Protein AF-0000000076527739 (afdb_homodimer)

Radius of gyration: 27.29 Å; Cα contacts (8 Å, |Δi|>4): 1748; chains: 2; bounding box: 60×86×58 Å

Structure (mmCIF, N/CA/C/O backbone):
data_AF-0000000076527739-model_v1
#
loop_
_entity.id
_entity.type
_entity.pdbx_description
1 polymer 'FAD-dependent oxidoreductase'
#
loop_
_atom_site.group_PDB
_atom_site.id
_atom_site.type_symbol
_atom_site.label_atom_id
_atom_site.label_alt_id
_atom_site.label_comp_id
_atom_site.label_asym_id
_atom_site.label_entity_id
_atom_site.label_seq_id
_atom_site.pdbx_PDB_ins_code
_atom_site.Cartn_x
_atom_site.Cartn_y
_atom_site.Cartn_z
_atom_site.occupancy
_atom_site.B_iso_or_equiv
_atom_site.auth_seq_id
_atom_site.auth_comp_id
_atom_site.auth_asym_id
_atom_site.auth_atom_id
_atom_site.pdbx_PDB_model_num
ATOM 1 N N . MET A 1 1 ? -18.344 -28.297 -28.203 1 90.25 1 MET A N 1
ATOM 2 C CA . MET A 1 1 ? -16.984 -28.359 -27.656 1 90.25 1 MET A CA 1
ATOM 3 C C . MET A 1 1 ? -16.984 -28.109 -26.156 1 90.25 1 MET A C 1
ATOM 5 O O . MET A 1 1 ? -17.781 -27.312 -25.656 1 90.25 1 MET A O 1
ATOM 9 N N . ALA A 1 2 ? -16.234 -28.938 -25.406 1 97.69 2 ALA A N 1
ATOM 10 C CA . ALA A 1 2 ? -16.156 -28.812 -23.953 1 97.69 2 ALA A CA 1
ATOM 11 C C . ALA A 1 2 ? -15.695 -27.406 -23.547 1 97.69 2 ALA A C 1
ATOM 13 O O . ALA A 1 2 ? -14.836 -26.812 -24.203 1 97.69 2 ALA A O 1
ATOM 14 N N . ARG A 1 3 ? -16.344 -26.844 -22.609 1 98.31 3 ARG A N 1
ATOM 15 C CA . ARG A 1 3 ? -15.984 -25.531 -22.078 1 98.31 3 ARG A CA 1
ATOM 16 C C . ARG A 1 3 ? -14.977 -25.656 -20.938 1 98.31 3 ARG A C 1
ATOM 18 O O . ARG A 1 3 ? -15.234 -26.359 -19.953 1 98.31 3 ARG A O 1
ATOM 25 N N . VAL A 1 4 ? -13.891 -25.016 -21.078 1 98.94 4 VAL A N 1
ATOM 26 C CA . VAL A 1 4 ? -12.875 -24.984 -20.031 1 98.94 4 VAL A CA 1
ATOM 27 C C . VAL A 1 4 ? -12.617 -23.547 -19.594 1 98.94 4 VAL A C 1
ATOM 29 O O . VAL A 1 4 ? -12.305 -22.688 -20.406 1 98.94 4 VAL A O 1
ATOM 32 N N . THR A 1 5 ? -12.836 -23.281 -18.312 1 98.94 5 THR A N 1
ATOM 33 C CA . THR A 1 5 ? -12.492 -21.984 -17.719 1 98.94 5 THR A CA 1
ATOM 34 C C . THR A 1 5 ? -11.25 -22.094 -16.844 1 98.94 5 THR A C 1
ATOM 36 O O . THR A 1 5 ? -11.117 -23.047 -16.078 1 98.94 5 THR A O 1
ATOM 39 N N . ILE A 1 6 ? -10.305 -21.25 -17.109 1 98.94 6 ILE A N 1
ATOM 40 C CA . ILE A 1 6 ? -9.102 -21.141 -16.297 1 98.94 6 ILE A CA 1
ATOM 41 C C . ILE A 1 6 ? -9.102 -19.812 -15.547 1 98.94 6 ILE A C 1
ATOM 43 O O . ILE A 1 6 ? -9.273 -18.75 -16.156 1 98.94 6 ILE A O 1
ATOM 47 N N . VAL A 1 7 ? -8.992 -19.828 -14.203 1 98.81 7 VAL A N 1
ATOM 48 C CA . VAL A 1 7 ? -8.93 -18.609 -13.398 1 98.81 7 VAL A CA 1
ATOM 49 C C . VAL A 1 7 ? -7.484 -18.312 -13.008 1 98.81 7 VAL A C 1
ATOM 51 O O . VAL A 1 7 ? -6.902 -19.016 -12.172 1 98.81 7 VAL A O 1
ATOM 54 N N . GLY A 1 8 ? -6.945 -17.25 -13.562 1 98.19 8 GLY A N 1
ATOM 55 C CA . GLY A 1 8 ? -5.555 -16.875 -13.359 1 98.19 8 GLY A CA 1
ATOM 56 C C . GLY A 1 8 ? -4.707 -17.016 -14.602 1 98.19 8 GLY A C 1
ATOM 57 O O . GLY A 1 8 ? -4.492 -18.125 -15.094 1 98.19 8 GLY A O 1
ATOM 58 N N . GLY A 1 9 ? -4.238 -15.938 -15.078 1 97.62 9 GLY A N 1
ATOM 59 C CA . GLY A 1 9 ? -3.439 -15.922 -16.297 1 97.62 9 GLY A CA 1
ATOM 60 C C . GLY A 1 9 ? -1.951 -15.805 -16.031 1 97.62 9 GLY A C 1
ATOM 61 O O . GLY A 1 9 ? -1.244 -15.07 -16.719 1 97.62 9 GLY A O 1
ATOM 62 N N . GLY A 1 10 ? -1.477 -16.438 -14.938 1 96.81 10 GLY A N 1
ATOM 63 C CA . GLY A 1 10 ? -0.051 -16.531 -14.664 1 96.81 10 GLY A CA 1
ATOM 64 C C . GLY A 1 10 ? 0.627 -17.656 -15.438 1 96.81 10 GLY A C 1
ATOM 65 O O . GLY A 1 10 ? 0.111 -18.109 -16.469 1 96.81 10 GLY A O 1
ATOM 66 N N . TYR A 1 11 ? 1.745 -18.141 -15 1 96.75 11 TYR A N 1
ATOM 67 C CA . TYR A 1 11 ? 2.598 -19.094 -15.703 1 96.75 11 TYR A CA 1
ATOM 68 C C . TYR A 1 11 ? 1.844 -20.391 -16 1 96.75 11 TYR A C 1
ATOM 70 O O . TYR A 1 11 ? 1.87 -20.891 -17.125 1 96.75 11 TYR A O 1
ATOM 78 N N . GLY A 1 12 ? 1.191 -20.906 -15.008 1 97.81 12 GLY A N 1
ATOM 79 C CA . GLY A 1 12 ? 0.438 -22.141 -15.211 1 97.81 12 GLY A CA 1
ATOM 80 C C . GLY A 1 12 ? -0.812 -21.938 -16.047 1 97.81 12 GLY A C 1
ATOM 81 O O . GLY A 1 12 ? -1.105 -22.75 -16.922 1 97.81 12 GLY A O 1
ATOM 82 N N . GLY A 1 13 ? -1.543 -20.844 -15.781 1 98.56 13 GLY A N 1
ATOM 83 C CA . GLY A 1 13 ? -2.807 -20.594 -16.453 1 98.56 13 GLY A CA 1
ATOM 84 C C . GLY A 1 13 ? -2.66 -20.438 -17.953 1 98.56 13 GLY A C 1
ATOM 85 O O . GLY A 1 13 ? -3.416 -21.047 -18.719 1 98.56 13 GLY A O 1
ATOM 86 N N . ILE A 1 14 ? -1.681 -19.688 -18.391 1 98.25 14 ILE A N 1
ATOM 87 C CA . ILE A 1 14 ? -1.519 -19.469 -19.828 1 98.25 14 ILE A CA 1
ATOM 88 C C . ILE A 1 14 ? -1.074 -20.766 -20.5 1 98.25 14 ILE A C 1
ATOM 90 O O . ILE A 1 14 ? -1.404 -21.016 -21.656 1 98.25 14 ILE A O 1
ATOM 94 N N . THR A 1 15 ? -0.327 -21.609 -19.75 1 98.12 15 THR A N 1
ATOM 95 C CA . THR A 1 15 ? 0.132 -22.891 -20.281 1 98.12 15 THR A CA 1
ATOM 96 C C . THR A 1 15 ? -1.047 -23.828 -20.531 1 98.12 15 THR A C 1
ATOM 98 O O . THR A 1 15 ? -1.152 -24.422 -21.609 1 98.12 15 THR A O 1
ATOM 101 N N . VAL A 1 16 ? -1.979 -23.922 -19.578 1 98.69 16 VAL A N 1
ATOM 102 C CA . VAL A 1 16 ? -3.17 -24.75 -19.75 1 98.69 16 VAL A CA 1
ATOM 103 C C . VAL A 1 16 ? -4.02 -24.203 -20.891 1 98.69 16 VAL A C 1
ATOM 105 O O . VAL A 1 16 ? -4.496 -24.953 -21.75 1 98.69 16 VAL A O 1
ATOM 108 N N . ALA A 1 17 ? -4.238 -22.875 -20.859 1 98.69 17 ALA A N 1
ATOM 109 C CA . ALA A 1 17 ? -5.086 -22.234 -21.859 1 98.69 17 ALA A CA 1
ATOM 110 C C . ALA A 1 17 ? -4.594 -22.547 -23.266 1 98.69 17 ALA A C 1
ATOM 112 O O . ALA A 1 17 ? -5.375 -22.969 -24.125 1 98.69 17 ALA A O 1
ATOM 113 N N . LYS A 1 18 ? -3.316 -22.375 -23.438 1 98 18 LYS A N 1
ATOM 114 C CA . LYS A 1 18 ? -2.736 -22.609 -24.766 1 98 18 LYS A CA 1
ATOM 115 C C . LYS A 1 18 ? -2.84 -24.078 -25.156 1 98 18 LYS A C 1
ATOM 117 O O . LYS A 1 18 ? -3.193 -24.406 -26.297 1 98 18 LYS A O 1
ATOM 122 N N . ALA A 1 19 ? -2.562 -24.984 -24.266 1 98.25 19 ALA A N 1
ATOM 123 C CA . ALA A 1 19 ? -2.535 -26.422 -24.531 1 98.25 19 ALA A CA 1
ATOM 124 C C . ALA A 1 19 ? -3.916 -26.922 -24.938 1 98.25 19 ALA A C 1
ATOM 126 O O . ALA A 1 19 ? -4.031 -27.875 -25.703 1 98.25 19 ALA A O 1
ATOM 127 N N . LEU A 1 20 ? -4.961 -26.297 -24.422 1 98.69 20 LEU A N 1
ATOM 128 C CA . LEU A 1 20 ? -6.309 -26.812 -24.641 1 98.69 20 LEU A CA 1
ATOM 129 C C . LEU A 1 20 ? -7.031 -26.016 -25.719 1 98.69 20 LEU A C 1
ATOM 131 O O . LEU A 1 20 ? -8.164 -26.344 -26.078 1 98.69 20 LEU A O 1
ATOM 135 N N . ASP A 1 21 ? -6.395 -24.984 -26.266 1 98.44 21 ASP A N 1
ATOM 136 C CA . ASP A 1 21 ? -7.039 -24 -27.125 1 98.44 21 ASP A CA 1
ATOM 137 C C . ASP A 1 21 ? -7.617 -24.672 -28.375 1 98.44 21 ASP A C 1
ATOM 139 O O . ASP A 1 21 ? -8.625 -24.219 -28.922 1 98.44 21 ASP A O 1
ATOM 143 N N . ASP A 1 22 ? -7.004 -25.781 -28.812 1 97.81 22 ASP A N 1
ATOM 144 C CA . ASP A 1 22 ? -7.43 -26.391 -30.078 1 97.81 22 ASP A CA 1
ATOM 145 C C . ASP A 1 22 ? -8.461 -27.484 -29.828 1 97.81 22 ASP A C 1
ATOM 147 O O . ASP A 1 22 ? -9.07 -27.984 -30.781 1 97.81 22 ASP A O 1
ATOM 151 N N . VAL A 1 23 ? -8.711 -27.844 -28.594 1 98.31 23 VAL A N 1
ATOM 152 C CA . VAL A 1 23 ? -9.547 -29.031 -28.391 1 98.31 23 VAL A CA 1
ATOM 153 C C . VAL A 1 23 ? -10.734 -28.672 -27.5 1 98.31 23 VAL A C 1
ATOM 155 O O . VAL A 1 23 ? -11.609 -29.5 -27.25 1 98.31 23 VAL A O 1
ATOM 158 N N . ALA A 1 24 ? -10.766 -27.375 -26.984 1 98.62 24 ALA A N 1
ATOM 159 C CA . ALA A 1 24 ? -11.844 -26.953 -26.094 1 98.62 24 ALA A CA 1
ATOM 160 C C . ALA A 1 24 ? -12.219 -25.5 -26.328 1 98.62 24 ALA A C 1
ATOM 162 O O . ALA A 1 24 ? -11.492 -24.766 -27.016 1 98.62 24 ALA A O 1
ATOM 163 N N . GLN A 1 25 ? -13.391 -25.078 -25.859 1 98.62 25 GLN A N 1
ATOM 164 C CA . GLN A 1 25 ? -13.734 -23.656 -25.719 1 98.62 25 GLN A CA 1
ATOM 165 C C . GLN A 1 25 ? -13.117 -23.078 -24.438 1 98.62 25 GLN A C 1
ATOM 167 O O . GLN A 1 25 ? -13.734 -23.141 -23.375 1 98.62 25 GLN A O 1
ATOM 172 N N . VAL A 1 26 ? -12.016 -22.438 -24.641 1 98.81 26 VAL A N 1
ATOM 173 C CA . VAL A 1 26 ? -11.219 -22 -23.5 1 98.81 26 VAL A CA 1
ATOM 174 C C . VAL A 1 26 ? -11.594 -20.562 -23.141 1 98.81 26 VAL A C 1
ATOM 176 O O . VAL A 1 26 ? -11.688 -19.703 -24.016 1 98.81 26 VAL A O 1
ATOM 179 N N . THR A 1 27 ? -11.867 -20.281 -21.859 1 98.88 27 THR A N 1
ATOM 180 C CA . THR A 1 27 ? -11.953 -18.953 -21.281 1 98.88 27 THR A CA 1
ATOM 181 C C . THR A 1 27 ? -10.906 -18.766 -20.172 1 98.88 27 THR A C 1
ATOM 183 O O . THR A 1 27 ? -10.93 -19.484 -19.172 1 98.88 27 THR A O 1
ATOM 186 N N . LEU A 1 28 ? -9.992 -17.891 -20.438 1 98.88 28 LEU A N 1
ATOM 187 C CA . LEU A 1 28 ? -9.016 -17.516 -19.422 1 98.88 28 LEU A CA 1
ATOM 188 C C . LEU A 1 28 ? -9.453 -16.25 -18.688 1 98.88 28 LEU A C 1
ATOM 190 O O . LEU A 1 28 ? -9.555 -15.18 -19.312 1 98.88 28 LEU A O 1
ATOM 194 N N . VAL A 1 29 ? -9.75 -16.344 -17.406 1 98.69 29 VAL A N 1
ATOM 195 C CA . VAL A 1 29 ? -10.125 -15.211 -16.578 1 98.69 29 VAL A CA 1
ATOM 196 C C . VAL A 1 29 ? -8.891 -14.656 -15.867 1 98.69 29 VAL A C 1
ATOM 198 O O . VAL A 1 29 ? -8.195 -15.375 -15.156 1 98.69 29 VAL A O 1
ATOM 201 N N . GLU A 1 30 ? -8.617 -13.438 -16.125 1 97.62 30 GLU A N 1
ATOM 202 C CA . GLU A 1 30 ? -7.441 -12.812 -15.516 1 97.62 30 GLU A CA 1
ATOM 203 C C . GLU A 1 30 ? -7.742 -11.383 -15.07 1 97.62 30 GLU A C 1
ATOM 205 O O . GLU A 1 30 ? -8.336 -10.609 -15.828 1 97.62 30 GLU A O 1
ATOM 210 N N . GLN A 1 31 ? -7.324 -11.07 -13.875 1 94.62 31 GLN A N 1
ATOM 211 C CA . GLN A 1 31 ? -7.594 -9.766 -13.281 1 94.62 31 GLN A CA 1
ATOM 212 C C . GLN A 1 31 ? -6.734 -8.68 -13.922 1 94.62 31 GLN A C 1
ATOM 214 O O . GLN A 1 31 ? -7.172 -7.539 -14.062 1 94.62 31 GLN A O 1
ATOM 219 N N . LYS A 1 32 ? -5.539 -9.023 -14.312 1 94.38 32 LYS A N 1
ATOM 220 C CA . LYS A 1 32 ? -4.629 -8.047 -14.914 1 94.38 32 LYS A CA 1
ATOM 221 C C . LYS A 1 32 ? -4.852 -7.957 -16.422 1 94.38 32 LYS A C 1
ATOM 223 O O . LYS A 1 32 ? -5.148 -8.953 -17.078 1 94.38 32 LYS A O 1
ATOM 228 N N . ASP A 1 33 ? -4.578 -6.809 -16.984 1 94.38 33 ASP A N 1
ATOM 229 C CA . ASP A 1 33 ? -4.816 -6.609 -18.406 1 94.38 33 ASP A CA 1
ATOM 230 C C . ASP A 1 33 ? -3.643 -7.133 -19.234 1 94.38 33 ASP A C 1
ATOM 232 O O . ASP A 1 33 ? -3.746 -7.254 -20.469 1 94.38 33 ASP A O 1
ATOM 236 N N . THR A 1 34 ? -2.541 -7.457 -18.562 1 95.94 34 THR A N 1
ATOM 237 C CA . THR A 1 34 ? -1.381 -8.07 -19.188 1 95.94 34 THR A CA 1
ATOM 238 C C . THR A 1 34 ? -0.813 -9.188 -18.328 1 95.94 34 THR A C 1
ATOM 240 O O . THR A 1 34 ? -1.063 -9.227 -17.109 1 95.94 34 THR A O 1
ATOM 243 N N . PHE A 1 35 ? -0.178 -10.07 -19.031 1 96.62 35 PHE A N 1
ATOM 244 C CA . PHE A 1 35 ? 0.712 -10.953 -18.297 1 96.62 35 PHE A CA 1
ATOM 245 C C . PHE A 1 35 ? 1.864 -10.172 -17.672 1 96.62 35 PHE A C 1
ATOM 247 O O . PHE A 1 35 ? 2.434 -9.289 -18.312 1 96.62 35 PHE A O 1
ATOM 254 N N . VAL A 1 36 ? 2.158 -10.461 -16.438 1 95.75 36 VAL A N 1
ATOM 255 C CA . VAL A 1 36 ? 3.314 -9.859 -15.781 1 95.75 36 VAL A CA 1
ATOM 256 C C . VAL A 1 36 ? 4.332 -10.945 -15.43 1 95.75 36 VAL A C 1
ATOM 258 O O . VAL A 1 36 ? 4.016 -11.883 -14.695 1 95.75 36 VAL A O 1
ATOM 261 N N . ASN A 1 37 ? 5.504 -10.844 -15.969 1 95.75 37 ASN A N 1
ATOM 262 C CA . ASN A 1 37 ? 6.586 -11.742 -15.602 1 95.75 37 ASN A CA 1
ATOM 263 C C . ASN A 1 37 ? 7.164 -11.398 -14.227 1 95.75 37 ASN A C 1
ATOM 265 O O . ASN A 1 37 ? 8.211 -10.766 -14.133 1 95.75 37 ASN A O 1
ATOM 269 N N . HIS A 1 38 ? 6.621 -11.938 -13.195 1 93.81 38 HIS A N 1
ATOM 270 C CA . HIS A 1 38 ? 6.973 -11.578 -11.82 1 93.81 38 HIS A CA 1
ATOM 271 C C . HIS A 1 38 ? 8.359 -12.086 -11.453 1 93.81 38 HIS A C 1
ATOM 273 O O . HIS A 1 38 ? 8.992 -11.57 -10.531 1 93.81 38 HIS A O 1
ATOM 279 N N . ALA A 1 39 ? 8.844 -13.078 -12.227 1 92.75 39 ALA A N 1
ATOM 280 C CA . ALA A 1 39 ? 10.219 -13.539 -12.016 1 92.75 39 ALA A CA 1
ATOM 281 C C . ALA A 1 39 ? 11.211 -12.398 -12.234 1 92.75 39 ALA A C 1
ATOM 283 O O . ALA A 1 39 ? 12.328 -12.43 -11.711 1 92.75 39 ALA A O 1
ATOM 284 N N . ALA A 1 40 ? 10.758 -11.391 -12.961 1 94.94 40 ALA A N 1
ATOM 285 C CA . ALA A 1 40 ? 11.641 -10.273 -13.297 1 94.94 40 ALA A CA 1
ATOM 286 C C . ALA A 1 40 ? 11.164 -8.984 -12.617 1 94.94 40 ALA A C 1
ATOM 288 O O . ALA A 1 40 ? 11.648 -7.895 -12.945 1 94.94 40 ALA A O 1
ATOM 289 N N . ALA A 1 41 ? 10.219 -9.086 -11.734 1 95.12 41 ALA A N 1
ATOM 290 C CA . ALA A 1 41 ? 9.586 -7.902 -11.148 1 95.12 41 ALA A CA 1
ATOM 291 C C . ALA A 1 41 ? 10.594 -7.094 -10.336 1 95.12 41 ALA A C 1
ATOM 293 O O . ALA A 1 41 ? 10.586 -5.859 -10.367 1 95.12 41 ALA A O 1
ATOM 294 N N . LEU A 1 42 ? 11.484 -7.793 -9.633 1 96.75 42 LEU A N 1
ATOM 295 C CA . LEU A 1 42 ? 12.438 -7.098 -8.766 1 96.75 42 LEU A CA 1
ATOM 2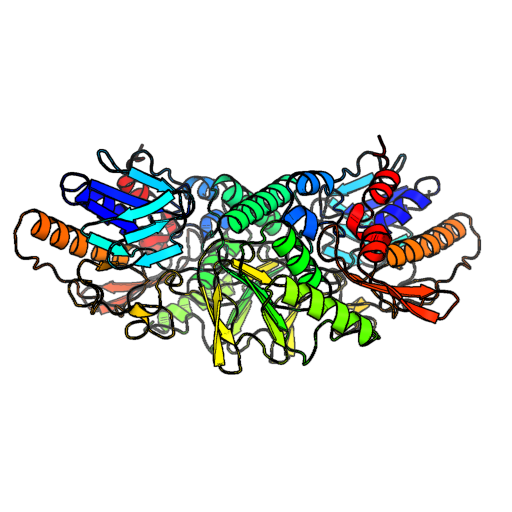96 C C . LEU A 1 42 ? 13.516 -6.398 -9.594 1 96.75 42 LEU A C 1
ATOM 298 O O . LEU A 1 42 ? 13.984 -5.324 -9.219 1 96.75 42 LEU A O 1
ATOM 302 N N . ARG A 1 43 ? 13.922 -7.004 -10.719 1 96.44 43 ARG A N 1
ATOM 303 C CA . ARG A 1 43 ? 14.797 -6.301 -11.656 1 96.44 43 ARG A CA 1
ATOM 304 C C . ARG A 1 43 ? 14.094 -5.09 -12.258 1 96.44 43 ARG A C 1
ATOM 306 O O . ARG A 1 43 ? 14.695 -4.027 -12.414 1 96.44 43 ARG A O 1
ATOM 313 N N . ALA A 1 44 ? 12.828 -5.27 -12.594 1 95.5 44 ALA A N 1
ATOM 314 C CA . ALA A 1 44 ? 12.031 -4.18 -13.141 1 95.5 44 ALA A CA 1
ATOM 315 C C . ALA A 1 44 ? 11.945 -3.012 -12.164 1 95.5 44 ALA A C 1
ATOM 317 O O . ALA A 1 44 ? 11.852 -1.854 -12.57 1 95.5 44 ALA A O 1
ATOM 318 N N . ALA A 1 45 ? 12.016 -3.275 -10.922 1 94.69 45 ALA A N 1
ATOM 319 C CA . ALA A 1 45 ? 11.922 -2.262 -9.875 1 94.69 45 ALA A CA 1
ATOM 320 C C . ALA A 1 45 ? 13.102 -1.293 -9.945 1 94.69 45 ALA A C 1
ATOM 322 O O . ALA A 1 45 ? 12.984 -0.14 -9.523 1 94.69 45 ALA A O 1
ATOM 323 N N . VAL A 1 46 ? 14.219 -1.758 -10.5 1 97.19 46 VAL A N 1
ATOM 324 C CA . VAL A 1 46 ? 15.422 -0.936 -10.414 1 97.19 46 VAL A CA 1
ATOM 325 C C . VAL A 1 46 ? 15.93 -0.608 -11.82 1 97.19 46 VAL A C 1
ATOM 327 O O . VAL A 1 46 ? 16.859 0.195 -11.977 1 97.19 46 VAL A O 1
ATOM 330 N N . ASP A 1 47 ? 15.336 -1.219 -12.867 1 96.31 47 ASP A N 1
ATOM 331 C CA . ASP A 1 47 ? 15.797 -1.071 -14.242 1 96.31 47 ASP A CA 1
ATOM 332 C C . ASP A 1 47 ? 14.633 -0.718 -15.172 1 96.31 47 ASP A C 1
ATOM 334 O O . ASP A 1 47 ? 13.742 -1.534 -15.398 1 96.31 47 ASP A O 1
ATOM 338 N N . ALA A 1 48 ? 14.703 0.407 -15.781 1 94.62 48 ALA A N 1
ATOM 339 C CA . ALA A 1 48 ? 13.609 0.95 -16.578 1 94.62 48 ALA A CA 1
ATOM 340 C C . ALA A 1 48 ? 13.328 0.067 -17.797 1 94.62 48 ALA A C 1
ATOM 342 O O . ALA A 1 48 ? 12.18 -0.065 -18.219 1 94.62 48 ALA A O 1
ATOM 343 N N . GLN A 1 49 ? 14.312 -0.509 -18.359 1 93.88 49 GLN A N 1
ATOM 344 C CA . GLN A 1 49 ? 14.109 -1.369 -19.516 1 93.88 49 GLN A CA 1
ATOM 345 C C . GLN A 1 49 ? 13.328 -2.623 -19.141 1 93.88 49 GLN A C 1
ATOM 347 O O . GLN A 1 49 ? 12.406 -3.021 -19.859 1 93.88 49 GLN A O 1
ATOM 352 N N . TRP A 1 50 ? 13.648 -3.16 -18.047 1 94.19 50 TRP A N 1
ATOM 353 C CA . TRP A 1 50 ? 12.945 -4.348 -17.578 1 94.19 50 TRP A CA 1
ATOM 354 C C . TRP A 1 50 ? 11.523 -4 -17.156 1 94.19 50 TRP A C 1
ATOM 356 O O . TRP A 1 50 ? 10.602 -4.809 -17.312 1 94.19 50 TRP A O 1
ATOM 366 N N . ALA A 1 51 ? 11.32 -2.785 -16.641 1 94 51 ALA A N 1
ATOM 367 C CA . ALA A 1 51 ? 10 -2.352 -16.203 1 94 51 ALA A CA 1
ATOM 368 C C . ALA A 1 51 ? 9 -2.389 -17.359 1 94 51 ALA A C 1
ATOM 370 O O . ALA A 1 51 ? 7.805 -2.619 -17.141 1 94 51 ALA A O 1
ATOM 371 N N . GLU A 1 52 ? 9.461 -2.219 -18.531 1 92.75 52 GLU A N 1
ATOM 372 C CA . GLU A 1 52 ? 8.594 -2.289 -19.703 1 92.75 52 GLU A CA 1
ATOM 373 C C . GLU A 1 52 ? 8.422 -3.73 -20.172 1 92.75 52 GLU A C 1
ATOM 375 O O . GLU A 1 52 ? 7.324 -4.141 -20.547 1 92.75 52 GLU A O 1
ATOM 380 N N . ARG A 1 53 ? 9.43 -4.5 -20.016 1 93.75 53 ARG A N 1
ATOM 381 C CA . ARG A 1 53 ? 9.516 -5.809 -20.656 1 93.75 53 ARG A CA 1
ATOM 382 C C . ARG A 1 53 ? 8.695 -6.848 -19.906 1 93.75 53 ARG A C 1
ATOM 384 O O . ARG A 1 53 ? 8.344 -7.891 -20.453 1 93.75 53 ARG A O 1
ATOM 391 N N . ILE A 1 54 ? 8.383 -6.602 -18.688 1 95.25 54 ILE A N 1
ATOM 392 C CA . ILE A 1 54 ? 7.773 -7.656 -17.875 1 95.25 54 ILE A CA 1
ATOM 393 C C . ILE A 1 54 ? 6.27 -7.707 -18.156 1 95.25 54 ILE A C 1
ATOM 395 O O . ILE A 1 54 ? 5.59 -8.641 -17.734 1 95.25 54 ILE A O 1
ATOM 399 N N . PHE A 1 55 ? 5.719 -6.723 -18.812 1 95.94 55 PHE A N 1
ATOM 400 C CA . PHE A 1 55 ? 4.309 -6.684 -19.172 1 95.94 55 PHE A CA 1
ATOM 401 C C . PHE A 1 55 ? 4.105 -7.18 -20.594 1 95.94 55 PHE A C 1
ATOM 403 O O . PHE A 1 55 ? 4.594 -6.566 -21.547 1 95.94 55 PHE A O 1
ATOM 410 N N . ILE A 1 56 ? 3.383 -8.312 -20.766 1 96.38 56 ILE A N 1
ATOM 411 C CA . ILE A 1 56 ? 3.211 -8.938 -22.062 1 96.38 56 ILE A CA 1
ATOM 412 C C . ILE A 1 56 ? 1.725 -9.156 -22.344 1 96.38 56 ILE A C 1
ATOM 414 O O . ILE A 1 56 ? 1.021 -9.766 -21.531 1 96.38 56 ILE A O 1
ATOM 418 N N . PRO A 1 57 ? 1.204 -8.641 -23.453 1 95.81 57 PRO A N 1
ATOM 419 C CA . PRO A 1 57 ? -0.224 -8.766 -23.766 1 95.81 57 PRO A CA 1
ATOM 420 C C . PRO A 1 57 ? -0.653 -10.211 -23.984 1 95.81 57 PRO A C 1
ATOM 422 O O . PRO A 1 57 ? 0.167 -11.047 -24.375 1 95.81 57 PRO A O 1
ATOM 425 N N . TYR A 1 58 ? -1.949 -10.5 -23.75 1 97.19 58 TYR A N 1
ATOM 426 C CA . TYR A 1 58 ? -2.518 -11.828 -23.938 1 97.19 58 TYR A CA 1
ATOM 427 C C . TYR A 1 58 ? -3.012 -12.016 -25.359 1 97.19 58 TYR A C 1
ATOM 429 O O . TYR A 1 58 ? -3.469 -13.102 -25.719 1 97.19 58 TYR A O 1
ATOM 437 N N . ASP A 1 59 ? -2.922 -10.992 -26.203 1 95.56 59 ASP A N 1
ATOM 438 C CA . ASP A 1 59 ? -3.643 -10.914 -27.469 1 95.56 59 ASP A CA 1
ATOM 439 C C . ASP A 1 59 ? -3.25 -12.062 -28.391 1 95.56 59 ASP A C 1
ATOM 441 O O . ASP A 1 59 ? -4.027 -12.461 -29.266 1 95.56 59 ASP A O 1
ATOM 445 N N . ARG A 1 60 ? -2.088 -12.625 -28.281 1 96 60 ARG A N 1
ATOM 446 C CA . ARG A 1 60 ? -1.617 -13.672 -29.172 1 96 60 ARG A CA 1
ATOM 447 C C . ARG A 1 60 ? -1.578 -15.023 -28.469 1 96 60 ARG A C 1
ATOM 449 O O . ARG A 1 60 ? -0.996 -15.977 -28.984 1 96 60 ARG A O 1
ATOM 456 N N . LEU A 1 61 ? -2.166 -15.055 -27.297 1 97.19 61 LEU A N 1
ATOM 457 C CA . LEU A 1 61 ? -2.102 -16.266 -26.5 1 97.19 61 LEU A CA 1
ATOM 458 C C . LEU A 1 61 ? -2.994 -17.359 -27.078 1 97.19 61 LEU A C 1
ATOM 460 O O . LEU A 1 61 ? -2.594 -18.516 -27.156 1 97.19 61 LEU A O 1
ATOM 464 N N . LEU A 1 62 ? -4.207 -16.969 -27.469 1 97.69 62 LEU A N 1
ATOM 465 C CA . LEU A 1 62 ? -5.207 -17.953 -27.891 1 97.69 62 LEU A CA 1
ATOM 466 C C . LEU A 1 62 ? -5.688 -17.641 -29.312 1 97.69 62 LEU A C 1
ATOM 468 O O . LEU A 1 62 ? -5.855 -16.484 -29.672 1 97.69 62 LEU A O 1
ATOM 472 N N . THR A 1 63 ? -5.918 -18.656 -30.047 1 96.94 63 THR A N 1
ATOM 473 C CA . THR A 1 63 ? -6.473 -18.531 -31.391 1 96.94 63 THR A CA 1
ATOM 474 C C . THR A 1 63 ? -7.988 -18.703 -31.375 1 96.94 63 THR A C 1
ATOM 476 O O . THR A 1 63 ? -8.711 -18.031 -32.094 1 96.94 63 THR A O 1
ATOM 479 N N . ASN A 1 64 ? -8.484 -19.578 -30.562 1 97.81 64 ASN A N 1
ATOM 480 C CA . ASN A 1 64 ? -9.898 -19.953 -30.547 1 97.81 64 ASN A CA 1
ATOM 481 C C . ASN A 1 64 ? -10.594 -19.438 -29.297 1 97.81 64 ASN A C 1
ATOM 483 O O . ASN A 1 64 ? -11.703 -18.906 -29.359 1 97.81 64 ASN A O 1
ATOM 487 N N . GLY A 1 65 ? -9.898 -19.578 -28.188 1 98.25 65 GLY A N 1
ATOM 488 C CA . GLY A 1 65 ? -10.469 -19.172 -26.906 1 98.25 65 GLY A CA 1
ATOM 489 C C . GLY A 1 65 ? -10.453 -17.672 -26.688 1 98.25 65 GLY A C 1
ATOM 490 O O . GLY A 1 65 ? -10.273 -16.906 -27.625 1 98.25 65 GLY A O 1
ATOM 491 N N . ARG A 1 66 ? -10.742 -17.266 -25.438 1 98.19 66 ARG A N 1
ATOM 492 C CA . ARG A 1 66 ? -10.758 -15.836 -25.109 1 98.19 66 ARG A CA 1
ATOM 493 C C . ARG A 1 66 ? -10.156 -15.586 -23.734 1 98.19 66 ARG A C 1
ATOM 495 O O . ARG A 1 66 ? -10.18 -16.469 -22.859 1 98.19 66 ARG A O 1
ATOM 502 N N . VAL A 1 67 ? -9.633 -14.43 -23.625 1 98.25 67 VAL A N 1
ATOM 503 C CA . VAL A 1 67 ? -9.195 -13.906 -22.344 1 98.25 67 VAL A CA 1
ATOM 504 C C . VAL A 1 67 ? -10.211 -12.898 -21.812 1 98.25 67 VAL A C 1
ATOM 506 O O . VAL A 1 67 ? -10.578 -11.953 -22.516 1 98.25 67 VAL A O 1
ATOM 509 N N . VAL A 1 68 ? -10.703 -13.156 -20.641 1 98.06 68 VAL A N 1
ATOM 510 C CA . VAL A 1 68 ? -11.664 -12.273 -19.969 1 98.06 68 VAL A CA 1
ATOM 511 C C . VAL A 1 68 ? -10.977 -11.5 -18.844 1 98.06 68 VAL A C 1
ATOM 513 O O . VAL A 1 68 ? -10.469 -12.102 -17.891 1 98.06 68 VAL A O 1
ATOM 516 N N . HIS A 1 69 ? -10.969 -10.195 -19.062 1 96.38 69 HIS A N 1
ATOM 517 C CA . HIS A 1 69 ? -10.391 -9.344 -18.031 1 96.38 69 HIS A CA 1
ATOM 518 C C . HIS A 1 69 ? -11.391 -9.086 -16.906 1 96.38 69 HIS A C 1
ATOM 520 O O . HIS A 1 69 ? -12.352 -8.336 -17.094 1 96.38 69 HIS A O 1
ATOM 526 N N . GLY A 1 70 ? -11.148 -9.727 -15.742 1 95.75 70 GLY A N 1
ATOM 527 C CA . GLY A 1 70 ? -12.008 -9.609 -14.57 1 95.75 70 GLY A CA 1
ATOM 528 C C . GLY A 1 70 ? -11.484 -10.375 -13.375 1 95.75 70 GLY A C 1
ATOM 529 O O . GLY A 1 70 ? -10.586 -11.211 -13.508 1 95.75 70 GLY A O 1
ATOM 530 N N . THR A 1 71 ? -12.023 -10.016 -12.203 1 95.88 71 THR A N 1
ATOM 531 C CA . THR A 1 71 ? -11.648 -10.672 -10.953 1 95.88 71 THR A CA 1
ATOM 532 C C . THR A 1 71 ? -12.641 -11.781 -10.609 1 95.88 71 THR A C 1
ATOM 534 O O . THR A 1 71 ? -13.852 -11.586 -10.688 1 95.88 71 THR A O 1
ATOM 537 N N . ALA A 1 72 ? -12.125 -13 -10.359 1 97.56 72 ALA A N 1
ATOM 538 C CA . ALA A 1 72 ? -12.992 -14.055 -9.844 1 97.56 72 ALA A CA 1
ATOM 539 C C . ALA A 1 72 ? -13.492 -13.719 -8.445 1 97.56 72 ALA A C 1
ATOM 541 O O . ALA A 1 72 ? -12.695 -13.508 -7.527 1 97.56 72 ALA A O 1
ATOM 542 N N . LEU A 1 73 ? -14.781 -13.727 -8.297 1 96.06 73 LEU A N 1
ATOM 543 C CA . LEU A 1 73 ? -15.375 -13.289 -7.035 1 96.06 73 LEU A CA 1
ATOM 544 C C . LEU A 1 73 ? -15.891 -14.484 -6.238 1 96.06 73 LEU A C 1
ATOM 546 O O . LEU A 1 73 ? -15.938 -14.438 -5.008 1 96.06 73 LEU A O 1
ATOM 550 N N . ALA A 1 74 ? -16.297 -15.523 -6.969 1 96.38 74 ALA A N 1
ATOM 551 C CA . ALA A 1 74 ? -16.844 -16.734 -6.352 1 96.38 74 ALA A CA 1
ATOM 552 C C . ALA A 1 74 ? -16.797 -17.906 -7.324 1 96.38 74 ALA A C 1
ATOM 554 O O . ALA A 1 74 ? -16.75 -17.719 -8.539 1 96.38 74 ALA A O 1
ATOM 555 N N . VAL A 1 75 ? -16.766 -19.078 -6.754 1 97.81 75 VAL A N 1
ATOM 556 C CA . VAL A 1 75 ? -16.844 -20.312 -7.535 1 97.81 75 VAL A CA 1
ATOM 557 C C . VAL A 1 75 ? -17.969 -21.188 -7.016 1 97.81 75 VAL A C 1
ATOM 559 O O . VAL A 1 75 ? -18.094 -21.406 -5.805 1 97.81 75 VAL A O 1
ATOM 562 N N . HIS A 1 76 ? -18.828 -21.656 -7.875 1 97.25 76 HIS A N 1
ATOM 563 C CA . HIS A 1 76 ? -19.891 -22.641 -7.617 1 97.25 76 HIS A CA 1
ATOM 564 C C . HIS A 1 76 ? -19.781 -23.812 -8.57 1 97.25 76 HIS A C 1
ATOM 566 O O . HIS A 1 76 ? -20.234 -23.734 -9.719 1 97.25 76 HIS A O 1
ATOM 572 N N . GLY A 1 77 ? -19.328 -24.938 -8.047 1 97.75 77 GLY A N 1
ATOM 573 C CA . GLY A 1 77 ? -19.016 -26.016 -8.969 1 97.75 77 GLY A CA 1
ATOM 574 C C . GLY A 1 77 ? -17.953 -25.625 -9.992 1 97.75 77 GLY A C 1
ATOM 575 O O . GLY A 1 77 ? -16.859 -25.219 -9.633 1 97.75 77 GLY A O 1
ATOM 576 N N . THR A 1 78 ? -18.344 -25.688 -11.242 1 98.5 78 THR A N 1
ATOM 577 C CA . THR A 1 78 ? -17.422 -25.297 -12.289 1 98.5 78 THR A CA 1
ATOM 578 C C . THR A 1 78 ? -17.797 -23.938 -12.859 1 98.5 78 THR A C 1
ATOM 580 O O . THR A 1 78 ? -17.312 -23.547 -13.93 1 98.5 78 THR A O 1
ATOM 583 N N . THR A 1 79 ? -18.672 -23.219 -12.117 1 98.56 79 THR A N 1
ATOM 584 C CA . THR A 1 79 ? -19.094 -21.875 -12.516 1 98.56 79 THR A CA 1
ATOM 585 C C . THR A 1 79 ? -18.344 -20.812 -11.719 1 98.56 79 THR A C 1
ATOM 587 O O . THR A 1 79 ? -18.219 -20.922 -10.5 1 98.56 79 THR A O 1
ATOM 590 N N . VAL A 1 80 ? -17.812 -19.812 -12.43 1 98.44 80 VAL A N 1
ATOM 591 C CA . VAL A 1 80 ? -17.062 -18.75 -11.773 1 98.44 80 VAL A CA 1
ATOM 592 C C . VAL A 1 80 ? -17.812 -17.422 -11.945 1 98.44 80 VAL A C 1
ATOM 594 O O . VAL A 1 80 ? -18.188 -17.047 -13.055 1 98.44 80 VAL A O 1
ATOM 597 N N . GLU A 1 81 ? -18.062 -16.703 -10.828 1 97.94 81 GLU A N 1
ATOM 598 C CA . GLU A 1 81 ? -18.531 -15.328 -10.891 1 97.94 81 GLU A CA 1
ATOM 599 C C . GLU A 1 81 ? -17.391 -14.359 -11.156 1 97.94 81 GLU A C 1
ATOM 601 O O . GLU A 1 81 ? -16.422 -14.305 -10.391 1 97.94 81 GLU A O 1
ATOM 606 N N . VAL A 1 82 ? -17.469 -13.641 -12.289 1 97.38 82 VAL A N 1
ATOM 607 C CA . VAL A 1 82 ? -16.375 -12.773 -12.703 1 97.38 82 VAL A CA 1
ATOM 608 C C . VAL A 1 82 ? -16.844 -11.32 -12.719 1 97.38 82 VAL A C 1
ATOM 610 O O . VAL A 1 82 ? -17.891 -11.008 -13.289 1 97.38 82 VAL A O 1
ATOM 613 N N . SER A 1 83 ? -16.078 -10.469 -12 1 94.69 83 SER A N 1
ATOM 614 C CA . SER A 1 83 ? -16.406 -9.047 -11.961 1 94.69 83 SER A CA 1
ATOM 615 C C . SER A 1 83 ? -16.578 -8.484 -13.367 1 94.69 83 SER A C 1
ATOM 617 O O . SER A 1 83 ? -15.773 -8.766 -14.258 1 94.69 83 SER A O 1
ATOM 619 N N . GLY A 1 84 ? -17.656 -7.766 -13.57 1 92.12 84 GLY A N 1
ATOM 620 C CA . GLY A 1 84 ? -17.922 -7.113 -14.844 1 92.12 84 GLY A CA 1
ATOM 621 C C . GLY A 1 84 ? -18.484 -8.047 -15.891 1 92.12 84 GLY A C 1
ATOM 622 O O . GLY A 1 84 ? -18.891 -7.613 -16.969 1 92.12 84 GLY A O 1
ATOM 623 N N . HIS A 1 85 ? -18.516 -9.406 -15.672 1 95.69 85 HIS A N 1
ATOM 624 C CA . HIS A 1 85 ? -18.938 -10.359 -16.703 1 95.69 85 HIS A CA 1
ATOM 625 C C . HIS A 1 85 ? -20.031 -11.281 -16.188 1 95.69 85 HIS A C 1
ATOM 627 O O . HIS A 1 85 ? -20.719 -11.938 -16.969 1 95.69 85 HIS A O 1
ATOM 633 N N . GLY A 1 86 ? -20.219 -11.352 -14.883 1 94.56 86 GLY A N 1
ATOM 634 C CA . GLY A 1 86 ? -21.188 -12.297 -14.336 1 94.56 86 GLY A CA 1
ATOM 635 C C . GLY A 1 86 ? -20.656 -13.719 -14.305 1 94.56 86 GLY A C 1
ATOM 636 O O . GLY A 1 86 ? -19.453 -13.945 -14.336 1 94.56 86 GLY A O 1
ATOM 637 N N . PRO A 1 87 ? -21.625 -14.688 -14.203 1 98.06 87 PRO A N 1
ATOM 638 C CA . PRO A 1 87 ? -21.203 -16.094 -14.102 1 98.06 87 PRO A CA 1
ATOM 639 C C . PRO A 1 87 ? -20.719 -16.656 -15.43 1 98.06 87 PRO A C 1
ATOM 641 O O . PRO A 1 87 ? -21.328 -16.391 -16.469 1 98.06 87 PRO A O 1
ATOM 644 N N . ILE A 1 88 ? -19.625 -17.344 -15.453 1 98.5 88 ILE A N 1
ATOM 645 C CA . ILE A 1 88 ? -19.094 -18.094 -16.594 1 98.5 88 ILE A CA 1
ATOM 646 C C . ILE A 1 88 ? -19.141 -19.594 -16.281 1 98.5 88 ILE A C 1
ATOM 648 O O . ILE A 1 88 ? -18.438 -20.078 -15.398 1 98.5 88 ILE A O 1
ATOM 652 N N . GLU A 1 89 ? -19.969 -20.312 -16.953 1 98.31 89 GLU A N 1
ATOM 653 C CA . GLU A 1 89 ? -20.125 -21.75 -16.797 1 98.31 89 GLU A CA 1
ATOM 654 C C . GLU A 1 89 ? -19.062 -22.516 -17.578 1 98.31 89 GLU A C 1
ATOM 656 O O . GLU A 1 89 ? -18.609 -22.062 -18.625 1 98.31 89 GLU A O 1
ATOM 661 N N . ALA A 1 90 ? -18.641 -23.672 -17.062 1 98.62 90 ALA A N 1
ATOM 662 C CA . ALA A 1 90 ? -17.672 -24.516 -17.75 1 98.62 90 ALA A CA 1
ATOM 663 C C . ALA A 1 90 ? -17.906 -25.984 -17.422 1 98.62 90 ALA A C 1
ATOM 665 O O . ALA A 1 90 ? -18.578 -26.312 -16.438 1 98.62 90 ALA A O 1
ATOM 666 N N . ASP A 1 91 ? -17.516 -26.844 -18.281 1 98.75 91 ASP A N 1
ATOM 667 C CA . ASP A 1 91 ? -17.469 -28.281 -18 1 98.75 91 ASP A CA 1
ATOM 668 C C . ASP A 1 91 ? -16.297 -28.625 -17.094 1 98.75 91 ASP A C 1
ATOM 670 O O . ASP A 1 91 ? -16.422 -29.5 -16.234 1 98.75 91 ASP A O 1
ATOM 674 N N . TYR A 1 92 ? -15.195 -27.984 -17.297 1 98.81 92 TYR A N 1
ATOM 675 C CA . TYR A 1 92 ? -13.984 -28.125 -16.5 1 98.81 92 TYR A CA 1
ATOM 676 C C . TYR A 1 92 ? -13.461 -26.781 -16.031 1 98.81 92 TYR A C 1
ATOM 678 O O . TYR A 1 92 ? -13.469 -25.812 -16.812 1 98.81 92 TYR A O 1
ATOM 686 N N . LEU A 1 93 ? -13.086 -26.688 -14.758 1 98.94 93 LEU A N 1
ATOM 687 C CA . LEU A 1 93 ? -12.539 -25.469 -14.156 1 98.94 93 LEU A CA 1
ATOM 688 C C . LEU A 1 93 ? -11.117 -25.703 -13.656 1 98.94 93 LEU A C 1
ATOM 690 O O . LEU A 1 93 ? -10.844 -26.719 -13.008 1 98.94 93 LEU A O 1
ATOM 694 N N . VAL A 1 94 ? -10.203 -24.844 -14.078 1 98.94 94 VAL A N 1
ATOM 695 C CA . VAL A 1 94 ? -8.836 -24.891 -13.57 1 98.94 94 VAL A CA 1
ATOM 696 C C . VAL A 1 94 ? -8.555 -23.641 -12.734 1 98.94 94 VAL A C 1
ATOM 698 O O . VAL A 1 94 ? -8.648 -22.516 -13.234 1 98.94 94 VAL A O 1
ATOM 701 N N . LEU A 1 95 ? -8.266 -23.828 -11.461 1 98.88 95 LEU A N 1
ATOM 702 C CA . LEU A 1 95 ? -7.883 -22.75 -10.555 1 98.88 95 LEU A CA 1
ATOM 703 C C . LEU A 1 95 ? -6.375 -22.516 -10.586 1 98.88 95 LEU A C 1
ATOM 705 O O . LEU A 1 95 ? -5.598 -23.406 -10.219 1 98.88 95 LEU A O 1
ATOM 709 N N . ALA A 1 96 ? -5.945 -21.328 -11.055 1 98.75 96 ALA A N 1
ATOM 710 C CA . ALA A 1 96 ? -4.535 -21.031 -11.281 1 98.75 96 ALA A CA 1
ATOM 711 C C . ALA A 1 96 ? -4.184 -19.625 -10.812 1 98.75 96 ALA A C 1
ATOM 713 O O . ALA A 1 96 ? -3.438 -18.906 -11.477 1 98.75 96 ALA A O 1
ATOM 714 N N . THR A 1 97 ? -4.699 -19.156 -9.656 1 97.12 97 THR A N 1
ATOM 715 C CA . THR A 1 97 ? -4.578 -17.781 -9.227 1 97.12 97 THR A CA 1
ATOM 716 C C . THR A 1 97 ? -3.281 -17.562 -8.445 1 97.12 97 THR A C 1
ATOM 718 O O . THR A 1 97 ? -2.861 -16.422 -8.227 1 97.12 97 THR A O 1
ATOM 721 N N . GLY A 1 98 ? -2.656 -18.656 -8.094 1 96 98 GLY A N 1
ATOM 722 C CA . GLY A 1 98 ? -1.347 -18.562 -7.469 1 96 98 GLY A CA 1
ATOM 723 C C . GLY A 1 98 ? -1.382 -17.891 -6.105 1 96 98 GLY A C 1
ATOM 724 O O . GLY A 1 98 ? -2.191 -18.266 -5.25 1 96 98 GLY A O 1
ATOM 725 N N . THR A 1 99 ? -0.386 -17.062 -5.863 1 93.75 99 THR A N 1
ATOM 726 C CA . THR A 1 99 ? -0.211 -16.422 -4.562 1 93.75 99 THR A CA 1
ATOM 727 C C . THR A 1 99 ? -0.216 -14.906 -4.707 1 93.75 99 THR A C 1
ATOM 729 O O . THR A 1 99 ? 0.244 -14.367 -5.715 1 93.75 99 THR A O 1
ATOM 732 N N . ASN A 1 100 ? -0.807 -14.25 -3.742 1 89.94 100 ASN A N 1
ATOM 733 C CA . ASN A 1 100 ? -0.627 -12.812 -3.582 1 89.94 100 ASN A CA 1
ATOM 734 C C . ASN A 1 100 ? 0.645 -12.484 -2.805 1 89.94 100 ASN A C 1
ATOM 736 O O . ASN A 1 100 ? 1.008 -13.211 -1.873 1 89.94 100 ASN A O 1
ATOM 740 N N . TYR A 1 101 ? 1.333 -11.477 -3.252 1 89.19 101 TYR A N 1
ATOM 741 C CA . TYR A 1 101 ? 2.551 -11.008 -2.602 1 89.19 101 TYR A CA 1
ATOM 742 C C . TYR A 1 101 ? 2.65 -9.492 -2.656 1 89.19 101 TYR A C 1
ATOM 744 O O . TYR A 1 101 ? 2.199 -8.867 -3.621 1 89.19 101 TYR A O 1
ATOM 752 N N . PRO A 1 102 ? 3.27 -8.891 -1.678 1 88.06 102 PRO A N 1
ATOM 753 C CA . PRO A 1 102 ? 3.352 -7.43 -1.659 1 88.06 102 PRO A CA 1
ATOM 754 C C . PRO A 1 102 ? 4.219 -6.875 -2.787 1 88.06 102 PRO A C 1
ATOM 756 O O . PRO A 1 102 ? 5.148 -7.543 -3.242 1 88.06 102 PRO A O 1
ATOM 759 N N . PHE A 1 103 ? 3.842 -5.664 -3.203 1 89.81 103 PHE A N 1
ATOM 760 C CA . PHE A 1 103 ? 4.664 -4.875 -4.113 1 89.81 103 PHE A CA 1
ATOM 761 C C . PHE A 1 103 ? 6.043 -4.621 -3.516 1 89.81 103 PHE A C 1
ATOM 763 O O . PHE A 1 103 ? 6.168 -4.371 -2.314 1 89.81 103 PHE A O 1
ATOM 770 N N . PRO A 1 104 ? 7.148 -4.859 -4.297 1 91.94 104 PRO A N 1
ATOM 771 C CA . PRO A 1 104 ? 7.168 -4.914 -5.762 1 91.94 104 PRO A CA 1
ATOM 772 C C . PRO A 1 104 ? 7.34 -6.332 -6.297 1 91.94 104 PRO A C 1
ATOM 774 O O . PRO A 1 104 ? 7.504 -6.523 -7.504 1 91.94 104 PRO A O 1
ATOM 777 N N . ALA A 1 105 ? 7.348 -7.312 -5.406 1 91.62 105 ALA A N 1
ATOM 778 C CA . ALA A 1 105 ? 7.539 -8.68 -5.875 1 91.62 105 ALA A CA 1
ATOM 779 C C . ALA A 1 105 ? 6.402 -9.109 -6.805 1 91.62 105 ALA A C 1
ATOM 781 O O . ALA A 1 105 ? 6.629 -9.805 -7.793 1 91.62 105 ALA A O 1
ATOM 782 N N . LYS A 1 106 ? 5.234 -8.703 -6.422 1 90.25 106 LYS A N 1
ATOM 783 C CA . LYS A 1 106 ? 4.07 -8.875 -7.285 1 90.25 106 LYS A CA 1
ATOM 784 C C . LYS A 1 106 ? 3.268 -7.586 -7.391 1 90.25 106 LYS A C 1
ATOM 786 O O . LYS A 1 106 ? 3.197 -6.812 -6.43 1 90.25 106 LYS A O 1
ATOM 791 N N . HIS A 1 107 ? 2.76 -7.34 -8.586 1 82.44 107 HIS A N 1
ATOM 792 C CA . HIS A 1 107 ? 1.869 -6.219 -8.859 1 82.44 107 HIS A CA 1
ATOM 793 C C . HIS A 1 107 ? 0.406 -6.645 -8.781 1 82.44 107 HIS A C 1
ATOM 795 O O . HIS A 1 107 ? -0.023 -7.539 -9.516 1 82.44 107 HIS A O 1
ATOM 801 N N . LEU A 1 108 ? -0.295 -6.109 -7.805 1 76.12 108 LEU A N 1
ATOM 802 C CA . LEU A 1 108 ? -1.698 -6.496 -7.711 1 76.12 108 LEU A CA 1
ATOM 803 C C . LEU A 1 108 ? -2.586 -5.504 -8.453 1 76.12 108 LEU A C 1
ATOM 805 O O . LEU A 1 108 ? -3.807 -5.668 -8.5 1 76.12 108 LEU A O 1
ATOM 809 N N . GLU A 1 109 ? -1.848 -4.574 -9.094 1 79 109 GLU A N 1
ATOM 810 C CA . GLU A 1 109 ? -2.576 -3.646 -9.961 1 79 109 GLU A CA 1
ATOM 811 C C . GLU A 1 109 ? -3.096 -4.348 -11.211 1 79 109 GLU A C 1
ATOM 813 O O . GLU A 1 109 ? -2.336 -5.012 -11.914 1 79 109 GLU A O 1
ATOM 818 N N . SER A 1 110 ? -4.328 -4.172 -11.484 1 85.94 110 SER A N 1
ATOM 819 C CA . SER A 1 110 ? -4.93 -4.809 -12.656 1 85.94 110 SER A CA 1
ATOM 820 C C . SER A 1 110 ? -4.547 -4.086 -13.938 1 85.94 110 SER A C 1
ATOM 822 O O . SER A 1 110 ? -4.566 -4.676 -15.023 1 85.94 110 SER A O 1
ATOM 824 N N . SER A 1 111 ? -4.207 -2.828 -13.844 1 88.38 111 SER A N 1
ATOM 825 C CA . SER A 1 111 ? -3.861 -2.002 -15 1 88.38 111 SER A CA 1
ATOM 826 C C . SER A 1 111 ? -2.35 -1.875 -15.156 1 88.38 111 SER A C 1
ATOM 828 O O . SER A 1 111 ? -1.67 -1.344 -14.273 1 88.38 111 SER A O 1
ATOM 830 N N . ALA A 1 112 ? -1.863 -2.295 -16.312 1 92.06 112 ALA A N 1
ATOM 831 C CA . ALA A 1 112 ? -0.433 -2.207 -16.594 1 92.06 112 ALA A CA 1
ATOM 832 C C . ALA A 1 112 ? 0.048 -0.76 -16.547 1 92.06 112 ALA A C 1
ATOM 834 O O . ALA A 1 112 ? 1.168 -0.484 -16.109 1 92.06 112 ALA A O 1
ATOM 835 N N . ILE A 1 113 ? -0.787 0.137 -16.969 1 88.5 113 ILE A N 1
ATOM 836 C CA . ILE A 1 113 ? -0.415 1.547 -17 1 88.5 113 ILE A CA 1
ATOM 837 C C . ILE A 1 113 ? -0.157 2.045 -15.578 1 88.5 113 ILE A C 1
ATOM 839 O O . ILE A 1 113 ? 0.845 2.715 -15.32 1 88.5 113 ILE A O 1
ATOM 843 N N . ILE A 1 114 ? -0.997 1.671 -14.664 1 86.12 114 ILE A N 1
ATOM 844 C CA . ILE A 1 114 ? -0.842 2.088 -13.273 1 86.12 114 ILE A CA 1
ATOM 845 C C . ILE A 1 114 ? 0.353 1.371 -12.656 1 86.12 114 ILE A C 1
ATOM 847 O O . ILE A 1 114 ? 1.146 1.984 -11.938 1 86.12 114 ILE A O 1
ATOM 851 N N . ALA A 1 115 ? 0.456 0.087 -12.969 1 91.69 115 ALA A N 1
ATOM 852 C CA . ALA A 1 115 ? 1.57 -0.688 -12.43 1 91.69 115 ALA A CA 1
ATOM 853 C C . ALA A 1 115 ? 2.908 -0.113 -12.883 1 91.69 115 ALA A C 1
ATOM 855 O O . ALA A 1 115 ? 3.822 0.065 -12.078 1 91.69 115 ALA A O 1
ATOM 856 N N . LYS A 1 116 ? 3.002 0.236 -14.172 1 93.19 116 LYS A N 1
ATOM 857 C CA . LYS A 1 116 ? 4.23 0.802 -14.727 1 93.19 116 LYS A CA 1
ATOM 858 C C . LYS A 1 116 ? 4.555 2.145 -14.078 1 93.19 116 LYS A C 1
ATOM 860 O O . LYS A 1 116 ? 5.715 2.418 -13.758 1 93.19 116 LYS A O 1
ATOM 865 N N . ALA A 1 117 ? 3.553 2.92 -13.906 1 90.25 117 ALA A N 1
ATOM 866 C CA . ALA A 1 117 ? 3.756 4.223 -13.273 1 90.25 117 ALA A CA 1
ATOM 867 C C . ALA A 1 117 ? 4.258 4.062 -11.844 1 90.25 117 ALA A C 1
ATOM 869 O O . ALA A 1 117 ? 5.129 4.809 -11.398 1 90.25 117 ALA A O 1
ATOM 870 N N . ARG A 1 118 ? 3.686 3.139 -11.141 1 89.06 118 ARG A N 1
ATOM 871 C CA . ARG A 1 118 ? 4.102 2.871 -9.773 1 89.06 118 ARG A CA 1
ATOM 872 C C . ARG A 1 118 ? 5.551 2.404 -9.719 1 89.06 118 ARG A C 1
ATOM 874 O O . ARG A 1 118 ? 6.32 2.836 -8.852 1 89.06 118 ARG A O 1
ATOM 881 N N . ILE A 1 119 ? 5.949 1.547 -10.648 1 94.44 119 ILE A N 1
ATOM 882 C CA . ILE A 1 119 ? 7.32 1.051 -10.734 1 94.44 119 ILE A CA 1
ATOM 883 C C . ILE A 1 119 ? 8.273 2.207 -11.031 1 94.44 119 ILE A C 1
ATOM 885 O O . ILE A 1 119 ? 9.32 2.33 -10.398 1 94.44 119 ILE A O 1
ATOM 889 N N . GLU A 1 120 ? 7.883 3.025 -11.977 1 94 120 GLU A N 1
ATOM 890 C CA . GLU A 1 120 ? 8.711 4.168 -12.352 1 94 120 GLU A CA 1
ATOM 891 C C . GLU A 1 120 ? 8.914 5.113 -11.164 1 94 120 GLU A C 1
ATOM 893 O O . GLU A 1 120 ? 10.031 5.574 -10.914 1 94 120 GLU A O 1
ATOM 898 N N . ARG A 1 121 ? 7.898 5.332 -10.477 1 90.31 121 ARG A N 1
ATOM 899 C CA . ARG A 1 121 ? 7.984 6.207 -9.312 1 90.31 121 ARG A CA 1
ATOM 900 C C . ARG A 1 121 ? 8.891 5.613 -8.242 1 90.31 121 ARG A C 1
ATOM 902 O O . ARG A 1 121 ? 9.719 6.316 -7.656 1 90.31 121 ARG A O 1
ATOM 909 N N . MET A 1 122 ? 8.672 4.422 -7.98 1 93.25 122 MET A N 1
ATOM 910 C CA . MET A 1 122 ? 9.516 3.738 -7 1 93.25 122 MET A CA 1
ATOM 911 C C . MET A 1 122 ? 10.984 3.814 -7.395 1 93.25 122 MET A C 1
ATOM 913 O O . MET A 1 122 ? 11.844 4.086 -6.555 1 93.25 122 MET A O 1
ATOM 917 N N . ARG A 1 123 ? 11.258 3.596 -8.633 1 95.94 123 ARG A N 1
ATOM 918 C CA . ARG A 1 123 ? 12.633 3.668 -9.125 1 95.94 123 ARG A CA 1
ATOM 919 C C . ARG A 1 123 ? 13.195 5.074 -8.953 1 95.94 123 ARG A C 1
ATOM 921 O O . ARG A 1 123 ? 14.344 5.242 -8.523 1 95.94 123 ARG A O 1
ATOM 928 N N . SER A 1 124 ? 12.391 6.047 -9.32 1 94 124 SER A N 1
ATOM 929 C CA . SER A 1 124 ? 12.797 7.438 -9.141 1 94 124 SER A CA 1
ATOM 930 C C . SER A 1 124 ? 13.078 7.746 -7.676 1 94 124 SER A C 1
ATOM 932 O O . SER A 1 124 ? 14.031 8.461 -7.355 1 94 124 SER A O 1
ATOM 934 N N . ASN A 1 125 ? 12.219 7.238 -6.832 1 94.56 125 ASN A N 1
ATOM 935 C CA . ASN A 1 125 ? 12.406 7.398 -5.395 1 94.56 125 ASN A CA 1
ATOM 936 C C . ASN A 1 125 ? 13.695 6.734 -4.922 1 94.56 125 ASN A C 1
ATOM 938 O O . ASN A 1 125 ? 14.453 7.316 -4.137 1 94.56 125 ASN A O 1
ATOM 942 N N . LEU A 1 126 ? 13.992 5.543 -5.438 1 97.06 126 LEU A N 1
ATOM 943 C CA . LEU A 1 126 ? 15.227 4.844 -5.086 1 97.06 126 LEU A CA 1
ATOM 944 C C . LEU A 1 126 ? 16.453 5.668 -5.473 1 97.06 126 LEU A C 1
ATOM 946 O O . LEU A 1 126 ? 17.422 5.742 -4.715 1 97.06 126 LEU A O 1
ATOM 950 N N . ALA A 1 127 ? 16.359 6.32 -6.57 1 96.06 127 ALA A N 1
ATOM 951 C CA . ALA A 1 127 ? 17.484 7.113 -7.066 1 96.06 127 ALA A CA 1
ATOM 952 C C . ALA A 1 127 ? 17.797 8.273 -6.129 1 96.06 127 ALA A C 1
ATOM 954 O O . ALA A 1 127 ? 18.891 8.836 -6.168 1 96.06 127 ALA A O 1
ATOM 955 N N . GLN A 1 128 ? 16.844 8.594 -5.316 1 94.5 128 GLN A N 1
ATOM 956 C CA . GLN A 1 128 ? 17 9.742 -4.426 1 94.5 128 GLN A CA 1
ATOM 957 C C . GLN A 1 128 ? 17.172 9.289 -2.979 1 94.5 128 GLN A C 1
ATOM 959 O O . GLN A 1 128 ? 17.438 10.109 -2.094 1 94.5 128 GLN A O 1
ATOM 964 N N . ALA A 1 129 ? 17 8.008 -2.742 1 96 129 ALA A N 1
ATOM 965 C CA . ALA A 1 129 ? 17.078 7.477 -1.384 1 96 129 ALA A CA 1
ATOM 966 C C . ALA A 1 129 ? 18.531 7.277 -0.949 1 96 129 ALA A C 1
ATOM 968 O O . ALA A 1 129 ? 19.391 6.965 -1.771 1 96 129 ALA A O 1
ATOM 969 N N . GLY A 1 130 ? 18.797 7.559 0.355 1 96.12 130 GLY A N 1
ATOM 970 C CA . GLY A 1 130 ? 20.094 7.227 0.938 1 96.12 130 GLY A CA 1
ATOM 971 C C . GLY A 1 130 ? 20.078 5.93 1.722 1 96.12 130 GLY A C 1
ATOM 972 O O . GLY A 1 130 ? 21.078 5.215 1.772 1 96.12 130 GLY A O 1
ATOM 973 N N . ARG A 1 131 ? 19.047 5.645 2.383 1 97.44 131 ARG A N 1
ATOM 974 C CA . ARG A 1 131 ? 18.891 4.473 3.24 1 97.44 131 ARG A CA 1
ATOM 975 C C . ARG A 1 131 ? 17.578 3.74 2.924 1 97.44 131 ARG A C 1
ATOM 977 O O . ARG A 1 131 ? 16.516 4.355 2.863 1 97.44 131 ARG A O 1
ATOM 984 N N . VAL A 1 132 ? 17.625 2.371 2.691 1 98.5 132 VAL A N 1
ATOM 985 C CA . VAL A 1 132 ? 16.453 1.555 2.375 1 98.5 132 VAL A CA 1
ATOM 986 C C . VAL A 1 132 ? 16.344 0.396 3.365 1 98.5 132 VAL A C 1
ATOM 988 O O . VAL A 1 132 ? 17.344 -0.248 3.684 1 98.5 132 VAL A O 1
ATOM 991 N N . LEU A 1 133 ? 15.172 0.188 3.895 1 98.62 133 LEU A N 1
ATOM 992 C CA . LEU A 1 133 ? 14.875 -0.942 4.77 1 98.62 133 LEU A CA 1
ATOM 993 C C . LEU A 1 133 ? 14.086 -2.012 4.023 1 98.62 133 LEU A C 1
ATOM 995 O O . LEU A 1 133 ? 13.062 -1.713 3.402 1 98.62 133 LEU A O 1
ATOM 999 N N . ILE A 1 134 ? 14.594 -3.219 3.979 1 98.69 134 ILE A N 1
ATOM 1000 C CA . ILE A 1 134 ? 13.859 -4.375 3.477 1 98.69 134 ILE A CA 1
ATOM 1001 C C . ILE A 1 134 ? 13.492 -5.297 4.637 1 98.69 134 ILE A C 1
ATOM 1003 O O . ILE A 1 134 ? 14.375 -5.773 5.363 1 98.69 134 ILE A O 1
ATOM 1007 N N . VAL A 1 135 ? 12.211 -5.535 4.82 1 97.94 135 VAL A N 1
ATOM 1008 C CA . VAL A 1 135 ? 11.75 -6.383 5.918 1 97.94 135 VAL A CA 1
ATOM 1009 C C . VAL A 1 135 ? 11.383 -7.766 5.383 1 97.94 135 VAL A C 1
ATOM 1011 O O . VAL A 1 135 ? 10.406 -7.914 4.648 1 97.94 135 VAL A O 1
ATOM 1014 N N . GLY A 1 136 ? 12.117 -8.766 5.762 1 97.12 136 GLY A N 1
ATOM 1015 C CA . GLY A 1 136 ? 12.031 -10.125 5.25 1 97.12 136 GLY A CA 1
ATOM 1016 C C . GLY A 1 136 ? 13.242 -10.531 4.43 1 97.12 136 GLY A C 1
ATOM 1017 O O . GLY A 1 136 ? 13.547 -9.906 3.408 1 97.12 136 GLY A O 1
ATOM 1018 N N . ALA A 1 137 ? 13.875 -11.562 4.906 1 97.62 137 ALA A N 1
ATOM 1019 C CA . ALA A 1 137 ? 15.062 -12.023 4.207 1 97.62 137 ALA A CA 1
ATOM 1020 C C . ALA A 1 137 ? 14.859 -13.43 3.641 1 97.62 137 ALA A C 1
ATOM 1022 O O . ALA A 1 137 ? 15.719 -14.297 3.791 1 97.62 137 ALA A O 1
ATOM 1023 N N . GLY A 1 138 ? 13.664 -13.648 3.135 1 95.38 138 GLY A N 1
ATOM 1024 C CA . GLY A 1 138 ? 13.461 -14.773 2.232 1 95.38 138 GLY A CA 1
ATOM 1025 C C . GLY A 1 138 ? 13.992 -14.523 0.836 1 95.38 138 GLY A C 1
ATOM 1026 O O . GLY A 1 138 ? 14.789 -13.602 0.627 1 95.38 138 GLY A O 1
ATOM 1027 N N . ALA A 1 139 ? 13.562 -15.312 -0.098 1 93.75 139 ALA A N 1
ATOM 1028 C CA . ALA A 1 139 ? 14.062 -15.211 -1.467 1 93.75 139 ALA A CA 1
ATOM 1029 C C . ALA A 1 139 ? 13.805 -13.82 -2.045 1 93.75 139 ALA A C 1
ATOM 1031 O O . ALA A 1 139 ? 14.703 -13.203 -2.623 1 93.75 139 ALA A O 1
ATOM 1032 N N . VAL A 1 140 ? 12.617 -13.273 -1.8 1 95.06 140 VAL A N 1
ATOM 1033 C CA . VAL A 1 140 ? 12.195 -12 -2.375 1 95.06 140 VAL A CA 1
ATOM 1034 C C . VAL A 1 140 ? 13.047 -10.867 -1.807 1 95.06 140 VAL A C 1
ATOM 1036 O O . VAL A 1 140 ? 13.57 -10.039 -2.557 1 95.06 140 VAL A O 1
ATOM 1039 N N . GLY A 1 141 ? 13.195 -10.836 -0.498 1 97.75 141 GLY A N 1
ATOM 1040 C CA . GLY A 1 141 ? 13.984 -9.797 0.128 1 97.75 141 GLY A CA 1
ATOM 1041 C C . GLY A 1 141 ? 15.445 -9.82 -0.291 1 97.75 141 GLY A C 1
ATOM 1042 O O . GLY A 1 141 ? 16.047 -8.773 -0.558 1 97.75 141 GLY A O 1
ATOM 1043 N N . ILE A 1 142 ? 15.977 -11 -0.367 1 97.88 142 ILE A N 1
ATOM 1044 C CA . ILE A 1 142 ? 17.375 -11.188 -0.741 1 97.88 142 ILE A CA 1
ATOM 1045 C C . ILE A 1 142 ? 17.594 -10.734 -2.184 1 97.88 142 ILE A C 1
ATOM 1047 O O . ILE A 1 142 ? 18.531 -9.992 -2.475 1 97.88 142 ILE A O 1
ATOM 1051 N N . GLU A 1 143 ? 16.719 -11.172 -3.031 1 97.75 143 GLU A N 1
ATOM 1052 C CA . GLU A 1 143 ? 16.844 -10.781 -4.43 1 97.75 143 GLU A CA 1
ATOM 1053 C C . GLU A 1 143 ? 16.672 -9.273 -4.594 1 97.75 143 GLU A C 1
ATOM 1055 O O . GLU A 1 143 ? 17.391 -8.641 -5.371 1 97.75 143 GLU A O 1
ATOM 1060 N N . LEU A 1 144 ? 15.75 -8.688 -3.857 1 98.25 144 LEU A N 1
ATOM 1061 C CA . LEU A 1 144 ? 15.539 -7.246 -3.934 1 98.25 144 LEU A CA 1
ATOM 1062 C C . LEU A 1 144 ? 16.766 -6.488 -3.461 1 98.25 144 LEU A C 1
ATOM 1064 O O . LEU A 1 144 ? 17.188 -5.516 -4.094 1 98.25 144 LEU A O 1
ATOM 1068 N N . ALA A 1 145 ? 17.359 -6.941 -2.342 1 98.56 145 ALA A N 1
ATOM 1069 C CA . ALA A 1 145 ? 18.594 -6.336 -1.861 1 98.56 145 ALA A CA 1
ATOM 1070 C C . ALA A 1 145 ? 19.688 -6.383 -2.932 1 98.56 145 ALA A C 1
ATOM 1072 O O . ALA A 1 145 ? 20.391 -5.402 -3.145 1 98.56 145 ALA A O 1
ATOM 1073 N N . GLY A 1 146 ? 19.75 -7.57 -3.572 1 98.25 146 GLY A N 1
ATOM 1074 C CA . GLY A 1 146 ? 20.703 -7.711 -4.656 1 98.25 146 GLY A CA 1
ATOM 1075 C C . GLY A 1 146 ? 20.453 -6.754 -5.805 1 98.25 146 GLY A C 1
ATOM 1076 O O . GLY A 1 146 ? 21.391 -6.125 -6.312 1 98.25 146 GLY A O 1
ATOM 1077 N N . GLU A 1 147 ? 19.203 -6.633 -6.234 1 98.31 147 GLU A N 1
ATOM 1078 C CA . GLU A 1 147 ? 18.859 -5.727 -7.32 1 98.31 147 GLU A CA 1
ATOM 1079 C C . GLU A 1 147 ? 19.172 -4.277 -6.961 1 98.31 147 GLU A C 1
ATOM 1081 O O . GLU A 1 147 ? 19.766 -3.551 -7.754 1 98.31 147 GLU A O 1
ATOM 1086 N N . ILE A 1 148 ? 18.797 -3.846 -5.734 1 98.5 148 ILE A N 1
ATOM 1087 C CA . ILE A 1 148 ? 18.984 -2.461 -5.309 1 98.5 148 ILE A CA 1
ATOM 1088 C C . ILE A 1 148 ? 20.469 -2.133 -5.223 1 98.5 148 ILE A C 1
ATOM 1090 O O . ILE A 1 148 ? 20.922 -1.114 -5.754 1 98.5 148 ILE A O 1
ATOM 1094 N N . THR A 1 149 ? 21.266 -3.027 -4.621 1 98.19 149 THR A N 1
ATOM 1095 C CA . THR A 1 149 ? 22.688 -2.729 -4.414 1 98.19 149 THR A CA 1
ATOM 1096 C C . THR A 1 149 ? 23.453 -2.783 -5.734 1 98.19 149 THR A C 1
ATOM 1098 O O . THR A 1 149 ? 24.5 -2.164 -5.875 1 98.19 149 THR A O 1
ATOM 1101 N N . SER A 1 150 ? 22.938 -3.553 -6.68 1 97.38 150 SER A N 1
ATOM 1102 C CA . SER A 1 150 ? 23.547 -3.582 -8 1 97.38 150 SER A CA 1
ATOM 1103 C C . SER A 1 150 ? 23.266 -2.301 -8.773 1 97.38 150 SER A C 1
ATOM 1105 O O . SER A 1 150 ? 24.156 -1.732 -9.406 1 97.38 150 SER A O 1
ATOM 1107 N N . ALA A 1 151 ? 22.062 -1.816 -8.727 1 97.56 151 ALA A N 1
ATOM 1108 C CA . ALA A 1 151 ? 21.641 -0.665 -9.516 1 97.56 151 ALA A CA 1
ATOM 1109 C C . ALA A 1 151 ? 22 0.644 -8.828 1 97.56 151 ALA A C 1
ATOM 1111 O O . ALA A 1 151 ? 22.281 1.648 -9.484 1 97.56 151 ALA A O 1
ATOM 1112 N N . PHE A 1 152 ? 21.953 0.666 -7.492 1 97.81 152 PHE A N 1
ATOM 1113 C CA . PHE A 1 152 ? 22.203 1.837 -6.664 1 97.81 152 PHE A CA 1
ATOM 1114 C C . PHE A 1 152 ? 23.219 1.509 -5.562 1 97.81 152 PHE A C 1
ATOM 1116 O O . PHE A 1 152 ? 22.859 1.473 -4.383 1 97.81 152 PHE A O 1
ATOM 1123 N N . PRO A 1 153 ? 24.484 1.44 -5.895 1 96.88 153 PRO A N 1
ATOM 1124 C CA . PRO A 1 153 ? 25.484 0.943 -4.957 1 96.88 153 PRO A CA 1
ATOM 1125 C C . PRO A 1 153 ? 25.688 1.875 -3.766 1 96.88 153 PRO A C 1
ATOM 1127 O O . PRO A 1 153 ? 26.25 1.465 -2.746 1 96.88 153 PRO A O 1
ATOM 1130 N N . ASP A 1 154 ? 25.234 3.092 -3.852 1 97 154 ASP A N 1
ATOM 1131 C CA . ASP A 1 154 ? 25.453 4.062 -2.785 1 97 154 ASP A CA 1
ATOM 1132 C C . ASP A 1 154 ? 24.359 3.998 -1.734 1 97 154 ASP A C 1
ATOM 1134 O O . ASP A 1 154 ? 24.453 4.633 -0.682 1 97 154 ASP A O 1
ATOM 1138 N N . ILE A 1 155 ? 23.281 3.283 -1.989 1 97.81 155 ILE A N 1
ATOM 1139 C CA . ILE A 1 155 ? 22.188 3.158 -1.031 1 97.81 155 ILE A CA 1
ATOM 1140 C C . ILE A 1 155 ? 22.609 2.229 0.108 1 97.81 155 ILE A C 1
ATOM 1142 O O . ILE A 1 155 ? 23.125 1.139 -0.132 1 97.81 155 ILE A O 1
ATOM 1146 N N . ALA A 1 156 ? 22.484 2.672 1.332 1 98.38 156 ALA A N 1
ATOM 1147 C CA . ALA A 1 156 ? 22.641 1.795 2.492 1 98.38 156 ALA A CA 1
ATOM 1148 C C . ALA A 1 156 ? 21.391 0.931 2.688 1 98.38 156 ALA A C 1
ATOM 1150 O O . ALA A 1 156 ? 20.312 1.447 2.943 1 98.38 156 ALA A O 1
ATOM 1151 N N . VAL A 1 157 ? 21.562 -0.379 2.576 1 98.75 157 VAL A N 1
ATOM 1152 C CA . VAL A 1 157 ? 20.422 -1.29 2.674 1 98.75 157 VAL A CA 1
ATOM 1153 C C . VAL A 1 157 ? 20.484 -2.047 3.998 1 98.75 157 VAL A C 1
ATOM 1155 O O . VAL A 1 157 ? 21.531 -2.574 4.375 1 98.75 157 VAL A O 1
ATOM 1158 N N . THR A 1 158 ? 19.422 -2.02 4.742 1 98.81 158 THR A N 1
ATOM 1159 C CA . THR A 1 158 ? 19.203 -2.881 5.898 1 98.81 158 THR A CA 1
ATOM 1160 C C . THR A 1 158 ? 18.203 -3.979 5.582 1 98.81 158 THR A C 1
ATOM 1162 O O . THR A 1 158 ? 17.094 -3.695 5.105 1 98.81 158 THR A O 1
ATOM 1165 N N . LEU A 1 159 ? 18.625 -5.195 5.77 1 98.69 159 LEU A N 1
ATOM 1166 C CA . LEU A 1 159 ? 17.781 -6.375 5.598 1 98.69 159 LEU A CA 1
ATOM 1167 C C . LEU A 1 159 ? 17.422 -6.988 6.945 1 98.69 159 LEU A C 1
ATOM 1169 O O . LEU A 1 159 ? 18.297 -7.43 7.688 1 98.69 159 LEU A O 1
ATOM 1173 N N . LEU A 1 160 ? 16.125 -6.98 7.258 1 98.62 160 LEU A N 1
ATOM 1174 C CA . LEU A 1 160 ? 15.656 -7.422 8.562 1 98.62 160 LEU A CA 1
ATOM 1175 C C . LEU A 1 160 ? 14.883 -8.734 8.453 1 98.62 160 LEU A C 1
ATOM 1177 O O . LEU A 1 160 ? 14.008 -8.867 7.594 1 98.62 160 LEU A O 1
ATOM 1181 N N . GLU A 1 161 ? 15.234 -9.719 9.289 1 98.25 161 GLU A N 1
ATOM 1182 C CA . GLU A 1 161 ? 14.602 -11.031 9.305 1 98.25 161 GLU A CA 1
ATOM 1183 C C . GLU A 1 161 ? 14.258 -11.461 10.734 1 98.25 161 GLU A C 1
ATOM 1185 O O . GLU A 1 161 ? 15.102 -11.375 11.625 1 98.25 161 GLU A O 1
ATOM 1190 N N . THR A 1 162 ? 13.047 -11.883 10.898 1 96.69 162 THR A N 1
ATOM 1191 C CA . THR A 1 162 ? 12.586 -12.312 12.211 1 96.69 162 THR A CA 1
ATOM 1192 C C . THR A 1 162 ? 13.289 -13.594 12.641 1 96.69 162 THR A C 1
ATOM 1194 O O . THR A 1 162 ? 13.602 -13.781 13.812 1 96.69 162 THR A O 1
ATOM 1197 N N . ALA A 1 163 ? 13.508 -14.477 11.719 1 97 163 ALA A N 1
ATOM 1198 C CA . ALA A 1 163 ? 14.164 -15.75 12.023 1 97 163 ALA A CA 1
ATOM 1199 C C . ALA A 1 163 ? 15.648 -15.547 12.328 1 97 163 ALA A C 1
ATOM 1201 O O . ALA A 1 163 ? 16.188 -14.461 12.109 1 97 163 ALA A O 1
ATOM 1202 N N . ASP A 1 164 ? 16.266 -16.578 12.805 1 96.25 164 ASP A N 1
ATOM 1203 C CA . ASP A 1 164 ? 17.656 -16.5 13.25 1 96.25 164 ASP A CA 1
ATOM 1204 C C . ASP A 1 164 ? 18.609 -16.516 12.062 1 96.25 164 ASP A C 1
ATOM 1206 O O . ASP A 1 164 ? 19.812 -16.266 12.219 1 96.25 164 ASP A O 1
ATOM 1210 N N . ARG A 1 165 ? 18.078 -16.828 10.883 1 96.06 165 ARG A N 1
ATOM 1211 C CA . ARG A 1 165 ? 18.906 -16.906 9.68 1 96.06 165 ARG A CA 1
ATOM 1212 C C . ARG A 1 165 ? 18.109 -16.469 8.453 1 96.06 165 ARG A C 1
ATOM 1214 O O . ARG A 1 165 ? 16.875 -16.406 8.492 1 96.06 165 ARG A O 1
ATOM 1221 N N . ILE A 1 166 ? 18.828 -16.047 7.406 1 96.38 166 ILE A N 1
ATOM 1222 C CA . ILE A 1 166 ? 18.172 -15.719 6.145 1 96.38 166 ILE A CA 1
ATOM 1223 C C . ILE A 1 166 ? 17.625 -16.984 5.5 1 96.38 166 ILE A C 1
ATOM 1225 O O . ILE A 1 166 ? 18.062 -18.094 5.832 1 96.38 166 ILE A O 1
ATOM 1229 N N . ILE A 1 167 ? 16.656 -16.875 4.609 1 93.12 167 ILE A N 1
ATOM 1230 C CA . ILE A 1 167 ? 15.961 -17.969 3.938 1 93.12 167 ILE A CA 1
ATOM 1231 C C . ILE A 1 167 ? 15.609 -19.047 4.949 1 93.12 167 ILE A C 1
ATOM 1233 O O . ILE A 1 167 ? 16.016 -20.203 4.797 1 93.12 167 ILE A O 1
ATOM 1237 N N . PRO A 1 168 ? 14.828 -18.609 5.879 1 90.56 168 PRO A N 1
ATOM 1238 C CA . PRO A 1 168 ? 14.594 -19.531 7.004 1 90.56 168 PRO A CA 1
ATOM 1239 C C . PRO A 1 168 ? 13.836 -20.781 6.594 1 90.56 168 PRO A C 1
ATOM 1241 O O . PRO A 1 168 ? 13.93 -21.812 7.262 1 90.56 168 PRO A O 1
ATOM 1244 N N . GLU A 1 169 ? 13.047 -20.641 5.555 1 80.88 169 GLU A N 1
ATOM 1245 C CA . GLU A 1 169 ? 12.219 -21.781 5.16 1 80.88 169 GLU A CA 1
ATOM 1246 C C . GLU A 1 169 ? 12.898 -22.594 4.059 1 80.88 169 GLU A C 1
ATOM 1248 O O . GLU A 1 169 ? 13.719 -22.062 3.309 1 80.88 169 GLU A O 1
ATOM 1253 N N . GLY A 1 170 ? 12.703 -23.781 4.113 1 78.12 170 GLY A N 1
ATOM 1254 C CA . GLY A 1 170 ? 13.195 -24.672 3.07 1 78.12 170 GLY A CA 1
ATOM 1255 C C . GLY A 1 170 ? 14.406 -25.469 3.496 1 78.12 170 GLY A C 1
ATOM 1256 O O . GLY A 1 170 ? 15.047 -25.156 4.504 1 78.12 170 GLY A O 1
ATOM 1257 N N . ASP A 1 171 ? 14.633 -26.5 2.781 1 84.12 171 ASP A N 1
ATOM 1258 C CA . ASP A 1 171 ? 15.773 -27.391 2.984 1 84.12 171 ASP A CA 1
ATOM 1259 C C . ASP A 1 171 ? 16.969 -26.938 2.148 1 84.12 171 ASP A C 1
ATOM 1261 O O . ASP A 1 171 ? 17.281 -27.562 1.13 1 84.12 171 ASP A O 1
ATOM 1265 N N . TYR A 1 172 ? 17.594 -25.875 2.662 1 89.75 172 TYR A N 1
ATOM 1266 C CA . TYR A 1 172 ? 18.719 -25.312 1.926 1 89.75 172 TYR A CA 1
ATOM 1267 C C . TYR A 1 172 ? 20.031 -25.531 2.676 1 89.75 172 TYR A C 1
ATOM 1269 O O . TYR A 1 172 ? 20.047 -25.5 3.908 1 89.75 172 TYR A O 1
ATOM 1277 N N . LYS A 1 173 ? 21.031 -25.766 1.923 1 92.75 173 LYS A N 1
ATOM 1278 C CA . LYS A 1 173 ? 22.359 -25.969 2.496 1 92.75 173 LYS A CA 1
ATOM 1279 C C . LYS A 1 173 ? 22.891 -24.688 3.113 1 92.75 173 LYS A C 1
ATOM 1281 O O . LYS A 1 173 ? 22.688 -23.594 2.572 1 92.75 173 LYS A O 1
ATOM 1286 N N . GLU A 1 174 ? 23.625 -24.891 4.195 1 94.75 174 GLU A N 1
ATOM 1287 C CA . GLU A 1 174 ? 24.219 -23.75 4.879 1 94.75 174 GLU A CA 1
ATOM 1288 C C . GLU A 1 174 ? 25.188 -23.016 3.959 1 94.75 174 GLU A C 1
ATOM 1290 O O . GLU A 1 174 ? 25.312 -21.781 4.043 1 94.75 174 GLU A O 1
ATOM 1295 N N . GLU A 1 175 ? 25.812 -23.75 3.094 1 95.5 175 GLU A N 1
ATOM 1296 C CA . GLU A 1 175 ? 26.734 -23.172 2.131 1 95.5 175 GLU A CA 1
ATOM 1297 C C . GLU A 1 175 ? 26.047 -22.109 1.283 1 95.5 175 GLU A C 1
ATOM 1299 O O . GLU A 1 175 ? 26.656 -21.094 0.949 1 95.5 175 GLU A O 1
ATOM 1304 N N . MET A 1 176 ? 24.891 -22.312 0.903 1 94.44 176 MET A N 1
ATOM 1305 C CA . MET A 1 176 ? 24.109 -21.359 0.107 1 94.44 176 MET A CA 1
ATOM 1306 C C . MET A 1 176 ? 23.859 -20.078 0.889 1 94.44 176 MET A C 1
ATOM 1308 O O . MET A 1 176 ? 24.062 -18.984 0.368 1 94.44 176 MET A O 1
ATOM 1312 N N . ARG A 1 177 ? 23.484 -20.219 2.139 1 95.81 177 ARG A N 1
ATOM 1313 C CA . ARG A 1 177 ? 23.219 -19.062 3.008 1 95.81 177 ARG A CA 1
ATOM 1314 C C . ARG A 1 177 ? 24.484 -18.25 3.221 1 95.81 177 ARG A C 1
ATOM 1316 O O . ARG A 1 177 ? 24.453 -17.016 3.15 1 95.81 177 ARG A O 1
ATOM 1323 N N . GLN A 1 178 ? 25.562 -18.938 3.459 1 96.88 178 GLN A N 1
ATOM 1324 C CA . GLN A 1 178 ? 26.828 -18.266 3.697 1 96.88 178 GLN A CA 1
ATOM 1325 C C . GLN A 1 178 ? 27.281 -17.484 2.463 1 96.88 178 GLN A C 1
ATOM 1327 O O . GLN A 1 178 ? 27.797 -16.375 2.58 1 96.88 178 GLN A O 1
ATOM 1332 N N . ALA A 1 179 ? 27.062 -18.109 1.343 1 97.62 179 ALA A N 1
ATOM 1333 C CA . ALA A 1 179 ? 27.438 -17.438 0.095 1 97.62 179 ALA A CA 1
ATOM 1334 C C . ALA A 1 179 ? 26.641 -16.156 -0.098 1 97.62 179 ALA A C 1
ATOM 1336 O O . ALA A 1 179 ? 27.203 -15.117 -0.47 1 97.62 179 ALA A O 1
ATOM 1337 N N . ILE A 1 180 ? 25.391 -16.172 0.158 1 98.12 180 ILE A N 1
ATOM 1338 C CA . ILE A 1 180 ? 24.5 -15.016 -0.004 1 98.12 180 ILE A CA 1
ATOM 1339 C C . ILE A 1 180 ? 24.875 -13.93 1.005 1 98.12 180 ILE A C 1
ATOM 1341 O O . ILE A 1 180 ? 25.031 -12.766 0.642 1 98.12 180 ILE A O 1
ATOM 1345 N N . VAL A 1 181 ? 25.125 -14.344 2.266 1 98.25 181 VAL A N 1
ATOM 1346 C CA . VAL A 1 181 ? 25.469 -13.406 3.33 1 98.25 181 VAL A CA 1
ATOM 1347 C C . VAL A 1 181 ? 26.781 -12.695 2.996 1 98.25 181 VAL A C 1
ATOM 1349 O O . VAL A 1 181 ? 26.875 -11.477 3.105 1 98.25 181 VAL A O 1
ATOM 1352 N N . SER A 1 182 ? 27.719 -13.492 2.598 1 98.25 182 SER A N 1
ATOM 1353 C CA . SER A 1 182 ? 29.031 -12.93 2.273 1 98.25 182 SER A CA 1
ATOM 1354 C C . SER A 1 182 ? 28.922 -11.898 1.161 1 98.25 182 SER A C 1
ATOM 1356 O O . SER A 1 182 ? 29.516 -10.812 1.259 1 98.25 182 SER A O 1
ATOM 1358 N N . GLN A 1 183 ? 28.172 -12.195 0.141 1 98.38 183 GLN A N 1
ATOM 1359 C CA . GLN A 1 183 ? 28.031 -11.281 -0.989 1 98.38 183 GLN A CA 1
ATOM 1360 C C . GLN A 1 183 ? 27.281 -10.016 -0.58 1 98.38 183 GLN A C 1
ATOM 1362 O O . GLN A 1 183 ? 27.688 -8.906 -0.952 1 98.38 183 GLN A O 1
ATOM 1367 N N . LEU A 1 184 ? 26.203 -10.141 0.188 1 98.38 184 LEU A N 1
ATOM 1368 C CA . LEU A 1 184 ? 25.422 -8.992 0.612 1 98.38 184 LEU A CA 1
ATOM 1369 C C . LEU A 1 184 ? 26.219 -8.094 1.546 1 98.38 184 LEU A C 1
ATOM 1371 O O . LEU A 1 184 ? 26.188 -6.867 1.425 1 98.38 184 LEU A O 1
ATOM 1375 N N . ARG A 1 185 ? 27 -8.727 2.439 1 98.31 185 ARG A N 1
ATOM 1376 C CA . ARG A 1 185 ? 27.875 -7.941 3.314 1 98.31 185 ARG A CA 1
ATOM 1377 C C . ARG A 1 185 ? 28.953 -7.219 2.516 1 98.31 185 ARG A C 1
ATOM 1379 O O . ARG A 1 185 ? 29.281 -6.07 2.818 1 98.31 185 ARG A O 1
ATOM 1386 N N . GLY A 1 186 ? 29.438 -7.91 1.553 1 97.81 186 GLY A N 1
ATOM 1387 C CA . GLY A 1 186 ? 30.422 -7.293 0.671 1 97.81 186 GLY A CA 1
ATOM 1388 C C . GLY A 1 186 ? 29.875 -6.07 -0.049 1 97.81 186 GLY A C 1
ATOM 1389 O O . GLY A 1 186 ? 30.641 -5.176 -0.416 1 97.81 186 GLY A O 1
ATOM 1390 N N . ARG A 1 187 ? 28.547 -6.023 -0.194 1 97.62 187 ARG A N 1
ATOM 1391 C CA . ARG A 1 187 ? 27.891 -4.902 -0.855 1 97.62 187 ARG A CA 1
ATOM 1392 C C . ARG A 1 187 ? 27.453 -3.848 0.158 1 97.62 187 ARG A C 1
ATOM 1394 O O . ARG A 1 187 ? 26.781 -2.875 -0.198 1 97.62 187 ARG A O 1
ATOM 1401 N N . GLY A 1 188 ? 27.766 -4.133 1.398 1 97.62 188 GLY A N 1
ATOM 1402 C CA . GLY A 1 188 ? 27.484 -3.164 2.443 1 97.62 188 GLY A CA 1
ATOM 1403 C C . GLY A 1 188 ? 26.094 -3.338 3.053 1 97.62 188 GLY A C 1
ATOM 1404 O O . GLY A 1 188 ? 25.641 -2.482 3.812 1 97.62 188 GLY A O 1
ATOM 1405 N N . VAL A 1 189 ? 25.422 -4.402 2.785 1 98.69 189 VAL A N 1
ATOM 1406 C CA . VAL A 1 189 ? 24.094 -4.637 3.328 1 98.69 189 VAL A CA 1
ATOM 1407 C C . VAL A 1 189 ? 24.203 -5.016 4.805 1 98.69 189 VAL A C 1
ATOM 1409 O O . VAL A 1 189 ? 24.969 -5.898 5.172 1 98.69 189 VAL A O 1
ATOM 1412 N N . GLU A 1 190 ? 23.516 -4.285 5.641 1 98.75 190 GLU A N 1
ATOM 1413 C CA . GLU A 1 190 ? 23.359 -4.699 7.031 1 98.75 190 GLU A CA 1
ATOM 1414 C C . GLU A 1 190 ? 22.266 -5.758 7.172 1 98.75 190 GLU A C 1
ATOM 1416 O O . GLU A 1 190 ? 21.109 -5.508 6.84 1 98.75 190 GLU A O 1
ATOM 1421 N N . ILE A 1 191 ? 22.688 -6.93 7.66 1 98.69 191 ILE A N 1
ATOM 1422 C CA . ILE A 1 191 ? 21.734 -8.031 7.828 1 98.69 191 ILE A CA 1
ATOM 1423 C C . ILE A 1 191 ? 21.438 -8.219 9.312 1 98.69 191 ILE A C 1
ATOM 1425 O O . ILE A 1 191 ? 22.328 -8.492 10.109 1 98.69 191 ILE A O 1
ATOM 1429 N N . ILE A 1 192 ? 20.188 -7.996 9.672 1 98.44 192 ILE A N 1
ATOM 1430 C CA . ILE A 1 192 ? 19.719 -8.188 11.039 1 98.44 192 ILE A CA 1
ATOM 1431 C C . ILE A 1 192 ? 18.781 -9.391 11.094 1 98.44 192 ILE A C 1
ATOM 1433 O O . ILE A 1 192 ? 17.703 -9.375 10.5 1 98.44 192 ILE A O 1
ATOM 1437 N N . THR A 1 193 ? 19.188 -10.461 11.805 1 98.06 193 THR A N 1
ATOM 1438 C CA . THR A 1 193 ? 18.344 -11.641 11.977 1 98.06 193 THR A CA 1
ATOM 1439 C C . THR A 1 193 ? 17.906 -11.773 13.43 1 98.06 193 THR A C 1
ATOM 1441 O O . THR A 1 193 ? 18.422 -11.094 14.312 1 98.06 193 THR A O 1
ATOM 1444 N N . GLY A 1 194 ? 16.844 -12.516 13.625 1 97.56 194 GLY A N 1
ATOM 1445 C CA . GLY A 1 194 ? 16.359 -12.773 14.977 1 97.56 194 GLY A CA 1
ATOM 1446 C C . GLY A 1 194 ? 15.641 -11.586 15.586 1 97.56 194 GLY A C 1
ATOM 1447 O O . GLY A 1 194 ? 15.609 -11.43 16.812 1 97.56 194 GLY A O 1
ATOM 1448 N N . ASP A 1 195 ? 15.164 -10.68 14.766 1 97.44 195 ASP A N 1
ATOM 1449 C CA . ASP A 1 195 ? 14.477 -9.477 15.219 1 97.44 195 ASP A CA 1
ATOM 1450 C C . ASP A 1 195 ? 13.352 -9.086 14.266 1 97.44 195 ASP A C 1
ATOM 1452 O O . ASP A 1 195 ? 13.273 -9.594 13.141 1 97.44 195 ASP A O 1
ATOM 1456 N N . LYS A 1 196 ? 12.414 -8.383 14.719 1 96.31 196 LYS A N 1
ATOM 1457 C CA . LYS A 1 196 ? 11.297 -7.926 13.898 1 96.31 196 LYS A CA 1
ATOM 1458 C C . LYS A 1 196 ? 10.906 -6.492 14.242 1 96.31 196 LYS A C 1
ATOM 1460 O O . LYS A 1 196 ? 11.258 -5.992 15.32 1 96.31 196 LYS A O 1
ATOM 1465 N N . LEU A 1 197 ? 10.234 -5.809 13.367 1 94.25 197 LEU A N 1
ATOM 1466 C CA . LEU A 1 197 ? 9.773 -4.453 13.641 1 94.25 197 LEU A CA 1
ATOM 1467 C C . LEU A 1 197 ? 8.734 -4.449 14.75 1 94.25 197 LEU A C 1
ATOM 1469 O O . LEU A 1 197 ? 7.875 -5.332 14.812 1 94.25 197 LEU A O 1
ATOM 1473 N N . ALA A 1 198 ? 8.766 -3.5 15.57 1 90.06 198 ALA A N 1
ATOM 1474 C CA . ALA A 1 198 ? 7.727 -3.312 16.578 1 90.06 198 ALA A CA 1
ATOM 1475 C C . ALA A 1 198 ? 6.426 -2.828 15.945 1 90.06 198 ALA A C 1
ATOM 1477 O O . ALA A 1 198 ? 5.34 -3.102 16.469 1 90.06 198 ALA A O 1
ATOM 1478 N N . TYR A 1 199 ? 6.512 -2.098 14.93 1 84 199 TYR A N 1
ATOM 1479 C CA . TYR A 1 199 ? 5.414 -1.586 14.117 1 84 199 TYR A CA 1
ATOM 1480 C C . TYR A 1 199 ? 5.883 -1.292 12.695 1 84 199 TYR A C 1
ATOM 1482 O O . TYR A 1 199 ? 7.078 -1.114 12.453 1 84 199 TYR A O 1
ATOM 1490 N N . LEU A 1 200 ? 4.938 -1.255 11.766 1 85.88 200 LEU A N 1
ATOM 1491 C CA . LEU A 1 200 ? 5.285 -0.977 10.383 1 85.88 200 LEU A CA 1
ATOM 1492 C C . LEU A 1 200 ? 5.613 0.5 10.188 1 85.88 200 LEU A C 1
ATOM 1494 O O . LEU A 1 200 ? 5.082 1.356 10.898 1 85.88 200 LEU A O 1
ATOM 1498 N N . PRO A 1 201 ? 6.516 0.78 9.203 1 88.06 201 PRO A N 1
ATOM 1499 C CA . PRO A 1 201 ? 6.707 2.189 8.852 1 88.06 201 PRO A CA 1
ATOM 1500 C C . PRO A 1 201 ? 5.402 2.885 8.469 1 88.06 201 PRO A C 1
ATOM 1502 O O . PRO A 1 201 ? 4.527 2.268 7.859 1 88.06 201 PRO A O 1
ATOM 1505 N N . PRO A 1 202 ? 5.289 4.094 8.812 1 82.75 202 PRO A N 1
ATOM 1506 C CA . PRO A 1 202 ? 4.043 4.82 8.555 1 82.75 202 PRO A CA 1
ATOM 1507 C C . PRO A 1 202 ? 3.939 5.328 7.117 1 82.75 202 PRO A C 1
ATOM 1509 O O . PRO A 1 202 ? 3.232 6.305 6.855 1 82.75 202 PRO A O 1
ATOM 1512 N N . VAL A 1 203 ? 4.738 4.812 6.242 1 86.31 203 VAL A N 1
ATOM 1513 C CA . VAL A 1 203 ? 4.797 5.215 4.844 1 86.31 203 VAL A CA 1
ATOM 1514 C C . VAL A 1 203 ? 4.602 3.994 3.945 1 86.31 203 VAL A C 1
ATOM 1516 O O . VAL A 1 203 ? 4.973 2.879 4.316 1 86.31 203 VAL A O 1
ATOM 1519 N N . ASP A 1 204 ? 3.955 4.238 2.756 1 85.44 204 ASP A N 1
ATOM 1520 C CA . ASP A 1 204 ? 3.727 3.137 1.825 1 85.44 204 ASP A CA 1
ATOM 1521 C C . ASP A 1 204 ? 5.047 2.598 1.28 1 85.44 204 ASP A C 1
ATOM 1523 O O . ASP A 1 204 ? 6.023 3.338 1.163 1 85.44 204 ASP A O 1
ATOM 1527 N N . VAL A 1 205 ? 5.043 1.384 0.931 1 89.5 205 VAL A N 1
ATOM 1528 C CA . VAL A 1 205 ? 6.188 0.732 0.308 1 89.5 205 VAL A CA 1
ATOM 1529 C C . VAL A 1 205 ? 6.578 1.479 -0.966 1 89.5 205 VAL A C 1
ATOM 1531 O O . VAL A 1 205 ? 5.715 1.878 -1.749 1 89.5 205 VAL A O 1
ATOM 1534 N N . GLY A 1 206 ? 7.836 1.708 -1.139 1 92.06 206 GLY A N 1
ATOM 1535 C CA . GLY A 1 206 ? 8.359 2.283 -2.369 1 92.06 206 GLY A CA 1
ATOM 1536 C C . GLY A 1 206 ? 8.227 3.793 -2.426 1 92.06 206 GLY A C 1
ATOM 1537 O O . GLY A 1 206 ? 8.57 4.414 -3.432 1 92.06 206 GLY A O 1
ATOM 1538 N N . VAL A 1 207 ? 7.719 4.41 -1.394 1 90.94 207 VAL A N 1
ATOM 1539 C CA . VAL A 1 207 ? 7.547 5.859 -1.347 1 90.94 207 VAL A CA 1
ATOM 1540 C C . VAL A 1 207 ? 8.719 6.492 -0.6 1 90.94 207 VAL A C 1
ATOM 1542 O O . VAL A 1 207 ? 9.148 5.988 0.441 1 90.94 207 VAL A O 1
ATOM 1545 N N . LEU A 1 208 ? 9.258 7.527 -1.209 1 94.12 208 LEU A N 1
ATOM 1546 C CA . LEU A 1 208 ? 10.359 8.258 -0.59 1 94.12 208 LEU A CA 1
ATOM 1547 C C . LEU A 1 208 ? 9.852 9.18 0.509 1 94.12 208 LEU A C 1
ATOM 1549 O O . LEU A 1 208 ? 9.258 10.227 0.223 1 94.12 208 LEU A O 1
ATOM 1553 N N . SER A 1 209 ? 10.047 8.812 1.717 1 92.62 209 SER A N 1
ATOM 1554 C CA . SER A 1 209 ? 9.68 9.547 2.922 1 92.62 209 SER A CA 1
ATOM 1555 C C . SER A 1 209 ? 10.445 9.039 4.137 1 92.62 209 SER A C 1
ATOM 1557 O O . SER A 1 209 ? 10.156 7.957 4.652 1 92.62 209 SER A O 1
ATOM 1559 N N . PRO A 1 210 ? 11.406 9.859 4.578 1 93.81 210 PRO A N 1
ATOM 1560 C CA . PRO A 1 210 ? 12.195 9.383 5.723 1 93.81 210 PRO A CA 1
ATOM 1561 C C . PRO A 1 210 ? 11.328 9.016 6.922 1 93.81 210 PRO A C 1
ATOM 1563 O O . PRO A 1 210 ? 10.32 9.68 7.191 1 93.81 210 PRO A O 1
ATOM 1566 N N . PHE A 1 211 ? 11.773 7.949 7.562 1 91.88 211 PHE A N 1
ATOM 1567 C CA . PHE A 1 211 ? 11.062 7.492 8.75 1 91.88 211 PHE A CA 1
ATOM 1568 C C . PHE A 1 211 ? 12.023 6.828 9.734 1 91.88 211 PHE A C 1
ATOM 1570 O O . PHE A 1 211 ? 13.18 6.574 9.398 1 91.88 211 PHE A O 1
ATOM 1577 N N . ARG A 1 212 ? 11.555 6.691 10.93 1 91.31 212 ARG A N 1
ATOM 1578 C CA . ARG A 1 212 ? 12.219 5.941 11.984 1 91.31 212 ARG A CA 1
ATOM 1579 C C . ARG A 1 212 ? 11.305 4.863 12.555 1 91.31 212 ARG A C 1
ATOM 1581 O O . ARG A 1 212 ? 10.109 5.094 12.734 1 91.31 212 ARG A O 1
ATOM 1588 N N . VAL A 1 213 ? 11.891 3.666 12.719 1 91.31 213 VAL A N 1
ATOM 1589 C CA . VAL A 1 213 ? 11.141 2.576 13.336 1 91.31 213 VAL A CA 1
ATOM 1590 C C . VAL A 1 213 ? 12.039 1.827 14.32 1 91.31 213 VAL A C 1
ATOM 1592 O O . VAL A 1 213 ? 13.266 1.909 14.242 1 91.31 213 VAL A O 1
ATOM 1595 N N . ASP A 1 214 ? 11.383 1.152 15.227 1 92.44 214 ASP A N 1
ATOM 1596 C CA . ASP A 1 214 ? 12.109 0.336 16.188 1 92.44 214 ASP A CA 1
ATOM 1597 C C . ASP A 1 214 ? 11.82 -1.148 15.992 1 92.44 214 ASP A C 1
ATOM 1599 O O . ASP A 1 214 ? 10.727 -1.516 15.547 1 92.44 214 ASP A O 1
ATOM 1603 N N . THR A 1 215 ? 12.844 -1.959 16.266 1 95.94 215 THR A N 1
ATOM 1604 C CA . THR A 1 215 ? 12.609 -3.398 16.328 1 95.94 215 THR A CA 1
ATOM 1605 C C . THR A 1 215 ? 12.125 -3.809 17.719 1 95.94 215 THR A C 1
ATOM 1607 O O . THR A 1 215 ? 12.141 -3.002 18.656 1 95.94 215 THR A O 1
ATOM 1610 N N . LYS A 1 216 ? 11.672 -4.977 17.812 1 94.44 216 LYS A N 1
ATOM 1611 C CA . LYS A 1 216 ? 11.203 -5.492 19.094 1 94.44 216 LYS A CA 1
ATOM 1612 C C . LYS A 1 216 ? 12.344 -5.574 20.109 1 94.44 216 LYS A C 1
ATOM 1614 O O . LYS A 1 216 ? 12.133 -5.402 21.312 1 94.44 216 LYS A O 1
ATOM 1619 N N . SER A 1 217 ? 13.539 -5.758 19.625 1 95.94 217 SER A N 1
ATOM 1620 C CA . SER A 1 217 ? 14.688 -5.824 20.516 1 95.94 217 SER A CA 1
ATOM 1621 C C . SER A 1 217 ? 15.156 -4.434 20.922 1 95.94 217 SER A C 1
ATOM 1623 O O . SER A 1 217 ? 16.062 -4.289 21.734 1 95.94 217 SER A O 1
ATOM 1625 N N . GLY A 1 218 ? 14.594 -3.402 20.328 1 94.12 218 GLY A N 1
ATOM 1626 C CA . GLY A 1 218 ? 14.906 -2.041 20.719 1 94.12 218 GLY A CA 1
ATOM 1627 C C . GLY A 1 218 ? 15.891 -1.358 19.797 1 94.12 218 GLY A C 1
ATOM 1628 O O . GLY A 1 218 ? 16.328 -0.238 20.047 1 94.12 218 GLY A O 1
ATOM 1629 N N . ARG A 1 219 ? 16.219 -1.99 18.734 1 94.94 219 ARG A N 1
ATOM 1630 C CA . ARG A 1 219 ? 17.094 -1.373 17.734 1 94.94 219 ARG A CA 1
ATOM 1631 C C . ARG A 1 219 ? 16.344 -0.326 16.922 1 94.94 219 ARG A C 1
ATOM 1633 O O . ARG A 1 219 ? 15.273 -0.601 16.391 1 94.94 219 ARG A O 1
ATOM 1640 N N . ARG A 1 220 ? 16.906 0.898 16.891 1 92.56 220 ARG A N 1
ATOM 1641 C CA . ARG A 1 220 ? 16.344 1.955 16.062 1 92.56 220 ARG A CA 1
ATOM 1642 C C . ARG A 1 220 ? 16.844 1.857 14.625 1 92.56 220 ARG A C 1
ATOM 1644 O O . ARG A 1 220 ? 18.047 1.719 14.391 1 92.56 220 ARG A O 1
ATOM 1651 N N . ILE A 1 221 ? 15.992 1.905 13.664 1 95.25 221 ILE A N 1
ATOM 1652 C CA . ILE A 1 221 ? 16.312 1.887 12.242 1 95.25 221 ILE A CA 1
ATOM 1653 C C . ILE A 1 221 ? 15.781 3.148 11.57 1 95.25 221 ILE A C 1
ATOM 1655 O O . ILE A 1 221 ? 14.617 3.502 11.742 1 95.25 221 ILE A O 1
ATOM 1659 N N . GLU A 1 222 ? 16.625 3.859 10.93 1 94.06 222 GLU A N 1
ATOM 1660 C CA . GLU A 1 222 ? 16.25 5.016 10.117 1 94.06 222 GLU A CA 1
ATOM 1661 C C . GLU A 1 222 ? 16.391 4.707 8.633 1 94.06 222 GLU A C 1
ATOM 1663 O O . GLU A 1 222 ? 17.391 4.117 8.203 1 94.06 222 GLU A O 1
ATOM 1668 N N . ALA A 1 223 ? 15.391 5.043 7.836 1 96.44 223 ALA A N 1
ATOM 1669 C CA . ALA A 1 223 ? 15.422 4.816 6.395 1 96.44 223 ALA A CA 1
ATOM 1670 C C . ALA A 1 223 ? 14.586 5.859 5.656 1 96.44 223 ALA A C 1
ATOM 1672 O O . ALA A 1 223 ? 13.812 6.594 6.273 1 96.44 223 ALA A O 1
ATOM 1673 N N . ASP A 1 224 ? 14.844 5.984 4.387 1 96.31 224 ASP A N 1
ATOM 1674 C CA . ASP A 1 224 ? 14.109 6.902 3.52 1 96.31 224 ASP A CA 1
ATOM 1675 C C . ASP A 1 224 ? 12.984 6.184 2.781 1 96.31 224 ASP A C 1
ATOM 1677 O O . ASP A 1 224 ? 12.023 6.812 2.334 1 96.31 224 ASP A O 1
ATOM 1681 N N . MET A 1 225 ? 13.172 4.902 2.566 1 96.25 225 MET A N 1
ATOM 1682 C CA . MET A 1 225 ? 12.234 4.023 1.87 1 96.25 225 MET A CA 1
ATOM 1683 C C . MET A 1 225 ? 12.25 2.625 2.48 1 96.25 225 MET A C 1
ATOM 1685 O O . MET A 1 225 ? 13.227 2.229 3.113 1 96.25 225 MET A O 1
ATOM 1689 N N . TRP A 1 226 ? 11.125 1.926 2.275 1 96.5 226 TRP A N 1
ATOM 1690 C CA . TRP A 1 226 ? 11.141 0.548 2.756 1 96.5 226 TRP A CA 1
ATOM 1691 C C . TRP A 1 226 ? 10.344 -0.362 1.827 1 96.5 226 TRP A C 1
ATOM 1693 O O . TRP A 1 226 ? 9.625 0.115 0.945 1 96.5 226 TRP A O 1
ATOM 1703 N N . PHE A 1 227 ? 10.633 -1.679 2.01 1 96.88 227 PHE A N 1
ATOM 1704 C CA . PHE A 1 227 ? 9.938 -2.719 1.262 1 96.88 227 PHE A CA 1
ATOM 1705 C C . PHE A 1 227 ? 9.531 -3.867 2.18 1 96.88 227 PHE A C 1
ATOM 1707 O O . PHE A 1 227 ? 10.289 -4.246 3.076 1 96.88 227 PHE A O 1
ATOM 1714 N N . ARG A 1 228 ? 8.328 -4.34 1.909 1 93.25 228 ARG A N 1
ATOM 1715 C CA . ARG A 1 228 ? 7.824 -5.523 2.602 1 93.25 228 ARG A CA 1
ATOM 1716 C C . ARG A 1 228 ? 8.086 -6.785 1.789 1 93.25 228 ARG A C 1
ATOM 1718 O O . ARG A 1 228 ? 7.527 -6.965 0.708 1 93.25 228 ARG A O 1
ATOM 1725 N N . ALA A 1 229 ? 8.969 -7.641 2.307 1 95.31 229 ALA A N 1
ATOM 1726 C CA . ALA A 1 229 ? 9.328 -8.867 1.595 1 95.31 229 ALA A CA 1
ATOM 1727 C C . ALA A 1 229 ? 8.891 -10.102 2.373 1 95.31 229 ALA A C 1
ATOM 1729 O O . ALA A 1 229 ? 9.672 -11.039 2.551 1 95.31 229 ALA A O 1
ATOM 1730 N N . TYR A 1 230 ? 7.664 -10.016 2.881 1 90.31 230 TYR A N 1
ATOM 1731 C CA . TYR A 1 230 ? 6.98 -11.125 3.537 1 90.31 230 TYR A CA 1
ATOM 1732 C C . TYR A 1 230 ? 5.469 -11 3.383 1 90.31 230 TYR A C 1
ATOM 1734 O O . TYR A 1 230 ? 4.969 -9.961 2.945 1 90.31 230 TYR A O 1
ATOM 1742 N N . GLY A 1 231 ? 4.801 -12.062 3.666 1 85.12 231 GLY A N 1
ATOM 1743 C CA . GLY A 1 231 ? 3.35 -11.992 3.732 1 85.12 231 GLY A CA 1
ATOM 1744 C C . GLY A 1 231 ? 2.666 -12.562 2.504 1 85.12 231 GLY A C 1
ATOM 1745 O O . GLY A 1 231 ? 1.564 -12.141 2.146 1 85.12 231 GLY A O 1
ATOM 1746 N N . SER A 1 232 ? 3.256 -13.492 1.825 1 87.19 232 SER A N 1
ATOM 1747 C CA . SER A 1 232 ? 2.631 -14.195 0.71 1 87.19 232 SER A CA 1
ATOM 1748 C C . SER A 1 232 ? 1.451 -15.039 1.181 1 87.19 232 SER A C 1
ATOM 1750 O O . SER A 1 232 ? 1.47 -15.578 2.291 1 87.19 232 SER A O 1
ATOM 1752 N N . ALA A 1 233 ? 0.431 -15.102 0.411 1 89.31 233 ALA A N 1
ATOM 1753 C CA . ALA A 1 233 ? -0.729 -15.945 0.698 1 89.31 233 ALA A CA 1
ATOM 1754 C C . ALA A 1 233 ? -1.338 -16.5 -0.587 1 89.31 233 ALA A C 1
ATOM 1756 O O . ALA A 1 233 ? -1.436 -15.781 -1.591 1 89.31 233 ALA A O 1
ATOM 1757 N N . ALA A 1 234 ? -1.751 -17.781 -0.459 1 94.81 234 ALA A N 1
ATOM 1758 C CA . ALA A 1 234 ? -2.449 -18.359 -1.605 1 94.81 234 ALA A CA 1
ATOM 1759 C C . ALA A 1 234 ? -3.695 -17.547 -1.952 1 94.81 234 ALA A C 1
ATOM 1761 O O . ALA A 1 234 ? -4.438 -17.125 -1.062 1 94.81 234 ALA A O 1
ATOM 1762 N N . ALA A 1 235 ? -3.914 -17.25 -3.197 1 94.38 235 ALA A N 1
ATOM 1763 C CA . ALA A 1 235 ? -5.02 -16.406 -3.658 1 94.38 235 ALA A CA 1
ATOM 1764 C C . ALA A 1 235 ? -6.285 -17.234 -3.852 1 94.38 235 ALA A C 1
ATOM 1766 O O . ALA A 1 235 ? -6.762 -17.406 -4.98 1 94.38 235 ALA A O 1
ATOM 1767 N N . THR A 1 236 ? -6.871 -17.703 -2.734 1 96.5 236 THR A N 1
ATOM 1768 C CA . THR A 1 236 ? -8.016 -18.609 -2.789 1 96.5 236 THR A CA 1
ATOM 1769 C C . THR A 1 236 ? -9.234 -17.984 -2.109 1 96.5 236 THR A C 1
ATOM 1771 O O . THR A 1 236 ? -10.188 -18.688 -1.764 1 96.5 236 THR A O 1
ATOM 1774 N N . GLY A 1 237 ? -9.164 -16.688 -1.922 1 93.56 237 GLY A N 1
ATOM 1775 C CA . GLY A 1 237 ? -10.219 -16 -1.191 1 93.56 237 GLY A CA 1
ATOM 1776 C C . GLY A 1 237 ? -11.57 -16.094 -1.874 1 93.56 237 GLY A C 1
ATOM 1777 O O . GLY A 1 237 ? -12.609 -15.945 -1.227 1 93.56 237 GLY A O 1
ATOM 1778 N N . TYR A 1 238 ? -11.609 -16.359 -3.18 1 95.81 238 TYR A N 1
ATOM 1779 C CA . TYR A 1 238 ? -12.836 -16.406 -3.959 1 95.81 238 TYR A CA 1
ATOM 1780 C C . TYR A 1 238 ? -13.523 -17.766 -3.811 1 95.81 238 TYR A C 1
ATOM 1782 O O . TYR A 1 238 ? -14.648 -17.953 -4.277 1 95.81 238 TYR A O 1
ATOM 1790 N N . LEU A 1 239 ? -12.836 -18.703 -3.111 1 97 239 LEU A N 1
ATOM 1791 C CA . LEU A 1 239 ? -13.43 -20.016 -2.859 1 97 239 LEU A CA 1
ATOM 1792 C C . LEU A 1 239 ? -14.289 -19.984 -1.597 1 97 239 LEU A C 1
ATOM 1794 O O . LEU A 1 239 ? -13.828 -19.562 -0.536 1 97 239 LEU A O 1
ATOM 1798 N N . GLY A 1 240 ? -15.461 -20.453 -1.699 1 92.94 240 GLY A N 1
ATOM 1799 C CA . GLY A 1 240 ? -16.453 -20.328 -0.638 1 92.94 240 GLY A CA 1
ATOM 1800 C C . GLY A 1 240 ? -16.344 -21.422 0.412 1 92.94 240 GLY A C 1
ATOM 1801 O O . GLY A 1 240 ? -15.297 -22.062 0.542 1 92.94 240 GLY A O 1
ATOM 1802 N N . THR A 1 241 ? -17.391 -21.609 1.132 1 91.12 241 THR A N 1
ATOM 1803 C CA . THR A 1 241 ? -17.422 -22.484 2.301 1 91.12 241 THR A CA 1
ATOM 1804 C C . THR A 1 241 ? -17.281 -23.938 1.891 1 91.12 241 THR A C 1
ATOM 1806 O O . THR A 1 241 ? -16.812 -24.766 2.674 1 91.12 241 THR A O 1
ATOM 1809 N N . ASP A 1 242 ? -17.656 -24.266 0.719 1 93.88 242 ASP A N 1
ATOM 1810 C CA . ASP A 1 242 ? -17.594 -25.656 0.276 1 93.88 242 ASP A CA 1
ATOM 1811 C C . ASP A 1 242 ? -16.141 -26.109 0.116 1 93.88 242 ASP A C 1
ATOM 1813 O O . ASP A 1 242 ? -15.875 -27.297 -0.028 1 93.88 242 ASP A O 1
ATOM 1817 N N . TYR A 1 243 ? -15.203 -25.172 0.231 1 96.44 243 TYR A N 1
ATOM 1818 C CA . TYR A 1 243 ? -13.789 -25.516 0.134 1 96.44 243 TYR A CA 1
ATOM 1819 C C . TYR A 1 243 ? -13.141 -25.562 1.514 1 96.44 243 TYR A C 1
ATOM 1821 O O . TYR A 1 243 ? -11.961 -25.906 1.642 1 96.44 243 TYR A O 1
ATOM 1829 N N . GLU A 1 244 ? -13.812 -25.281 2.572 1 93.62 244 GLU A N 1
ATOM 1830 C CA . GLU A 1 244 ? -13.258 -25.109 3.912 1 93.62 244 GLU A CA 1
ATOM 1831 C C . GLU A 1 244 ? -12.531 -26.359 4.379 1 93.62 244 GLU A C 1
ATOM 1833 O O . GLU A 1 244 ? -11.453 -26.281 4.973 1 93.62 244 GLU A O 1
ATOM 1838 N N . GLU A 1 245 ? -13.078 -27.5 4.02 1 95.56 245 GLU A N 1
ATOM 1839 C CA . GLU A 1 245 ? -12.531 -28.766 4.523 1 95.56 245 GLU A CA 1
ATOM 1840 C C . GLU A 1 245 ? -11.219 -29.109 3.84 1 95.56 245 GLU A C 1
ATOM 1842 O O . GLU A 1 245 ? -10.414 -29.875 4.379 1 95.56 245 GLU A O 1
ATOM 1847 N N . ILE A 1 246 ? -11.023 -28.516 2.699 1 97.12 246 ILE A N 1
ATOM 1848 C CA . ILE A 1 246 ? -9.836 -28.906 1.946 1 97.12 246 ILE A CA 1
ATOM 1849 C C . ILE A 1 246 ? -8.867 -27.734 1.876 1 97.12 246 ILE A C 1
ATOM 1851 O O . ILE A 1 246 ? -7.828 -27.812 1.21 1 97.12 246 ILE A O 1
ATOM 1855 N N . ARG A 1 247 ? -9.172 -26.656 2.441 1 95.56 247 ARG A N 1
ATOM 1856 C CA . ARG A 1 247 ? -8.312 -25.484 2.504 1 95.56 247 ARG A CA 1
ATOM 1857 C C . ARG A 1 247 ? -7.445 -25.5 3.756 1 95.56 247 ARG A C 1
ATOM 1859 O O . ARG A 1 247 ? -7.949 -25.719 4.863 1 95.56 247 ARG A O 1
ATOM 1866 N N . HIS A 1 248 ? -6.16 -25.328 3.541 1 94.31 248 HIS A N 1
ATOM 1867 C CA . HIS A 1 248 ? -5.223 -25.266 4.656 1 94.31 248 HIS A CA 1
ATOM 1868 C C . HIS A 1 248 ? -5.172 -23.859 5.262 1 94.31 248 HIS A C 1
ATOM 1870 O O . HIS A 1 248 ? -5.738 -22.922 4.707 1 94.31 248 HIS A O 1
ATOM 1876 N N . TYR A 1 249 ? -4.512 -23.703 6.375 1 85 249 TYR A N 1
ATOM 1877 C CA . TYR A 1 249 ? -4.402 -22.453 7.098 1 85 249 TYR A CA 1
ATOM 1878 C C . TYR A 1 249 ? -3.695 -21.391 6.254 1 85 249 TYR A C 1
ATOM 1880 O O . TYR A 1 249 ? -4.02 -20.203 6.328 1 85 249 TYR A O 1
ATOM 1888 N N . ASN A 1 250 ? -2.844 -21.844 5.367 1 85.69 250 ASN A N 1
ATOM 1889 C CA . ASN A 1 250 ? -2.088 -20.906 4.547 1 85.69 250 ASN A CA 1
ATOM 1890 C C . ASN A 1 250 ? -2.83 -20.562 3.26 1 85.69 250 ASN A C 1
ATOM 1892 O O . ASN A 1 250 ? -2.291 -19.875 2.395 1 85.69 250 ASN A O 1
ATOM 1896 N N . GLY A 1 251 ? -4.051 -21.141 3.115 1 91.5 251 GLY A N 1
ATOM 1897 C CA . GLY A 1 251 ? -4.918 -20.812 1.995 1 91.5 251 GLY A CA 1
ATOM 1898 C C . GLY A 1 251 ? -4.828 -21.812 0.857 1 91.5 251 GLY A C 1
ATOM 1899 O O . GLY A 1 251 ? -5.668 -21.812 -0.044 1 91.5 251 GLY A O 1
ATOM 1900 N N . THR A 1 252 ? -3.801 -22.688 0.882 1 96.88 252 THR A N 1
ATOM 1901 C CA . THR A 1 252 ? -3.676 -23.656 -0.196 1 96.88 252 THR A CA 1
ATOM 1902 C C . THR A 1 252 ? -4.789 -24.703 -0.116 1 96.88 252 THR A C 1
ATOM 1904 O O . THR A 1 252 ? -5.363 -24.922 0.952 1 96.88 252 THR A O 1
ATOM 1907 N N . ILE A 1 253 ? -5.102 -25.297 -1.213 1 98.12 253 ILE A N 1
ATOM 1908 C CA . ILE A 1 253 ? -6.199 -26.266 -1.224 1 98.12 253 ILE A CA 1
ATOM 1909 C C . ILE A 1 253 ? -5.68 -27.641 -1.632 1 98.12 253 ILE A C 1
ATOM 1911 O O . ILE A 1 253 ? -4.715 -27.734 -2.395 1 98.12 253 ILE A O 1
ATOM 1915 N N . ARG A 1 254 ? -6.266 -28.672 -1.197 1 98.62 254 ARG A N 1
ATOM 1916 C CA . ARG A 1 254 ? -5.844 -30.047 -1.411 1 98.62 254 ARG A CA 1
ATOM 1917 C C . ARG A 1 254 ? -6.164 -30.5 -2.83 1 98.62 254 ARG A C 1
ATOM 1919 O O . ARG A 1 254 ? -7.281 -30.297 -3.316 1 98.62 254 ARG A O 1
ATOM 1926 N N . VAL A 1 255 ? -5.223 -31.109 -3.455 1 98.75 255 VAL A N 1
ATOM 1927 C CA . VAL A 1 255 ? -5.387 -31.766 -4.754 1 98.75 255 VAL A CA 1
ATOM 1928 C C . VAL A 1 255 ? -4.844 -33.188 -4.695 1 98.75 255 VAL A C 1
ATOM 1930 O O . VAL A 1 255 ? -4.055 -33.531 -3.812 1 98.75 255 VAL A O 1
ATOM 1933 N N . ASP A 1 256 ? -5.316 -34.031 -5.57 1 98.31 256 ASP A N 1
ATOM 1934 C CA . ASP A 1 256 ? -4.766 -35.375 -5.672 1 98.31 256 ASP A CA 1
ATOM 1935 C C . ASP A 1 256 ? -3.59 -35.438 -6.645 1 98.31 256 ASP A C 1
ATOM 1937 O O . ASP A 1 256 ? -3.082 -34.375 -7.059 1 98.31 256 ASP A O 1
ATOM 1941 N N . ASP A 1 257 ? -3.104 -36.594 -7.031 1 97.88 257 ASP A N 1
ATOM 1942 C CA . ASP A 1 257 ? -1.896 -36.75 -7.836 1 97.88 257 ASP A CA 1
ATOM 1943 C C . ASP A 1 257 ? -2.164 -36.406 -9.297 1 97.88 257 ASP A C 1
ATOM 1945 O O . ASP A 1 257 ? -1.229 -36.281 -10.094 1 97.88 257 ASP A O 1
ATOM 1949 N N . GLN A 1 258 ? -3.402 -36.25 -9.68 1 98.62 258 GLN A N 1
ATOM 1950 C CA . GLN A 1 258 ? -3.75 -35.75 -11.008 1 98.62 258 GLN A CA 1
ATOM 1951 C C . GLN A 1 258 ? -4.062 -34.281 -10.977 1 98.62 258 GLN A C 1
ATOM 1953 O O . GLN A 1 258 ? -4.441 -33.688 -12 1 98.62 258 GLN A O 1
ATOM 1958 N N . LEU A 1 259 ? -3.975 -33.625 -9.766 1 98.81 259 LEU A N 1
ATOM 1959 C CA . LEU A 1 259 ? -4.172 -32.188 -9.5 1 98.81 259 LEU A CA 1
ATOM 1960 C C . LEU A 1 259 ? -5.648 -31.844 -9.555 1 98.81 259 LEU A C 1
ATOM 1962 O O . LEU A 1 259 ? -6 -30.688 -9.812 1 98.81 259 LEU A O 1
ATOM 1966 N N . ARG A 1 260 ? -6.559 -32.875 -9.414 1 98.75 260 ARG A N 1
ATOM 1967 C CA . ARG A 1 260 ? -7.977 -32.594 -9.203 1 98.75 260 ARG A CA 1
ATOM 1968 C C . ARG A 1 260 ? -8.234 -32.094 -7.793 1 98.75 260 ARG A C 1
ATOM 1970 O O . ARG A 1 260 ? -7.637 -32.562 -6.824 1 98.75 260 ARG A O 1
ATOM 1977 N N . VAL A 1 261 ? -9.047 -31.047 -7.711 1 98.81 261 VAL A N 1
ATOM 1978 C CA . VAL A 1 261 ? -9.406 -30.547 -6.391 1 98.81 261 VAL A CA 1
ATOM 1979 C C . VAL A 1 261 ? -10.258 -31.578 -5.656 1 98.81 261 VAL A C 1
ATOM 1981 O O . VAL A 1 261 ? -11.305 -32 -6.16 1 98.81 261 VAL A O 1
ATOM 1984 N N . VAL A 1 262 ? -9.844 -31.922 -4.484 1 98.56 262 VAL A N 1
ATOM 1985 C CA . VAL A 1 262 ? -10.508 -32.969 -3.705 1 98.56 262 VAL A CA 1
ATOM 1986 C C . VAL A 1 262 ? -11.961 -32.562 -3.453 1 98.56 262 VAL A C 1
ATOM 1988 O O . VAL A 1 262 ? -12.25 -31.438 -3.086 1 98.56 262 VAL A O 1
ATOM 1991 N N . ASP A 1 263 ? -12.906 -33.469 -3.789 1 97.5 263 ASP A N 1
ATOM 1992 C CA . ASP A 1 263 ? -14.328 -33.375 -3.496 1 97.5 263 ASP A CA 1
ATOM 1993 C C . ASP A 1 263 ? -15 -32.312 -4.363 1 97.5 263 ASP A C 1
ATOM 1995 O O . ASP A 1 263 ? -16.078 -31.828 -4.027 1 97.5 263 ASP A O 1
ATOM 1999 N N . HIS A 1 264 ? -14.383 -31.875 -5.414 1 98.25 264 HIS A N 1
ATOM 2000 C CA . HIS A 1 264 ? -14.953 -30.906 -6.348 1 98.25 264 HIS A CA 1
ATOM 2001 C C . HIS A 1 264 ? -14.828 -31.406 -7.789 1 98.25 264 HIS A C 1
ATOM 2003 O O . HIS A 1 264 ? -13.906 -31 -8.508 1 98.25 264 HIS A O 1
ATOM 2009 N N . PRO A 1 265 ? -15.781 -32.25 -8.172 1 97.81 265 PRO A N 1
ATOM 2010 C CA . PRO A 1 265 ? -15.727 -32.844 -9.516 1 97.81 265 PRO A CA 1
ATOM 2011 C C . PRO A 1 265 ? -15.641 -31.781 -10.609 1 97.81 265 PRO A C 1
ATOM 2013 O O . PRO A 1 265 ? -16.328 -30.75 -10.531 1 97.81 265 PRO A O 1
ATOM 2016 N N . GLY A 1 266 ? -14.688 -32 -11.539 1 98.19 266 GLY A N 1
ATOM 2017 C CA . GLY A 1 266 ? -14.555 -31.109 -12.68 1 98.19 266 GLY A CA 1
ATOM 2018 C C . GLY A 1 266 ? -13.641 -29.922 -12.414 1 98.19 266 GLY A C 1
ATOM 2019 O O . GLY A 1 266 ? -13.391 -29.109 -13.305 1 98.19 266 GLY A O 1
ATOM 2020 N N . VAL A 1 267 ? -13.133 -29.828 -11.164 1 98.88 267 VAL A N 1
ATOM 2021 C CA . VAL A 1 267 ? -12.281 -28.703 -10.781 1 98.88 267 VAL A CA 1
ATOM 2022 C C . VAL A 1 267 ? -10.852 -29.188 -10.562 1 98.88 267 VAL A C 1
ATOM 2024 O O . VAL A 1 267 ? -10.625 -30.172 -9.859 1 98.88 267 VAL A O 1
ATOM 2027 N N . TRP A 1 268 ? -9.953 -28.578 -11.25 1 98.88 268 TRP A N 1
ATOM 2028 C CA . TRP A 1 268 ? -8.516 -28.781 -11.086 1 98.88 268 TRP A CA 1
ATOM 2029 C C . TRP A 1 268 ? -7.852 -27.531 -10.508 1 98.88 268 TRP A C 1
ATOM 2031 O O . TRP A 1 268 ? -8.406 -26.438 -10.586 1 98.88 268 TRP A O 1
ATOM 2041 N N . ALA A 1 269 ? -6.703 -27.656 -9.859 1 98.88 269 ALA A N 1
ATOM 2042 C CA . ALA A 1 269 ? -5.902 -26.531 -9.391 1 98.88 269 ALA A CA 1
ATOM 2043 C C . ALA A 1 269 ? -4.422 -26.75 -9.703 1 98.88 269 ALA A C 1
ATOM 2045 O O . ALA A 1 269 ? -3.924 -27.875 -9.625 1 98.88 269 ALA A O 1
ATOM 2046 N N . ILE A 1 270 ? -3.732 -25.672 -10.062 1 98.75 270 ILE A N 1
ATOM 2047 C CA . ILE A 1 270 ? -2.326 -25.781 -10.43 1 98.75 270 ILE A CA 1
ATOM 2048 C C . ILE A 1 270 ? -1.541 -24.609 -9.82 1 98.75 270 ILE A C 1
ATOM 2050 O O . ILE A 1 270 ? -2.082 -23.531 -9.625 1 98.75 270 ILE A O 1
ATOM 2054 N N . GLY A 1 271 ? -0.256 -24.875 -9.508 1 97.75 271 GLY A N 1
ATOM 2055 C CA . GLY A 1 271 ? 0.644 -23.828 -9.039 1 97.75 271 GLY A CA 1
ATOM 2056 C C . GLY A 1 271 ? 0.552 -23.594 -7.539 1 97.75 271 GLY A C 1
ATOM 2057 O O . GLY A 1 271 ? 0.377 -24.547 -6.77 1 97.75 271 GLY A O 1
ATOM 2058 N N . ASP A 1 272 ? 0.686 -22.375 -7.137 1 96.44 272 ASP A N 1
ATOM 2059 C CA . ASP A 1 272 ? 0.932 -22.016 -5.746 1 96.44 272 ASP A CA 1
ATOM 2060 C C . ASP A 1 272 ? -0.32 -22.219 -4.895 1 96.44 272 ASP A C 1
ATOM 2062 O O . ASP A 1 272 ? -0.235 -22.312 -3.668 1 96.44 272 ASP A O 1
ATOM 2066 N N . ILE A 1 273 ? -1.465 -22.312 -5.496 1 97.81 273 ILE A N 1
ATOM 2067 C CA . ILE A 1 273 ? -2.684 -22.438 -4.703 1 97.81 273 ILE A CA 1
ATOM 2068 C C . ILE A 1 273 ? -2.818 -23.875 -4.188 1 97.81 273 ILE A C 1
ATOM 2070 O O . ILE A 1 273 ? -3.652 -24.141 -3.32 1 97.81 273 ILE A O 1
ATOM 2074 N N . THR A 1 274 ? -2.043 -24.797 -4.773 1 98.31 274 THR A N 1
ATOM 2075 C CA . THR A 1 274 ? -2.168 -26.203 -4.398 1 98.31 274 THR A CA 1
ATOM 2076 C C . THR A 1 274 ? -1.365 -26.5 -3.133 1 98.31 274 THR A C 1
ATOM 2078 O O . THR A 1 274 ? -0.444 -25.75 -2.789 1 98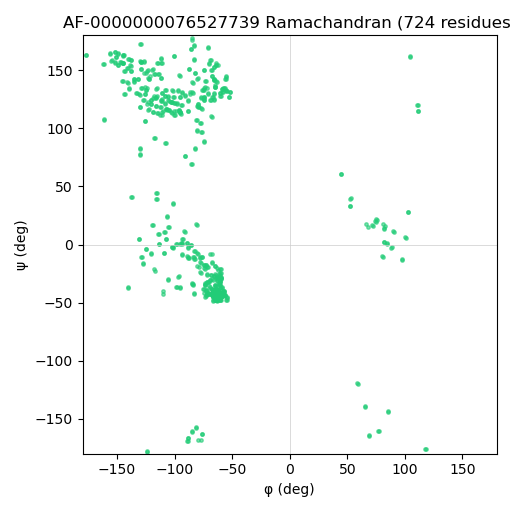.31 274 THR A O 1
ATOM 2081 N N . ASP A 1 275 ? -1.676 -27.516 -2.473 1 97.12 275 ASP A N 1
ATOM 2082 C CA . ASP A 1 275 ? -0.933 -27.938 -1.288 1 97.12 275 ASP A CA 1
ATOM 2083 C C . ASP A 1 275 ? 0.191 -28.906 -1.659 1 97.12 275 ASP A C 1
ATOM 2085 O O . ASP A 1 275 ? 0.71 -29.625 -0.801 1 97.12 275 ASP A O 1
ATOM 2089 N N . VAL A 1 276 ? 0.477 -29.031 -3.023 1 96.06 276 VAL A N 1
ATOM 2090 C CA . VAL A 1 276 ? 1.612 -29.844 -3.428 1 96.06 276 VAL A CA 1
ATOM 2091 C C . VAL A 1 276 ? 2.867 -29.406 -2.684 1 96.06 276 VAL A C 1
ATOM 2093 O O . VAL A 1 276 ? 3.209 -28.219 -2.688 1 96.06 276 VAL A O 1
ATOM 2096 N N . ARG A 1 277 ? 3.527 -30.25 -2.062 1 90.25 277 ARG A N 1
ATOM 2097 C CA . ARG A 1 277 ? 4.668 -29.938 -1.208 1 90.25 277 ARG A CA 1
ATOM 2098 C C . ARG A 1 277 ? 5.938 -29.766 -2.033 1 90.25 277 ARG A C 1
ATOM 2100 O O . ARG A 1 277 ? 6.75 -30.688 -2.137 1 90.25 277 ARG A O 1
ATOM 2107 N N . GLU A 1 278 ? 6.086 -28.703 -2.525 1 88.56 278 GLU A N 1
ATOM 2108 C CA . GLU A 1 278 ? 7.262 -28.312 -3.299 1 88.56 278 GLU A CA 1
ATOM 2109 C C . GLU A 1 278 ? 7.445 -26.797 -3.291 1 88.56 278 GLU A C 1
ATOM 2111 O O . GLU A 1 278 ? 6.562 -26.062 -2.842 1 88.56 278 GLU A O 1
ATOM 2116 N N . SER A 1 279 ? 8.648 -26.391 -3.695 1 84.81 279 SER A N 1
ATOM 2117 C CA . SER A 1 279 ? 8.852 -24.953 -3.852 1 84.81 279 SER A CA 1
ATOM 2118 C C . SER A 1 279 ? 7.91 -24.359 -4.898 1 84.81 279 SER A C 1
ATOM 2120 O O . SER A 1 279 ? 7.691 -24.969 -5.949 1 84.81 279 SER A O 1
ATOM 2122 N N . LYS A 1 280 ? 7.27 -23.312 -4.543 1 87.75 280 LYS A N 1
ATOM 2123 C CA . LYS A 1 280 ? 6.309 -22.688 -5.441 1 87.75 280 LYS A CA 1
ATOM 2124 C C . LYS A 1 280 ? 7.02 -21.875 -6.523 1 87.75 280 LYS A C 1
ATOM 2126 O O . LYS A 1 280 ? 7.426 -20.734 -6.289 1 87.75 280 LYS A O 1
ATOM 2131 N N . ARG A 1 281 ? 7.199 -22.484 -7.668 1 88.62 281 ARG A N 1
ATOM 2132 C CA . ARG A 1 281 ? 7.969 -21.922 -8.773 1 88.62 281 ARG A CA 1
ATOM 2133 C C . ARG A 1 281 ? 7.145 -21.906 -10.062 1 88.62 281 ARG A C 1
ATOM 2135 O O . ARG A 1 281 ? 6.234 -22.719 -10.234 1 88.62 281 ARG A O 1
ATOM 2142 N N . ALA A 1 282 ? 7.582 -21.031 -10.93 1 90.88 282 ALA A N 1
ATOM 2143 C CA . ALA A 1 282 ? 6.914 -20.922 -12.227 1 90.88 282 ALA A CA 1
ATOM 2144 C C . ALA A 1 282 ? 7.02 -22.219 -13.008 1 90.88 282 ALA A C 1
ATOM 2146 O O . ALA A 1 282 ? 6.062 -22.641 -13.664 1 90.88 282 ALA A O 1
ATOM 2147 N N . ASP A 1 283 ? 8.164 -22.844 -12.922 1 90.25 283 ASP A N 1
ATOM 2148 C CA . ASP A 1 283 ? 8.344 -24.062 -13.688 1 90.25 283 ASP A CA 1
ATOM 2149 C C . ASP A 1 283 ? 7.48 -25.203 -13.125 1 90.25 283 ASP A C 1
ATOM 2151 O O . ASP A 1 283 ? 6.992 -26.047 -13.875 1 90.25 283 ASP A O 1
ATOM 2155 N N . ALA A 1 284 ? 7.316 -25.266 -11.836 1 93.62 284 ALA A N 1
ATOM 2156 C CA . ALA A 1 284 ? 6.402 -26.234 -11.234 1 93.62 284 ALA A CA 1
ATOM 2157 C C . ALA A 1 284 ? 4.965 -25.984 -11.688 1 93.62 284 ALA A C 1
ATOM 2159 O O . ALA A 1 284 ? 4.25 -26.938 -12.031 1 93.62 284 ALA A O 1
ATOM 2160 N N . ALA A 1 285 ? 4.535 -24.734 -11.695 1 96 285 ALA A N 1
ATOM 2161 C CA . ALA A 1 285 ? 3.193 -24.391 -12.156 1 96 285 ALA A CA 1
ATOM 2162 C C . ALA A 1 285 ? 2.971 -24.859 -13.594 1 96 285 ALA A C 1
ATOM 2164 O O . ALA A 1 285 ? 1.898 -25.359 -13.93 1 96 285 ALA A O 1
ATOM 2165 N N . ARG A 1 286 ? 3.973 -24.703 -14.406 1 95.69 286 ARG A N 1
ATOM 2166 C CA . ARG A 1 286 ? 3.877 -25.141 -15.797 1 95.69 286 ARG A CA 1
ATOM 2167 C C . ARG A 1 286 ? 3.787 -26.656 -15.898 1 95.69 286 ARG A C 1
ATOM 2169 O O . ARG A 1 286 ? 3.043 -27.188 -16.719 1 95.69 286 ARG A O 1
ATOM 2176 N N . ALA A 1 287 ? 4.582 -27.297 -15.094 1 96.5 287 ALA A N 1
ATOM 2177 C CA . ALA A 1 287 ? 4.516 -28.766 -15.07 1 96.5 287 ALA A CA 1
ATOM 2178 C C . ALA A 1 287 ? 3.135 -29.234 -14.648 1 96.5 287 ALA A C 1
ATOM 2180 O O . ALA A 1 287 ? 2.588 -30.172 -15.234 1 96.5 287 ALA A O 1
ATOM 2181 N N . HIS A 1 288 ? 2.584 -28.609 -13.609 1 98.62 288 HIS A N 1
ATOM 2182 C CA . HIS A 1 288 ? 1.206 -28.891 -13.219 1 98.62 288 HIS A CA 1
ATOM 2183 C C . HIS A 1 288 ? 0.255 -28.703 -14.398 1 98.62 288 HIS A C 1
ATOM 2185 O O . HIS A 1 288 ? -0.597 -29.562 -14.648 1 98.62 288 HIS A O 1
ATOM 2191 N N . ALA A 1 289 ? 0.445 -27.641 -15.094 1 98.69 289 ALA A N 1
ATOM 2192 C CA . ALA A 1 289 ? -0.425 -27.266 -16.203 1 98.69 289 ALA A CA 1
ATOM 2193 C C . ALA A 1 289 ? -0.424 -28.344 -17.281 1 98.69 289 ALA A C 1
ATOM 2195 O O . ALA A 1 289 ? -1.476 -28.688 -17.828 1 98.69 289 ALA A O 1
ATOM 2196 N N . GLN A 1 290 ? 0.738 -28.859 -17.547 1 98.31 290 GLN A N 1
ATOM 2197 C CA . GLN A 1 290 ? 0.86 -29.891 -18.578 1 98.31 290 GLN A CA 1
ATOM 2198 C C . GLN A 1 290 ? 0.09 -31.156 -18.188 1 98.31 290 GLN A C 1
ATOM 2200 O O . GLN A 1 290 ? -0.597 -31.75 -19.016 1 98.31 290 GLN A O 1
ATOM 2205 N N . VAL A 1 291 ? 0.171 -31.516 -16.953 1 98.81 291 VAL A N 1
ATOM 2206 C CA . VAL A 1 291 ? -0.54 -32.688 -16.453 1 98.81 291 VAL A CA 1
ATOM 2207 C C . VAL A 1 291 ? -2.047 -32.469 -16.562 1 98.81 291 VAL A C 1
ATOM 2209 O O . VAL A 1 291 ? -2.768 -33.312 -17.094 1 98.81 291 VAL A O 1
ATOM 2212 N N . VAL A 1 292 ? -2.498 -31.359 -16.125 1 98.88 292 VAL A N 1
ATOM 2213 C CA . VAL A 1 292 ? -3.924 -31.047 -16.078 1 98.88 292 VAL A CA 1
ATOM 2214 C C . VAL A 1 292 ? -4.465 -30.938 -17.5 1 98.88 292 VAL A C 1
ATOM 2216 O O . VAL A 1 292 ? -5.539 -31.453 -17.812 1 98.88 292 VAL A O 1
ATOM 2219 N N . ALA A 1 293 ? -3.703 -30.234 -18.375 1 98.88 293 ALA A N 1
ATOM 2220 C CA . ALA A 1 293 ? -4.129 -30.094 -19.766 1 98.88 293 ALA A CA 1
ATOM 2221 C C . ALA A 1 293 ? -4.277 -31.453 -20.438 1 98.88 293 ALA A C 1
ATOM 2223 O O . ALA A 1 293 ? -5.254 -31.703 -21.156 1 98.88 293 ALA A O 1
ATOM 2224 N N . ARG A 1 294 ? -3.326 -32.312 -20.219 1 98.75 294 ARG A N 1
ATOM 2225 C CA . ARG A 1 294 ? -3.379 -33.656 -20.797 1 98.75 294 ARG A CA 1
ATOM 2226 C C . ARG A 1 294 ? -4.605 -34.406 -20.312 1 98.75 294 ARG A C 1
ATOM 2228 O O . ARG A 1 294 ? -5.309 -35.031 -21.094 1 98.75 294 ARG A O 1
ATOM 2235 N N . ASN A 1 295 ? -4.824 -34.375 -19.047 1 98.88 295 ASN A N 1
ATOM 2236 C CA . ASN A 1 295 ? -5.949 -35.094 -18.469 1 98.88 295 ASN A CA 1
ATOM 2237 C C . ASN A 1 2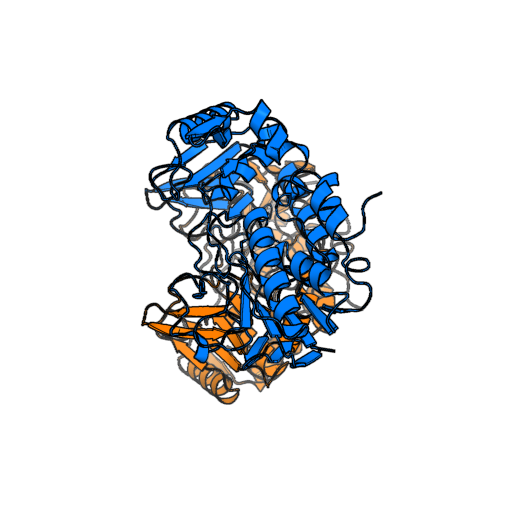95 ? -7.285 -34.562 -18.969 1 98.88 295 ASN A C 1
ATOM 2239 O O . ASN A 1 295 ? -8.188 -35.344 -19.297 1 98.88 295 ASN A O 1
ATOM 2243 N N . ILE A 1 296 ? -7.434 -33.219 -19.031 1 98.81 296 ILE A N 1
ATOM 2244 C CA . ILE A 1 296 ? -8.672 -32.625 -19.5 1 98.81 296 ILE A CA 1
ATOM 2245 C C . ILE A 1 296 ? -8.867 -32.969 -20.984 1 98.81 296 ILE A C 1
ATOM 2247 O O . ILE A 1 296 ? -9.977 -33.312 -21.406 1 98.81 296 ILE A O 1
ATOM 2251 N N . ALA A 1 297 ? -7.797 -32.906 -21.781 1 98.75 297 ALA A N 1
ATOM 2252 C CA . ALA A 1 297 ? -7.875 -33.281 -23.188 1 98.75 297 ALA A CA 1
ATOM 2253 C C . ALA A 1 297 ? -8.336 -34.719 -23.344 1 98.75 297 ALA A C 1
ATOM 2255 O O . ALA A 1 297 ? -9.148 -35.031 -24.219 1 98.75 297 ALA A O 1
ATOM 2256 N N . ASP A 1 298 ? -7.777 -35.594 -22.531 1 98.62 298 ASP A N 1
ATOM 2257 C CA . ASP A 1 298 ? -8.18 -37 -22.547 1 98.62 298 ASP A CA 1
ATOM 2258 C C . ASP A 1 298 ? -9.664 -37.156 -22.234 1 98.62 298 ASP A C 1
ATOM 2260 O O . ASP A 1 298 ? -10.375 -37.875 -22.938 1 98.62 298 ASP A O 1
ATOM 2264 N N . LEU A 1 299 ? -10.125 -36.469 -21.281 1 98.44 299 LEU A N 1
ATOM 2265 C CA . LEU A 1 299 ? -11.539 -36.531 -20.906 1 98.44 299 LEU A CA 1
ATOM 2266 C C . LEU A 1 299 ? -12.414 -36.062 -22.062 1 98.44 299 LEU A C 1
ATOM 2268 O O . LEU A 1 299 ? -13.445 -36.656 -22.359 1 98.44 299 LEU A O 1
ATOM 2272 N N . ILE A 1 300 ? -11.977 -34.969 -22.656 1 98.25 300 ILE A N 1
ATOM 2273 C CA . ILE A 1 300 ? -12.727 -34.375 -23.766 1 98.25 300 ILE A CA 1
ATOM 2274 C C . ILE A 1 300 ? -12.797 -35.375 -24.922 1 98.25 300 ILE A C 1
ATOM 2276 O O . ILE A 1 300 ? -13.82 -35.5 -25.594 1 98.25 300 ILE A O 1
ATOM 2280 N N . ALA A 1 301 ? -11.773 -36.125 -25.062 1 97.62 301 ALA A N 1
ATOM 2281 C CA . ALA A 1 301 ? -11.688 -37.094 -26.141 1 97.62 301 ALA A CA 1
ATOM 2282 C C . ALA A 1 301 ? -12.352 -38.406 -25.75 1 97.62 301 ALA A C 1
ATOM 2284 O O . ALA A 1 301 ? -12.359 -39.375 -26.531 1 97.62 301 ALA A O 1
ATOM 2285 N N . GLY A 1 302 ? -12.859 -38.469 -24.578 1 97.25 302 GLY A N 1
ATOM 2286 C CA . GLY A 1 302 ? -13.516 -39.688 -24.125 1 97.25 302 GLY A CA 1
ATOM 2287 C C . GLY A 1 302 ? -12.547 -40.75 -23.625 1 97.25 302 GLY A C 1
ATOM 2288 O O . GLY A 1 302 ? -12.891 -41.938 -23.578 1 97.25 302 GLY A O 1
ATOM 2289 N N . ARG A 1 303 ? -11.344 -40.344 -23.328 1 98.06 303 ARG A N 1
ATOM 2290 C CA . ARG A 1 303 ? -10.328 -41.25 -22.797 1 98.06 303 ARG A CA 1
ATOM 2291 C C . ARG A 1 303 ? -10.195 -41.094 -21.281 1 98.06 303 ARG A C 1
ATOM 2293 O O . ARG A 1 303 ? -10.672 -40.094 -20.719 1 98.06 303 ARG A O 1
ATOM 2300 N N . GLN A 1 304 ? -9.578 -42.125 -20.719 1 97.19 304 GLN A N 1
ATOM 2301 C CA . GLN A 1 304 ? -9.32 -42.062 -19.281 1 97.19 304 GLN A CA 1
ATOM 2302 C C . GLN A 1 304 ? -8.102 -41.219 -18.969 1 97.19 304 GLN A C 1
ATOM 2304 O O . GLN A 1 304 ? -7.016 -41.438 -19.516 1 97.19 304 GLN A O 1
ATOM 2309 N N . PRO A 1 305 ? -8.289 -40.156 -18.172 1 97.19 305 PRO A N 1
ATOM 2310 C CA . PRO A 1 305 ? -7.113 -39.375 -17.781 1 97.19 305 PRO A CA 1
ATOM 2311 C C . PRO A 1 305 ? -6.148 -40.156 -16.891 1 97.19 305 PRO A C 1
ATOM 2313 O O . PRO A 1 305 ? -6.566 -40.781 -15.906 1 97.19 305 PRO A O 1
ATOM 2316 N N . THR A 1 306 ? -4.836 -40.156 -17.266 1 97.06 306 THR A N 1
ATOM 2317 C CA . THR A 1 306 ? -3.902 -41 -16.531 1 97.06 306 THR A CA 1
ATOM 2318 C C . THR A 1 306 ? -2.688 -40.188 -16.078 1 97.06 306 THR A C 1
ATOM 2320 O O . THR A 1 306 ? -1.859 -40.688 -15.305 1 97.06 306 THR A O 1
ATOM 2323 N N . ALA A 1 307 ? -2.521 -38.969 -16.562 1 98.31 307 ALA A N 1
ATOM 2324 C CA . ALA A 1 307 ? -1.337 -38.188 -16.219 1 98.31 307 ALA A CA 1
ATOM 2325 C C . ALA A 1 307 ? -1.328 -37.875 -14.727 1 98.31 307 ALA A C 1
ATOM 2327 O O . ALA A 1 307 ? -2.367 -37.531 -14.148 1 98.31 307 ALA A O 1
ATOM 2328 N N . THR A 1 308 ? -0.185 -38 -14.109 1 98.56 308 THR A N 1
ATOM 2329 C CA . THR A 1 308 ? 0.003 -37.656 -12.703 1 98.56 308 THR A CA 1
ATOM 2330 C C . THR A 1 308 ? 1.21 -36.75 -12.516 1 98.56 308 THR A C 1
ATOM 2332 O O . THR A 1 308 ? 2.057 -36.656 -13.406 1 98.56 308 THR A O 1
ATOM 2335 N N . TYR A 1 309 ? 1.196 -36.031 -11.406 1 97.94 309 TYR A N 1
ATOM 2336 C CA . TYR A 1 309 ? 2.307 -35.125 -11.062 1 97.94 309 TYR A CA 1
ATOM 2337 C C . TYR A 1 309 ? 2.99 -35.594 -9.781 1 97.94 309 TYR A C 1
ATOM 2339 O O . TYR A 1 309 ? 2.322 -35.938 -8.805 1 97.94 309 TYR A O 1
ATOM 2347 N N . ARG A 1 310 ? 4.305 -35.625 -9.797 1 95.06 310 ARG A N 1
ATOM 2348 C CA . ARG A 1 310 ? 5.148 -35.844 -8.633 1 95.06 310 ARG A CA 1
ATOM 2349 C C . ARG A 1 310 ? 6.133 -34.688 -8.43 1 95.06 310 ARG A C 1
ATOM 2351 O O . ARG A 1 310 ? 6.926 -34.375 -9.328 1 95.06 310 ARG A O 1
ATOM 2358 N N . PRO A 1 311 ? 6.012 -34.125 -7.254 1 91.81 311 PRO A N 1
ATOM 2359 C CA . PRO A 1 311 ? 6.91 -32.969 -7.02 1 91.81 311 PRO A CA 1
ATOM 2360 C C . PRO A 1 311 ? 8.383 -33.375 -7.02 1 91.81 311 PRO A C 1
ATOM 2362 O O . PRO A 1 311 ? 8.719 -34.5 -6.613 1 91.81 311 PRO A O 1
ATOM 2365 N N . GLY A 1 312 ? 9.195 -32.562 -7.594 1 81 312 GLY A N 1
ATOM 2366 C CA . GLY A 1 312 ? 10.633 -32.75 -7.555 1 81 312 GLY A CA 1
ATOM 2367 C C . GLY A 1 312 ? 11.289 -32.188 -6.316 1 81 312 GLY A C 1
ATOM 2368 O O . GLY A 1 312 ? 10.602 -31.641 -5.438 1 81 312 GLY A O 1
ATOM 2369 N N . PRO A 1 313 ? 12.648 -32.406 -6.242 1 80.38 313 PRO A N 1
ATOM 2370 C CA . PRO A 1 313 ? 13.375 -31.859 -5.098 1 80.38 313 PRO A CA 1
ATOM 2371 C C . PRO A 1 313 ? 13.352 -30.328 -5.074 1 80.38 313 PRO A C 1
ATOM 2373 O O . PRO A 1 313 ? 13.172 -29.688 -6.113 1 80.38 313 PRO A O 1
ATOM 2376 N N . GLU A 1 314 ? 13.531 -29.859 -3.869 1 79.56 314 GLU A N 1
ATOM 2377 C CA . GLU A 1 314 ? 13.539 -28.406 -3.676 1 79.56 314 GLU A CA 1
ATOM 2378 C C . GLU A 1 314 ? 14.766 -27.766 -4.316 1 79.56 314 GLU A C 1
ATOM 2380 O O . GLU A 1 314 ? 15.883 -28.266 -4.176 1 79.56 314 GLU A O 1
ATOM 2385 N N . MET A 1 315 ? 14.562 -26.875 -5.121 1 84.38 315 MET A N 1
ATOM 2386 C CA . MET A 1 315 ? 15.602 -26.047 -5.738 1 84.38 315 MET A CA 1
ATOM 2387 C C . MET A 1 315 ? 15.344 -24.562 -5.488 1 84.38 315 MET A C 1
ATOM 2389 O O . MET A 1 315 ? 14.211 -24.172 -5.195 1 84.38 315 MET A O 1
ATOM 2393 N N . VAL A 1 316 ? 16.438 -23.812 -5.418 1 89 316 VAL A N 1
ATOM 2394 C CA . VAL A 1 316 ? 16.312 -22.359 -5.293 1 89 316 VAL A CA 1
ATOM 2395 C C . VAL A 1 316 ? 17.422 -21.672 -6.078 1 89 316 VAL A C 1
ATOM 2397 O O . VAL A 1 316 ? 18.562 -22.125 -6.086 1 89 316 VAL A O 1
ATOM 2400 N N . VAL A 1 317 ? 17.094 -20.781 -6.855 1 92.69 317 VAL A N 1
ATOM 2401 C CA . VAL A 1 317 ? 18.031 -19.922 -7.57 1 92.69 317 VAL A CA 1
ATOM 2402 C C . VAL A 1 317 ? 17.859 -18.484 -7.102 1 92.69 317 VAL A C 1
ATOM 2404 O O . VAL A 1 317 ? 16.812 -17.859 -7.344 1 92.69 317 VAL A O 1
ATOM 2407 N N . LEU A 1 318 ? 18.859 -17.906 -6.43 1 94.88 318 LEU A N 1
ATOM 2408 C CA . LEU A 1 318 ? 18.766 -16.578 -5.824 1 94.88 318 LEU A CA 1
ATOM 2409 C C . LEU A 1 318 ? 19.766 -15.617 -6.457 1 94.88 318 LEU A C 1
ATOM 2411 O O . LEU A 1 318 ? 20.906 -15.492 -5.98 1 94.88 318 LEU A O 1
ATOM 2415 N N . PRO A 1 319 ? 19.328 -14.953 -7.449 1 96.25 319 PRO A N 1
ATOM 2416 C CA . PRO A 1 319 ? 20.234 -13.953 -8.016 1 96.25 319 PRO A CA 1
ATOM 2417 C C . PRO A 1 319 ? 20.375 -12.719 -7.129 1 96.25 319 PRO A C 1
ATOM 2419 O O . PRO A 1 319 ? 19.422 -12.312 -6.465 1 96.25 319 PRO A O 1
ATOM 2422 N N . LEU A 1 320 ? 21.516 -12.195 -7.031 1 97.56 320 LEU A N 1
ATOM 2423 C CA . LEU A 1 320 ? 21.797 -10.875 -6.492 1 97.56 320 LEU A CA 1
ATOM 2424 C C . LEU A 1 320 ? 22.188 -9.906 -7.605 1 97.56 320 LEU A C 1
ATOM 2426 O O . LEU A 1 320 ? 23.375 -9.695 -7.859 1 97.56 320 LEU A O 1
ATOM 2430 N N . GLY A 1 321 ? 21.109 -9.297 -8.188 1 95.75 321 GLY A N 1
ATOM 2431 C CA . GLY A 1 321 ? 21.359 -8.547 -9.398 1 95.75 321 GLY A CA 1
ATOM 2432 C C . GLY A 1 321 ? 21.734 -9.422 -10.586 1 95.75 321 GLY A C 1
ATOM 2433 O O . GLY A 1 321 ? 21.438 -10.625 -10.586 1 95.75 321 GLY A O 1
ATOM 2434 N N . PRO A 1 322 ? 22.297 -8.781 -11.625 1 93.44 322 PRO A N 1
ATOM 2435 C CA . PRO A 1 322 ? 22.578 -9.523 -12.859 1 93.44 322 PRO A CA 1
ATOM 2436 C C . PRO A 1 322 ? 23.781 -10.445 -12.734 1 93.44 322 PRO A C 1
ATOM 2438 O O . PRO A 1 322 ? 23.953 -11.367 -13.539 1 93.44 322 PRO A O 1
ATOM 2441 N N . ASP A 1 323 ? 24.641 -10.234 -11.727 1 92.5 323 ASP A N 1
ATOM 2442 C CA . ASP A 1 323 ? 25.938 -10.906 -11.797 1 92.5 323 ASP A CA 1
ATOM 2443 C C . ASP A 1 323 ? 26.266 -11.617 -10.484 1 92.5 323 ASP A C 1
ATOM 2445 O O . ASP A 1 323 ? 27.359 -12.141 -10.312 1 92.5 323 ASP A O 1
ATOM 2449 N N . GLY A 1 324 ? 25.406 -11.641 -9.555 1 95.5 324 GLY A N 1
ATOM 2450 C CA . GLY A 1 324 ? 25.656 -12.258 -8.258 1 95.5 324 GLY A CA 1
ATOM 2451 C C . GLY A 1 324 ? 24.641 -13.32 -7.898 1 95.5 324 GLY A C 1
ATOM 2452 O O . GLY A 1 324 ? 23.828 -13.727 -8.734 1 95.5 324 GLY A O 1
ATOM 2453 N N . GLY A 1 325 ? 24.812 -13.859 -6.711 1 97.5 325 GLY A N 1
ATOM 2454 C CA . GLY A 1 325 ? 23.828 -14.805 -6.188 1 97.5 325 GLY A CA 1
ATOM 2455 C C . GLY A 1 325 ? 24.406 -16.188 -5.949 1 97.5 325 GLY A C 1
ATOM 2456 O O . GLY A 1 325 ? 25.625 -16.375 -6.008 1 97.5 325 GLY A O 1
ATOM 2457 N N . ALA A 1 326 ? 23.562 -17.031 -5.578 1 97.56 326 ALA A N 1
ATOM 2458 C CA . ALA A 1 326 ? 23.844 -18.453 -5.371 1 97.56 326 ALA A CA 1
ATOM 2459 C C . ALA A 1 326 ? 22.578 -19.297 -5.609 1 97.56 326 ALA A C 1
ATOM 2461 O O . ALA A 1 326 ? 21.469 -18.781 -5.555 1 97.56 326 ALA A O 1
ATOM 2462 N N . ALA A 1 327 ? 22.859 -20.562 -5.93 1 95.56 327 ALA A N 1
ATOM 2463 C CA . ALA A 1 327 ? 21.734 -21.453 -6.203 1 95.56 327 ALA A CA 1
ATOM 2464 C C . ALA A 1 327 ? 21.984 -22.844 -5.629 1 95.56 327 ALA A C 1
ATOM 2466 O O . ALA A 1 327 ? 23.141 -23.281 -5.523 1 95.56 327 ALA A O 1
ATOM 2467 N N . GLN A 1 328 ? 21 -23.359 -5.094 1 93.94 328 GLN A N 1
ATOM 2468 C CA . GLN A 1 328 ? 20.969 -24.781 -4.793 1 93.94 328 GLN A CA 1
ATOM 2469 C C . GLN A 1 328 ? 20.203 -25.562 -5.855 1 93.94 328 GLN A C 1
ATOM 2471 O O . GLN A 1 328 ? 19 -25.344 -6.031 1 93.94 328 GLN A O 1
ATOM 2476 N N . ILE A 1 329 ? 20.922 -26.422 -6.562 1 92.06 329 ILE A N 1
ATOM 2477 C CA . ILE A 1 329 ? 20.312 -27.172 -7.664 1 92.06 329 ILE A CA 1
ATOM 2478 C C . ILE A 1 329 ? 20.641 -28.656 -7.52 1 92.06 329 ILE A C 1
ATOM 2480 O O . ILE A 1 329 ? 21.375 -29.047 -6.602 1 92.06 329 ILE A O 1
ATOM 2484 N N . MET A 1 330 ? 20.016 -29.438 -8.375 1 88.75 330 MET A N 1
ATOM 2485 C CA . MET A 1 330 ? 20.297 -30.875 -8.414 1 88.75 330 MET A CA 1
ATOM 2486 C C . MET A 1 330 ? 21.297 -31.188 -9.531 1 88.75 330 MET A C 1
ATOM 2488 O O . MET A 1 330 ? 21.094 -30.797 -10.68 1 88.75 330 MET A O 1
ATOM 2492 N N . ARG A 1 331 ? 22.359 -31.75 -9.117 1 89.69 331 ARG A N 1
ATOM 2493 C CA . ARG A 1 331 ? 23.344 -32.281 -10.062 1 89.69 331 ARG A CA 1
ATOM 2494 C C . ARG A 1 331 ? 23.594 -33.75 -9.82 1 89.69 331 ARG A C 1
ATOM 2496 O O . ARG A 1 331 ? 24.125 -34.156 -8.773 1 89.69 331 ARG A O 1
ATOM 2503 N N . GLU A 1 332 ? 23.234 -34.594 -10.812 1 90.12 332 GLU A N 1
ATOM 2504 C CA . GLU A 1 332 ? 23.391 -36.031 -10.734 1 90.12 332 GLU A CA 1
ATOM 2505 C C . GLU A 1 332 ? 22.75 -36.594 -9.477 1 90.12 332 GLU A C 1
ATOM 2507 O O . GLU A 1 332 ? 23.375 -37.344 -8.734 1 90.12 332 GLU A O 1
ATOM 2512 N N . GLY A 1 333 ? 21.609 -36.062 -9.141 1 86.44 333 GLY A N 1
ATOM 2513 C CA . GLY A 1 333 ? 20.797 -36.562 -8.055 1 86.44 333 GLY A CA 1
ATOM 2514 C C . GLY A 1 333 ? 21.188 -36.031 -6.695 1 86.44 333 GLY A C 1
ATOM 2515 O O . GLY A 1 333 ? 20.594 -36.375 -5.68 1 86.44 333 GLY A O 1
ATOM 2516 N N . VAL A 1 334 ? 22.203 -35.188 -6.777 1 89.25 334 VAL A N 1
ATOM 2517 C CA . VAL A 1 334 ? 22.656 -34.625 -5.504 1 89.25 334 VAL A CA 1
ATOM 2518 C C . VAL A 1 334 ? 22.453 -33.125 -5.5 1 89.25 334 VAL A C 1
ATOM 2520 O O . VAL A 1 334 ? 22.641 -32.469 -6.527 1 89.25 334 VAL A O 1
ATOM 2523 N N . ARG A 1 335 ? 22.156 -32.625 -4.289 1 91.25 335 ARG A N 1
ATOM 2524 C CA . ARG A 1 335 ? 22.016 -31.188 -4.129 1 91.25 335 ARG A CA 1
ATOM 2525 C C . ARG A 1 335 ? 23.391 -30.5 -4.078 1 91.25 335 ARG A C 1
ATOM 2527 O O . ARG A 1 335 ? 24.25 -30.891 -3.285 1 91.25 335 ARG A O 1
ATOM 2534 N N . VAL A 1 336 ? 23.547 -29.516 -4.949 1 94.38 336 VAL A N 1
ATOM 2535 C CA . VAL A 1 336 ? 24.797 -28.766 -4.945 1 94.38 336 VAL A CA 1
ATOM 2536 C C . VAL A 1 336 ? 24.516 -27.266 -4.895 1 94.38 336 VAL A C 1
ATOM 2538 O O . VAL A 1 336 ? 23.453 -26.812 -5.332 1 94.38 336 VAL A O 1
ATOM 2541 N N . VAL A 1 337 ? 25.453 -26.578 -4.301 1 96.38 337 VAL A N 1
ATOM 2542 C CA . VAL A 1 337 ? 25.391 -25.125 -4.285 1 96.38 337 VAL A CA 1
ATOM 2543 C C . VAL A 1 337 ? 26.328 -24.562 -5.352 1 96.38 337 VAL A C 1
ATOM 2545 O O . VAL A 1 337 ? 27.5 -24.953 -5.434 1 96.38 337 VAL A O 1
ATOM 2548 N N . VAL A 1 338 ? 25.734 -23.688 -6.207 1 95.88 338 VAL A N 1
ATOM 2549 C CA . VAL A 1 338 ? 26.562 -23.094 -7.25 1 95.88 338 VAL A CA 1
ATOM 2550 C C . VAL A 1 338 ? 26.672 -21.594 -7.027 1 95.88 338 VAL A C 1
ATOM 2552 O O . VAL A 1 338 ? 25.781 -20.984 -6.414 1 95.88 338 VAL A O 1
ATOM 2555 N N . GLY A 1 339 ? 27.75 -21.016 -7.566 1 95.19 339 GLY A N 1
ATOM 2556 C CA . GLY A 1 339 ? 28.094 -19.625 -7.293 1 95.19 339 GLY A CA 1
ATOM 2557 C C . GLY A 1 339 ? 27.453 -18.656 -8.25 1 95.19 339 GLY A C 1
ATOM 2558 O O . GLY A 1 339 ? 26.484 -19 -8.945 1 95.19 339 GLY A O 1
ATOM 2559 N N . PRO A 1 340 ? 27.969 -17.422 -8.211 1 95.56 340 PRO A N 1
ATOM 2560 C CA . PRO A 1 340 ? 27.344 -16.297 -8.922 1 95.56 340 PRO A CA 1
ATOM 2561 C C . PRO A 1 340 ? 27.266 -16.531 -10.43 1 95.56 340 PRO A C 1
ATOM 2563 O O . PRO A 1 340 ? 26.25 -16.234 -11.047 1 95.56 340 PRO A O 1
ATOM 2566 N N . GLU A 1 341 ? 28.297 -17.031 -11 1 94.81 341 GLU A N 1
ATOM 2567 C CA . GLU A 1 341 ? 28.344 -17.172 -12.453 1 94.81 341 GLU A CA 1
ATOM 2568 C C . GLU A 1 341 ? 27.25 -18.125 -12.938 1 94.81 341 GLU A C 1
ATOM 2570 O O . GLU A 1 341 ? 26.516 -17.797 -13.867 1 94.81 341 GLU A O 1
ATOM 2575 N N . GLU A 1 342 ? 27.156 -19.188 -12.305 1 94.38 342 GLU A N 1
ATOM 2576 C CA . GLU A 1 342 ? 26.156 -20.156 -12.703 1 94.38 342 GLU A CA 1
ATOM 2577 C C . GLU A 1 342 ? 24.75 -19.688 -12.344 1 94.38 342 GLU A C 1
ATOM 2579 O O . GLU A 1 342 ? 23.797 -19.891 -13.109 1 94.38 342 GLU A O 1
ATOM 2584 N N . THR A 1 343 ? 24.609 -19.078 -11.211 1 94.38 343 THR A N 1
ATOM 2585 C CA . THR A 1 343 ? 23.328 -18.531 -10.797 1 94.38 343 THR A CA 1
ATOM 2586 C C . THR A 1 343 ? 22.844 -17.484 -11.812 1 94.38 343 THR A C 1
ATOM 2588 O O . THR A 1 343 ? 21.672 -17.5 -12.195 1 94.38 343 THR A O 1
ATOM 2591 N N . SER A 1 344 ? 23.719 -16.641 -12.289 1 93.12 344 SER A N 1
ATOM 2592 C CA . SER A 1 344 ? 23.391 -15.633 -13.281 1 93.12 344 SER A CA 1
ATOM 2593 C C . SER A 1 344 ? 22.953 -16.266 -14.602 1 93.12 344 SER A C 1
ATOM 2595 O O . SER A 1 344 ? 22 -15.805 -15.227 1 93.12 344 SER A O 1
ATOM 2597 N N . ARG A 1 345 ? 23.516 -17.328 -14.953 1 90.56 345 ARG A N 1
ATOM 2598 C CA . ARG A 1 345 ? 23.188 -18.031 -16.188 1 90.56 345 ARG A CA 1
ATOM 2599 C C . ARG A 1 345 ? 21.812 -18.688 -16.094 1 90.56 345 ARG A C 1
ATOM 2601 O O . ARG A 1 345 ? 21.047 -18.688 -17.047 1 90.56 345 ARG A O 1
ATOM 2608 N N . ILE A 1 346 ? 21.562 -19.25 -14.984 1 87.94 346 ILE A N 1
ATOM 2609 C CA . ILE A 1 346 ? 20.312 -19.969 -14.773 1 87.94 346 ILE A CA 1
ATOM 2610 C C . ILE A 1 346 ? 19.141 -19 -14.734 1 87.94 346 ILE A C 1
ATOM 2612 O O . ILE A 1 346 ? 18.094 -19.234 -15.336 1 87.94 346 ILE A O 1
ATOM 2616 N N . LYS A 1 347 ? 19.25 -17.859 -14.07 1 87.62 347 LYS A N 1
ATOM 2617 C CA . LYS A 1 347 ? 18.109 -16.984 -13.805 1 87.62 347 LYS A CA 1
ATOM 2618 C C . LYS A 1 347 ? 18.484 -15.516 -13.945 1 87.62 347 LYS A C 1
ATOM 2620 O O . LYS A 1 347 ? 17.781 -14.742 -14.594 1 87.62 347 LYS A O 1
ATOM 2625 N N . GLY A 1 348 ? 19.609 -15.18 -13.555 1 85.19 348 GLY A N 1
ATOM 2626 C CA . GLY A 1 348 ? 19.969 -13.781 -13.352 1 85.19 348 GLY A CA 1
ATOM 2627 C C . GLY A 1 348 ? 20.016 -12.984 -14.641 1 85.19 348 GLY A C 1
ATOM 2628 O O . GLY A 1 348 ? 19.641 -11.812 -14.664 1 85.19 348 GLY A O 1
ATOM 2629 N N . GLU A 1 349 ? 20.344 -13.625 -15.711 1 81.06 349 GLU A N 1
ATOM 2630 C CA . GLU A 1 349 ? 20.578 -12.914 -16.969 1 81.06 349 GLU A CA 1
ATOM 2631 C C . GLU A 1 349 ? 19.25 -12.641 -17.688 1 81.06 349 GLU A C 1
ATOM 2633 O O . GLU A 1 349 ? 19.016 -11.531 -18.172 1 81.06 349 GLU A O 1
ATOM 2638 N N . ASP A 1 350 ? 18.359 -13.617 -17.703 1 84.75 350 ASP A N 1
ATOM 2639 C CA . ASP A 1 350 ? 17.203 -13.492 -18.562 1 84.75 350 ASP A CA 1
ATOM 2640 C C . ASP A 1 350 ? 15.906 -13.469 -17.75 1 84.75 350 ASP A C 1
ATOM 2642 O O . ASP A 1 350 ? 14.867 -13.008 -18.25 1 84.75 350 ASP A O 1
ATOM 2646 N N . LEU A 1 351 ? 15.977 -13.945 -16.625 1 88.31 351 LEU A N 1
ATOM 2647 C CA . LEU A 1 351 ? 14.844 -13.977 -15.711 1 88.31 351 LEU A CA 1
ATOM 2648 C C . LEU A 1 351 ? 13.617 -14.602 -16.375 1 88.31 351 LEU A C 1
ATOM 2650 O O . LEU A 1 351 ? 12.5 -14.109 -16.203 1 88.31 351 LEU A O 1
ATOM 2654 N N . PHE A 1 352 ? 13.867 -15.602 -17.297 1 85.12 352 PHE A N 1
ATOM 2655 C CA . PHE A 1 352 ? 12.898 -16.469 -17.969 1 85.12 352 PHE A CA 1
ATOM 2656 C C . PHE A 1 352 ? 12.016 -15.656 -18.906 1 85.12 352 PHE A C 1
ATOM 2658 O O . PHE A 1 352 ? 10.891 -16.062 -19.219 1 85.12 352 PHE A O 1
ATOM 2665 N N . LEU A 1 353 ? 12.391 -14.477 -19.266 1 86.75 353 LEU A N 1
ATOM 2666 C CA . LEU A 1 353 ? 11.602 -13.594 -20.109 1 86.75 353 LEU A CA 1
ATOM 2667 C C . LEU A 1 353 ? 11.391 -14.211 -21.5 1 86.75 353 LEU A C 1
ATOM 2669 O O . LEU A 1 353 ? 10.281 -14.164 -22.031 1 86.75 353 LEU A O 1
ATOM 2673 N N . ASP A 1 354 ? 12.391 -14.797 -22.047 1 84.88 354 ASP A N 1
ATOM 2674 C CA . ASP A 1 354 ? 12.297 -15.359 -23.391 1 84.88 354 ASP A CA 1
ATOM 2675 C C . ASP A 1 354 ? 11.273 -16.484 -23.438 1 84.88 354 ASP A C 1
ATOM 2677 O O . ASP A 1 354 ? 10.484 -16.578 -24.375 1 84.88 354 ASP A O 1
ATOM 2681 N N . PHE A 1 355 ? 11.305 -17.219 -22.453 1 82.19 355 PHE A N 1
ATOM 2682 C CA . PHE A 1 355 ? 10.375 -18.344 -22.375 1 82.19 355 PHE A CA 1
ATOM 2683 C C . PHE A 1 355 ? 8.938 -17.859 -22.328 1 82.19 355 PHE A C 1
ATOM 2685 O O . PHE A 1 355 ? 8.078 -18.359 -23.062 1 82.19 355 PHE A O 1
ATOM 2692 N N . VAL A 1 356 ? 8.656 -16.891 -21.5 1 90.25 356 VAL A N 1
ATOM 2693 C CA . VAL A 1 356 ? 7.293 -16.391 -21.328 1 90.25 356 VAL A CA 1
ATOM 2694 C C . VAL A 1 356 ? 6.828 -15.695 -22.594 1 90.25 356 VAL A C 1
ATOM 2696 O O . VAL A 1 356 ? 5.672 -15.844 -23 1 90.25 356 VAL A O 1
ATOM 2699 N N . ARG A 1 357 ? 7.727 -14.992 -23.219 1 91.38 357 ARG A N 1
ATOM 2700 C CA . ARG A 1 357 ? 7.379 -14.312 -24.469 1 91.38 357 ARG A CA 1
ATOM 2701 C C . ARG A 1 357 ? 6.992 -15.312 -25.547 1 91.38 357 ARG A C 1
ATOM 2703 O O . ARG A 1 357 ? 6.043 -15.086 -26.297 1 91.38 357 ARG A O 1
ATOM 2710 N N . GLU A 1 358 ? 7.707 -16.391 -25.562 1 88.81 358 GLU A N 1
ATOM 2711 C CA . GLU A 1 358 ? 7.367 -17.453 -26.5 1 88.81 358 GLU A CA 1
ATOM 2712 C C . GLU A 1 358 ? 5.992 -18.047 -26.203 1 88.81 358 GLU A C 1
ATOM 2714 O O . GLU A 1 358 ? 5.18 -18.219 -27.109 1 88.81 358 GLU A O 1
ATOM 2719 N N . GLU A 1 359 ? 5.801 -18.297 -24.953 1 89.88 359 GLU A N 1
ATOM 2720 C CA . GLU A 1 359 ? 4.527 -18.875 -24.531 1 89.88 359 GLU A CA 1
ATOM 2721 C C . GLU A 1 359 ? 3.359 -17.969 -24.875 1 89.88 359 GLU A C 1
ATOM 2723 O O . GLU A 1 359 ? 2.279 -18.438 -25.234 1 89.88 359 GLU A O 1
ATOM 2728 N N . LEU A 1 360 ? 3.537 -16.672 -24.875 1 94 360 LEU A N 1
ATOM 2729 C CA . LEU A 1 360 ? 2.473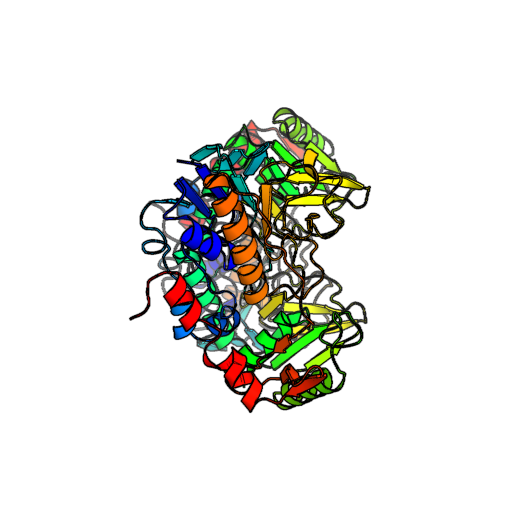 -15.703 -25.094 1 94 360 LEU A CA 1
ATOM 2730 C C . LEU A 1 360 ? 2.412 -15.273 -26.562 1 94 360 LEU A C 1
ATOM 2732 O O . LEU A 1 360 ? 1.604 -14.422 -26.922 1 94 360 LEU A O 1
ATOM 2736 N N . GLY A 1 361 ? 3.291 -15.82 -27.391 1 89.25 361 GLY A N 1
ATOM 2737 C CA . GLY A 1 361 ? 3.242 -15.609 -28.828 1 89.25 361 GLY A CA 1
ATOM 2738 C C . GLY A 1 361 ? 3.883 -14.305 -29.266 1 89.25 361 GLY A C 1
ATOM 2739 O O . GLY A 1 361 ? 3.527 -13.75 -30.312 1 89.25 361 GLY A O 1
ATOM 2740 N N . VAL A 1 362 ? 4.652 -13.617 -28.438 1 85 362 VAL A N 1
ATOM 2741 C CA . VAL A 1 362 ? 5.238 -12.328 -28.766 1 85 362 VAL A CA 1
ATOM 2742 C C . VAL A 1 362 ? 6.738 -12.484 -29.016 1 85 362 VAL A C 1
ATOM 2744 O O . VAL A 1 362 ? 7.496 -11.516 -28.906 1 85 362 VAL A O 1
ATOM 2747 N N . SER A 1 363 ? 7.223 -13.594 -29.375 1 73 363 SER A N 1
ATOM 2748 C CA . SER A 1 363 ? 8.641 -13.797 -29.641 1 73 363 SER A CA 1
ATOM 2749 C C . SER A 1 363 ? 9.086 -13.031 -30.875 1 73 363 SER A C 1
ATOM 2751 O O . SER A 1 363 ? 8.312 -12.875 -31.828 1 73 363 SER A O 1
ATOM 2753 N N . GLU A 1 364 ? 9.953 -11.852 -30.953 1 53.66 364 GLU A N 1
ATOM 2754 C CA . GLU A 1 364 ? 10.523 -11.289 -32.156 1 53.66 364 GLU A CA 1
ATOM 2755 C C . GLU A 1 364 ? 11.18 -12.367 -33.031 1 53.66 364 GLU A C 1
ATOM 2757 O O . GLU A 1 364 ? 11.648 -13.375 -32.5 1 53.66 364 GLU A O 1
ATOM 2762 N N . MET B 1 1 ? 16.547 40.312 1.208 1 90.25 1 MET B N 1
ATOM 2763 C CA . MET B 1 1 ? 15.281 39.844 1.759 1 90.25 1 MET B CA 1
ATOM 2764 C C . MET B 1 1 ? 15.461 38.531 2.533 1 90.25 1 MET B C 1
ATOM 2766 O O . MET B 1 1 ? 16.266 37.688 2.146 1 90.25 1 MET B O 1
ATOM 2770 N N . ALA B 1 2 ? 14.867 38.469 3.723 1 97.62 2 ALA B N 1
ATOM 2771 C CA . ALA B 1 2 ? 14.953 37.281 4.559 1 97.62 2 ALA B CA 1
ATOM 2772 C C . ALA B 1 2 ? 14.469 36.031 3.803 1 97.62 2 ALA B C 1
ATOM 2774 O O . ALA B 1 2 ? 13.508 36.094 3.041 1 97.62 2 ALA B O 1
ATOM 2775 N N . ARG B 1 3 ? 15.203 35 3.879 1 98.25 3 ARG B N 1
ATOM 2776 C CA . ARG B 1 3 ? 14.828 33.719 3.254 1 98.25 3 ARG B CA 1
ATOM 2777 C C . ARG B 1 3 ? 13.984 32.875 4.199 1 98.25 3 ARG B C 1
ATOM 2779 O O . ARG B 1 3 ? 14.406 32.562 5.32 1 98.25 3 ARG B O 1
ATOM 2786 N N . VAL B 1 4 ? 12.859 32.5 3.758 1 98.94 4 VAL B N 1
ATOM 2787 C CA . VAL B 1 4 ? 11.984 31.609 4.531 1 98.94 4 VAL B CA 1
ATOM 2788 C C . VAL B 1 4 ? 11.711 30.344 3.748 1 98.94 4 VAL B C 1
ATOM 2790 O O . VAL B 1 4 ? 11.242 30.391 2.609 1 98.94 4 VAL B O 1
ATOM 2793 N N . THR B 1 5 ? 12.07 29.203 4.316 1 98.94 5 THR B N 1
ATOM 2794 C CA . THR B 1 5 ? 11.727 27.906 3.74 1 98.94 5 THR B CA 1
ATOM 2795 C C . THR B 1 5 ? 10.617 27.234 4.543 1 98.94 5 THR B C 1
ATOM 2797 O O . THR B 1 5 ? 10.633 27.25 5.773 1 98.94 5 THR B O 1
ATOM 2800 N N . ILE B 1 6 ? 9.594 26.828 3.854 1 98.94 6 ILE B N 1
ATOM 2801 C CA . ILE B 1 6 ? 8.492 26.078 4.438 1 98.94 6 ILE B CA 1
ATOM 2802 C C . ILE B 1 6 ? 8.508 24.641 3.895 1 98.94 6 ILE B C 1
ATOM 2804 O O . ILE B 1 6 ? 8.539 24.438 2.68 1 98.94 6 ILE B O 1
ATOM 2808 N N . VAL B 1 7 ? 8.578 23.625 4.766 1 98.81 7 VAL B N 1
ATOM 2809 C CA . VAL B 1 7 ? 8.547 22.219 4.355 1 98.81 7 VAL B CA 1
ATOM 2810 C C . VAL B 1 7 ? 7.145 21.656 4.555 1 98.81 7 VAL B C 1
ATOM 2812 O O . VAL B 1 7 ? 6.719 21.422 5.688 1 98.81 7 VAL B O 1
ATOM 2815 N N . GLY B 1 8 ? 6.48 21.359 3.451 1 98.19 8 GLY B N 1
ATOM 2816 C CA . GLY B 1 8 ? 5.109 20.875 3.473 1 98.19 8 GLY B CA 1
ATOM 2817 C C . GLY B 1 8 ? 4.113 21.875 2.9 1 98.19 8 GLY B C 1
ATOM 2818 O O . GLY B 1 8 ? 3.916 22.953 3.463 1 98.19 8 GLY B O 1
ATOM 2819 N N . GLY B 1 9 ? 3.521 21.516 1.84 1 97.62 9 GLY B N 1
ATOM 2820 C CA . GLY B 1 9 ? 2.574 22.375 1.159 1 97.62 9 GLY B CA 1
ATOM 2821 C C . GLY B 1 9 ? 1.128 22.016 1.434 1 97.62 9 GLY B C 1
ATOM 2822 O O . GLY B 1 9 ? 0.297 22.031 0.523 1 97.62 9 GLY B O 1
ATOM 2823 N N . GLY B 1 10 ? 0.834 21.562 2.662 1 96.75 10 GLY B N 1
ATOM 2824 C CA . GLY B 1 10 ? -0.536 21.328 3.092 1 96.75 10 GLY B CA 1
ATOM 2825 C C . GLY B 1 10 ? -1.238 22.594 3.545 1 96.75 10 GLY B C 1
ATOM 2826 O O . GLY B 1 10 ? -0.832 23.703 3.182 1 96.75 10 GLY B O 1
ATOM 2827 N N . TYR B 1 11 ? -2.256 22.5 4.352 1 96.75 11 TYR B N 1
ATOM 2828 C CA . TYR B 1 11 ? -3.133 23.609 4.746 1 96.75 11 TYR B CA 1
ATOM 2829 C C . TYR B 1 11 ? -2.348 24.703 5.449 1 96.75 11 TYR B C 1
ATOM 2831 O O . TYR B 1 11 ? -2.49 25.891 5.121 1 96.75 11 TYR B O 1
ATOM 2839 N N . GLY B 1 12 ? -1.541 24.328 6.375 1 97.81 12 GLY B N 1
ATOM 2840 C CA . GLY B 1 12 ? -0.747 25.297 7.094 1 97.81 12 GLY B CA 1
ATOM 2841 C C . GLY B 1 12 ? 0.373 25.891 6.258 1 97.81 12 GLY B C 1
ATOM 2842 O O . GLY B 1 12 ? 0.599 27.109 6.281 1 97.81 12 GLY B O 1
ATOM 2843 N N . GLY B 1 13 ? 1.065 25.031 5.496 1 98.56 13 GLY B N 1
ATOM 2844 C CA . GLY B 1 13 ? 2.215 25.469 4.715 1 98.56 13 GLY B CA 1
ATOM 2845 C C . GLY B 1 13 ? 1.868 26.516 3.67 1 98.56 13 GLY B C 1
ATOM 2846 O O . GLY B 1 13 ? 2.555 27.531 3.549 1 98.56 13 GLY B O 1
ATOM 2847 N N . ILE B 1 14 ? 0.797 26.312 2.947 1 98.25 14 ILE B N 1
ATOM 2848 C CA . ILE B 1 14 ? 0.44 27.25 1.897 1 98.25 14 ILE B CA 1
ATOM 2849 C C . ILE B 1 14 ? -0.008 28.578 2.523 1 98.25 14 ILE B C 1
ATOM 2851 O O . ILE B 1 14 ? 0.185 29.641 1.938 1 98.25 14 ILE B O 1
ATOM 2855 N N . THR B 1 15 ? -0.598 28.484 3.734 1 98.12 15 THR B N 1
ATOM 2856 C CA . THR B 1 15 ? -1.045 29.688 4.434 1 98.12 15 THR B CA 1
ATOM 2857 C C . THR B 1 15 ? 0.145 30.547 4.84 1 98.12 15 THR B C 1
ATOM 2859 O O . THR B 1 15 ? 0.147 31.766 4.605 1 98.12 15 THR B O 1
ATOM 2862 N N . VAL B 1 16 ? 1.197 29.938 5.387 1 98.69 16 VAL B N 1
ATOM 2863 C CA . VAL B 1 16 ? 2.404 30.672 5.758 1 98.69 16 VAL B CA 1
ATOM 2864 C C . VAL B 1 16 ? 3.066 31.25 4.504 1 98.69 16 VAL B C 1
ATOM 2866 O O . VAL B 1 16 ? 3.475 32.406 4.484 1 98.69 16 VAL B O 1
ATOM 2869 N N . ALA B 1 17 ? 3.205 30.375 3.502 1 98.69 17 ALA B N 1
ATOM 2870 C CA . ALA B 1 17 ? 3.873 30.781 2.268 1 98.69 17 ALA B CA 1
ATOM 2871 C C . ALA B 1 17 ? 3.223 32.031 1.677 1 98.69 17 ALA B C 1
ATOM 2873 O O . ALA B 1 17 ? 3.912 33 1.354 1 98.69 17 ALA B O 1
ATOM 2874 N N . LYS B 1 18 ? 1.93 31.984 1.607 1 98 18 LYS B N 1
ATOM 2875 C CA . LYS B 1 18 ? 1.2 33.125 1.025 1 98 18 LYS B CA 1
ATOM 2876 C C . LYS B 1 18 ? 1.341 34.375 1.888 1 98 18 LYS B C 1
ATOM 2878 O O . LYS B 1 18 ? 1.564 35.469 1.368 1 98 18 LYS B O 1
ATOM 2883 N N . ALA B 1 19 ? 1.239 34.25 3.162 1 98.25 19 ALA B N 1
ATOM 2884 C CA . ALA B 1 19 ? 1.265 35.375 4.094 1 98.25 19 ALA B CA 1
ATOM 2885 C C . ALA B 1 19 ? 2.611 36.094 4.051 1 98.25 19 ALA B C 1
ATOM 2887 O O . ALA B 1 19 ? 2.682 37.281 4.258 1 98.25 19 ALA B O 1
ATOM 2888 N N . LEU B 1 20 ? 3.67 35.344 3.76 1 98.69 20 LEU B N 1
ATOM 2889 C CA . LEU B 1 20 ? 5.008 35.906 3.848 1 98.69 20 LEU B CA 1
ATOM 2890 C C . LEU B 1 20 ? 5.539 36.281 2.463 1 98.69 20 LEU B C 1
ATOM 2892 O O . LEU B 1 20 ? 6.633 36.844 2.338 1 98.69 20 LEU B O 1
ATOM 2896 N N . ASP B 1 21 ? 4.777 36 1.412 1 98.44 21 ASP B N 1
ATOM 2897 C CA . ASP B 1 21 ? 5.246 36.062 0.032 1 98.44 21 ASP B CA 1
ATOM 2898 C C . ASP B 1 21 ? 5.699 37.5 -0.321 1 98.44 21 ASP B C 1
ATOM 2900 O O . ASP B 1 21 ? 6.605 37.688 -1.134 1 98.44 21 ASP B O 1
ATOM 2904 N N . ASP B 1 22 ? 5.098 38.5 0.333 1 97.75 22 ASP B N 1
ATOM 2905 C CA . ASP B 1 22 ? 5.391 39.875 -0.047 1 97.75 22 ASP B CA 1
ATOM 2906 C C . ASP B 1 22 ? 6.516 40.438 0.81 1 97.75 22 ASP B C 1
ATOM 2908 O O . ASP B 1 22 ? 7.047 41.531 0.507 1 97.75 22 ASP B O 1
ATOM 2912 N N . VAL B 1 23 ? 6.945 39.75 1.839 1 98.31 23 VAL B N 1
ATOM 2913 C CA . VAL B 1 23 ? 7.867 40.406 2.764 1 98.31 23 VAL B CA 1
ATOM 2914 C C . VAL B 1 23 ? 9.141 39.562 2.898 1 98.31 23 VAL B C 1
ATOM 2916 O O . VAL B 1 23 ? 10.086 39.969 3.58 1 98.31 23 VAL B O 1
ATOM 2919 N N . ALA B 1 24 ? 9.164 38.344 2.229 1 98.62 24 ALA B N 1
ATOM 2920 C CA . ALA B 1 24 ? 10.32 37.438 2.332 1 98.62 24 ALA B CA 1
ATOM 2921 C C . ALA B 1 24 ? 10.57 36.719 1.015 1 98.62 24 ALA B C 1
ATOM 2923 O O . ALA B 1 24 ? 9.727 36.75 0.117 1 98.62 24 ALA B O 1
ATOM 2924 N N . GLN B 1 25 ? 11.742 36.156 0.843 1 98.62 25 GLN B N 1
ATOM 2925 C CA . GLN B 1 25 ? 12.016 35.156 -0.185 1 98.62 25 GLN B CA 1
ATOM 2926 C C . GLN B 1 25 ? 11.547 33.781 0.25 1 98.62 25 GLN B C 1
ATOM 2928 O O . GLN B 1 25 ? 12.289 33.031 0.894 1 98.62 25 GLN B O 1
ATOM 2933 N N . VAL B 1 26 ? 10.391 33.469 -0.225 1 98.81 26 VAL B N 1
ATOM 2934 C CA . VAL B 1 26 ? 9.727 32.25 0.261 1 98.81 26 VAL B CA 1
ATOM 2935 C C . VAL B 1 26 ? 10.055 31.078 -0.652 1 98.81 26 VAL B C 1
ATOM 2937 O O . VAL B 1 26 ? 9.984 31.188 -1.878 1 98.81 26 VAL B O 1
ATOM 2940 N N . THR B 1 27 ? 10.469 29.938 -0.096 1 98.88 27 THR B N 1
ATOM 2941 C CA . THR B 1 27 ? 10.547 28.641 -0.758 1 98.88 27 THR B CA 1
ATOM 2942 C C . THR B 1 27 ? 9.648 27.625 -0.066 1 98.88 27 THR B C 1
ATOM 2944 O O . THR B 1 27 ? 9.836 27.312 1.113 1 98.88 27 THR B O 1
ATOM 2947 N N . LEU B 1 28 ? 8.648 27.203 -0.785 1 98.88 28 LEU B N 1
ATOM 2948 C CA . LEU B 1 28 ? 7.797 26.125 -0.305 1 98.88 28 LEU B CA 1
ATOM 2949 C C . LEU B 1 28 ? 8.25 24.781 -0.874 1 98.88 28 LEU B C 1
ATOM 2951 O O . LEU B 1 28 ? 8.203 24.562 -2.088 1 98.88 28 LEU B O 1
ATOM 2955 N N . VAL B 1 29 ? 8.719 23.875 -0.013 1 98.69 29 VAL B N 1
ATOM 2956 C CA . VAL B 1 29 ? 9.133 22.531 -0.405 1 98.69 29 VAL B CA 1
ATOM 2957 C C . VAL B 1 29 ? 7.961 21.562 -0.234 1 98.69 29 VAL B C 1
ATOM 2959 O O . VAL B 1 29 ? 7.41 21.438 0.861 1 98.69 29 VAL B O 1
ATOM 2962 N N . GLU B 1 30 ? 7.59 20.969 -1.28 1 97.56 30 GLU B N 1
ATOM 2963 C CA . GLU B 1 30 ? 6.465 20.031 -1.229 1 97.56 30 GLU B CA 1
ATOM 2964 C C . GLU B 1 30 ? 6.734 18.797 -2.082 1 97.56 30 GLU B C 1
ATOM 2966 O O . GLU B 1 30 ? 7.184 18.906 -3.225 1 97.56 30 GLU B O 1
ATOM 2971 N N . GLN B 1 31 ? 6.441 17.656 -1.513 1 94.44 31 GLN B N 1
ATOM 2972 C CA . GLN B 1 31 ? 6.707 16.375 -2.172 1 94.44 31 GLN B CA 1
ATOM 2973 C C . GLN B 1 31 ? 5.707 16.125 -3.297 1 94.44 31 GLN B C 1
ATOM 2975 O O . GLN B 1 31 ? 6.055 15.523 -4.316 1 94.44 31 GLN B O 1
ATOM 2980 N N . LYS B 1 32 ? 4.5 16.578 -3.133 1 94.19 32 LYS B N 1
ATOM 2981 C CA . LYS B 1 32 ? 3.463 16.359 -4.141 1 94.19 32 LYS B CA 1
ATOM 2982 C C . LYS B 1 32 ? 3.482 17.469 -5.191 1 94.19 32 LYS B C 1
ATOM 2984 O O . LYS B 1 32 ? 3.766 18.625 -4.879 1 94.19 32 LYS B O 1
ATOM 2989 N N . ASP B 1 33 ? 3.066 17.125 -6.387 1 94.38 33 ASP B N 1
ATOM 2990 C CA . ASP B 1 33 ? 3.109 18.109 -7.469 1 94.38 33 ASP B CA 1
ATOM 2991 C C . ASP B 1 33 ? 1.88 19.016 -7.445 1 94.38 33 ASP B C 1
ATOM 2993 O O . ASP B 1 33 ? 1.837 20.031 -8.141 1 94.38 33 ASP B O 1
ATOM 2997 N N . THR B 1 34 ? 0.897 18.641 -6.617 1 95.88 34 THR B N 1
ATOM 2998 C CA . THR B 1 34 ? -0.295 19.453 -6.402 1 95.88 34 THR B CA 1
ATOM 2999 C C . THR B 1 34 ? -0.681 19.469 -4.926 1 95.88 34 THR B C 1
ATOM 3001 O O . THR B 1 34 ? -0.276 18.578 -4.164 1 95.88 34 THR B O 1
ATOM 3004 N N . PHE B 1 35 ? -1.348 20.547 -4.625 1 96.56 35 PHE B N 1
ATOM 3005 C CA . PHE B 1 35 ? -2.082 20.484 -3.363 1 96.56 35 PHE B CA 1
ATOM 3006 C C . PHE B 1 35 ? -3.188 19.438 -3.428 1 96.56 35 PHE B C 1
ATOM 3008 O O . PHE B 1 35 ? -3.883 19.328 -4.441 1 96.56 35 PHE B O 1
ATOM 3015 N N . VAL B 1 36 ? -3.303 18.656 -2.379 1 95.69 36 VAL B N 1
ATOM 3016 C CA . VAL B 1 36 ? -4.398 17.703 -2.275 1 95.69 36 VAL B CA 1
ATOM 3017 C C . VAL B 1 36 ? -5.297 18.062 -1.095 1 95.69 36 VAL B C 1
ATOM 3019 O O . VAL B 1 36 ? -4.836 18.125 0.047 1 95.69 36 VAL B O 1
ATOM 3022 N N . ASN B 1 37 ? -6.531 18.344 -1.363 1 95.69 37 ASN B N 1
ATOM 3023 C CA . ASN B 1 37 ? -7.508 18.578 -0.302 1 95.69 37 ASN B CA 1
ATOM 3024 C C . ASN B 1 37 ? -7.926 17.266 0.373 1 95.69 37 ASN B C 1
ATOM 3026 O O . ASN B 1 37 ? -8.992 16.734 0.079 1 95.69 37 ASN B O 1
ATOM 3030 N N . HIS B 1 38 ? -7.227 16.859 1.373 1 93.88 38 HIS B N 1
ATOM 3031 C CA . HIS B 1 38 ? -7.418 15.555 2.006 1 93.88 38 HIS B CA 1
ATOM 3032 C C . HIS B 1 38 ? -8.719 15.516 2.805 1 93.88 38 HIS B C 1
ATOM 3034 O O . HIS B 1 38 ? -9.258 14.445 3.074 1 93.88 38 HIS B O 1
ATOM 3040 N N . ALA B 1 39 ? -9.234 16.719 3.133 1 92.81 39 ALA B N 1
ATOM 3041 C CA . ALA B 1 39 ? -10.539 16.781 3.791 1 92.81 39 ALA B CA 1
ATOM 3042 C C . ALA B 1 39 ? -11.617 16.156 2.91 1 92.81 39 ALA B C 1
ATOM 3044 O O . ALA B 1 39 ? -12.656 15.711 3.41 1 92.81 39 ALA B O 1
ATOM 3045 N N . ALA B 1 40 ? -11.32 16.078 1.633 1 94.94 40 ALA B N 1
ATOM 3046 C CA . ALA B 1 40 ? -12.305 15.57 0.678 1 94.94 40 ALA B CA 1
ATOM 3047 C C . ALA B 1 40 ? -11.828 14.258 0.059 1 94.94 40 ALA B C 1
ATOM 3049 O O . ALA B 1 40 ? -12.414 13.773 -0.912 1 94.94 40 ALA B O 1
ATOM 3050 N N . ALA B 1 41 ? -10.766 13.703 0.559 1 95.12 41 ALA B N 1
ATOM 3051 C CA . ALA B 1 41 ? -10.148 12.531 -0.059 1 95.12 41 ALA B CA 1
ATOM 3052 C C . ALA B 1 41 ? -11.086 11.328 -0.031 1 95.12 41 ALA B C 1
ATOM 3054 O O . ALA B 1 41 ? -11.156 10.57 -0.999 1 95.12 41 ALA B O 1
ATOM 3055 N N . LEU B 1 42 ? -11.828 11.18 1.066 1 96.75 42 LEU B N 1
ATOM 3056 C CA . LEU B 1 42 ? -12.695 10.016 1.201 1 96.75 42 LEU B CA 1
ATOM 3057 C C . LEU B 1 42 ? -13.914 10.133 0.287 1 96.75 42 LEU B C 1
ATOM 3059 O O . LEU B 1 42 ? -14.398 9.133 -0.242 1 96.75 42 LEU B O 1
ATOM 3063 N N . ARG B 1 43 ? -14.43 11.367 0.091 1 96.44 43 ARG B N 1
ATOM 3064 C CA . ARG B 1 43 ? -15.453 11.57 -0.924 1 96.44 43 ARG B CA 1
ATOM 3065 C C . ARG B 1 43 ? -14.906 11.297 -2.32 1 96.44 43 ARG B C 1
ATOM 3067 O O . ARG B 1 43 ? -15.594 10.703 -3.156 1 96.44 43 ARG B O 1
ATOM 3074 N N . ALA B 1 44 ? -13.703 11.75 -2.555 1 95.44 44 ALA B N 1
ATOM 3075 C CA . ALA B 1 44 ? -13.047 11.523 -3.838 1 95.44 44 ALA B CA 1
ATOM 3076 C C . ALA B 1 44 ? -12.906 10.031 -4.125 1 95.44 44 ALA B C 1
ATOM 3078 O O . ALA B 1 44 ? -12.93 9.609 -5.281 1 95.44 44 ALA B O 1
ATOM 3079 N N . ALA B 1 45 ? -12.789 9.242 -3.135 1 94.62 45 ALA B N 1
ATOM 3080 C CA . ALA B 1 45 ? -12.625 7.797 -3.262 1 94.62 45 ALA B CA 1
ATOM 3081 C C . ALA B 1 45 ? -13.859 7.16 -3.898 1 94.62 45 ALA B C 1
ATOM 3083 O O . ALA B 1 45 ? -13.766 6.102 -4.523 1 94.62 45 ALA B O 1
ATOM 3084 N N . VAL B 1 46 ? -15.016 7.812 -3.74 1 97.19 46 VAL B N 1
ATOM 3085 C CA . VAL B 1 46 ? -16.25 7.145 -4.16 1 97.19 46 VAL B CA 1
ATOM 3086 C C . VAL B 1 46 ? -16.938 7.977 -5.23 1 97.19 46 VAL B C 1
ATOM 3088 O O . VAL B 1 46 ? -17.922 7.531 -5.832 1 97.19 46 VAL B O 1
ATOM 3091 N N . ASP B 1 47 ? -16.453 9.203 -5.496 1 96.25 47 ASP B N 1
ATOM 3092 C CA . ASP B 1 47 ? -17.094 10.141 -6.422 1 96.25 47 ASP B CA 1
ATOM 3093 C C . ASP B 1 47 ? -16.078 10.695 -7.426 1 96.25 47 ASP B C 1
ATOM 3095 O O . ASP B 1 47 ? -15.18 11.445 -7.059 1 96.25 47 ASP B O 1
ATOM 3099 N N . ALA B 1 48 ? -16.297 10.438 -8.664 1 94.5 48 ALA B N 1
ATOM 3100 C CA . ALA B 1 48 ? -15.352 10.766 -9.727 1 94.5 48 ALA B CA 1
ATOM 3101 C C . ALA B 1 48 ? -15.18 12.281 -9.852 1 94.5 48 ALA B C 1
ATOM 3103 O O . ALA B 1 48 ? -14.086 12.766 -10.164 1 94.5 48 ALA B O 1
ATOM 3104 N N . GLN B 1 49 ? -16.188 13.016 -9.648 1 93.75 49 GLN B N 1
ATOM 3105 C CA . GLN B 1 49 ? -16.094 14.469 -9.75 1 93.75 49 GLN B CA 1
ATOM 3106 C C . GLN B 1 49 ? -15.195 15.039 -8.656 1 93.75 49 GLN B C 1
ATOM 3108 O O . GLN B 1 49 ? -14.359 15.898 -8.922 1 93.75 49 GLN B O 1
ATOM 3113 N N . TRP B 1 50 ? -15.328 14.516 -7.516 1 94.06 50 TRP B N 1
ATOM 3114 C CA . TRP B 1 50 ? -14.5 14.961 -6.402 1 94.06 50 TRP B CA 1
ATOM 3115 C C . TRP B 1 50 ? -13.055 14.5 -6.582 1 94.06 50 TRP B C 1
ATOM 3117 O O . TRP B 1 50 ? -12.125 15.195 -6.184 1 94.06 50 TRP B O 1
ATOM 3127 N N . ALA B 1 51 ? -12.867 13.344 -7.211 1 93.88 51 ALA B N 1
ATOM 3128 C CA . ALA B 1 51 ? -11.531 12.812 -7.43 1 93.88 51 ALA B CA 1
ATOM 3129 C C . ALA B 1 51 ? -10.68 13.773 -8.258 1 93.88 51 ALA B C 1
ATOM 3131 O O . ALA B 1 51 ? -9.461 13.836 -8.102 1 93.88 51 ALA B O 1
ATOM 3132 N N . GLU B 1 52 ? -11.305 14.539 -9.07 1 92.56 52 GLU B N 1
ATOM 3133 C CA . GLU B 1 52 ? -10.594 15.531 -9.867 1 92.56 52 GLU B CA 1
ATOM 3134 C C . GLU B 1 52 ? -10.398 16.828 -9.086 1 92.56 52 GLU B C 1
ATOM 3136 O O . GLU B 1 52 ? -9.328 17.438 -9.156 1 92.56 52 GLU B O 1
ATOM 3141 N N . ARG B 1 53 ? -11.312 17.141 -8.266 1 93.75 53 ARG B N 1
ATOM 3142 C CA . ARG B 1 53 ? -11.398 18.469 -7.664 1 93.75 53 ARG B CA 1
ATOM 3143 C C . ARG B 1 53 ? -10.43 18.594 -6.492 1 93.75 53 ARG B C 1
ATOM 3145 O O . ARG B 1 53 ? -10.086 19.719 -6.094 1 93.75 53 ARG B O 1
ATOM 3152 N N . ILE B 1 54 ? -9.977 17.531 -5.957 1 95.19 54 ILE B N 1
ATOM 3153 C CA . ILE B 1 54 ? -9.211 17.625 -4.723 1 95.19 54 ILE B CA 1
ATOM 3154 C C . ILE B 1 54 ? -7.75 17.953 -5.047 1 95.19 54 ILE B C 1
ATOM 3156 O O . ILE B 1 54 ? -6.965 18.266 -4.152 1 95.19 54 ILE B O 1
ATOM 3160 N N . PHE B 1 55 ? -7.355 17.859 -6.285 1 95.81 55 PHE B N 1
ATOM 3161 C CA . PHE B 1 55 ? -6.004 18.203 -6.727 1 95.81 55 PHE B CA 1
ATOM 3162 C C . PHE B 1 55 ? -5.953 19.625 -7.277 1 95.81 55 PHE B C 1
ATOM 3164 O O . PHE B 1 55 ? -6.594 19.922 -8.281 1 95.81 55 PHE B O 1
ATOM 3171 N N . ILE B 1 56 ? -5.195 20.5 -6.605 1 96.31 56 ILE B N 1
ATOM 3172 C CA . ILE B 1 56 ? -5.152 21.922 -6.973 1 96.31 56 ILE B CA 1
ATOM 3173 C C . ILE B 1 56 ? -3.705 22.359 -7.172 1 96.31 56 ILE B C 1
ATOM 3175 O O . ILE B 1 56 ? -2.867 22.172 -6.285 1 96.31 56 ILE B O 1
ATOM 3179 N N . PRO B 1 57 ? -3.365 22.906 -8.344 1 95.81 57 PRO B N 1
ATOM 3180 C CA . PRO B 1 57 ? -1.983 23.312 -8.625 1 95.81 57 PRO B CA 1
ATOM 3181 C C . PRO B 1 57 ? -1.5 24.438 -7.711 1 95.81 57 PRO B C 1
ATOM 3183 O O . PRO B 1 57 ? -2.309 25.219 -7.207 1 95.81 57 PRO B O 1
ATOM 3186 N N . TYR B 1 58 ? -0.175 24.516 -7.516 1 97.12 58 TYR B N 1
ATOM 3187 C CA . TYR B 1 58 ? 0.445 25.547 -6.688 1 97.12 58 TYR B CA 1
ATOM 3188 C C . TYR B 1 58 ? 0.764 26.781 -7.504 1 97.12 58 TYR B C 1
ATOM 3190 O O . TYR B 1 58 ? 1.237 27.781 -6.965 1 97.12 58 TYR B O 1
ATOM 3198 N N . ASP B 1 59 ? 0.521 26.766 -8.812 1 95.44 59 ASP B N 1
ATOM 3199 C CA . ASP B 1 59 ? 1.074 27.719 -9.758 1 95.44 59 ASP B CA 1
ATOM 3200 C C . ASP B 1 59 ? 0.624 29.141 -9.422 1 95.44 59 ASP B C 1
ATOM 3202 O O . ASP B 1 59 ? 1.29 30.109 -9.797 1 95.44 59 ASP B O 1
ATOM 3206 N N . ARG B 1 60 ? -0.476 29.344 -8.766 1 95.94 60 ARG B N 1
ATOM 3207 C CA . ARG B 1 60 ? -0.997 30.672 -8.469 1 95.94 60 ARG B CA 1
ATOM 3208 C C . ARG B 1 60 ? -0.867 31 -6.984 1 95.94 60 ARG B C 1
ATOM 3210 O O . ARG B 1 60 ? -1.453 31.969 -6.5 1 95.94 60 ARG B O 1
ATOM 3217 N N . LEU B 1 61 ? -0.13 30.172 -6.289 1 97.12 61 LEU B N 1
ATOM 3218 C CA . LEU B 1 61 ? -0.019 30.328 -4.844 1 97.12 61 LEU B CA 1
ATOM 3219 C C . LEU B 1 61 ? 0.852 31.531 -4.496 1 97.12 61 LEU B C 1
ATOM 3221 O O . LEU B 1 61 ? 0.513 32.312 -3.604 1 97.12 61 LEU B O 1
ATOM 3225 N N . LEU B 1 62 ? 1.985 31.641 -5.188 1 97.69 62 LEU B N 1
ATOM 3226 C CA . LEU B 1 62 ? 2.977 32.656 -4.84 1 97.69 62 LEU B CA 1
ATOM 3227 C C . LEU B 1 62 ? 3.258 33.562 -6.027 1 97.69 62 LEU B C 1
ATOM 3229 O O . LEU B 1 62 ? 3.305 33.125 -7.172 1 97.69 62 LEU B O 1
ATOM 3233 N N . THR B 1 63 ? 3.449 34.812 -5.754 1 96.88 63 THR B N 1
ATOM 3234 C CA . THR B 1 63 ? 3.82 35.781 -6.77 1 96.88 63 THR B CA 1
ATOM 3235 C C . THR B 1 63 ? 5.332 35.969 -6.809 1 96.88 63 THR B C 1
ATOM 3237 O O . THR B 1 63 ? 5.918 36.125 -7.883 1 96.88 63 THR B O 1
ATOM 3240 N N . ASN B 1 64 ? 5.977 35.938 -5.699 1 97.81 64 ASN B N 1
ATOM 3241 C CA . ASN B 1 64 ? 7.398 36.25 -5.574 1 97.81 64 ASN B CA 1
ATOM 3242 C C . ASN B 1 64 ? 8.219 35.031 -5.258 1 97.81 64 ASN B C 1
ATOM 3244 O O . ASN B 1 64 ? 9.281 34.812 -5.844 1 97.81 64 ASN B O 1
ATOM 3248 N N . GLY B 1 65 ? 7.676 34.188 -4.391 1 98.19 65 GLY B N 1
ATOM 3249 C CA . GLY B 1 65 ? 8.383 33 -3.957 1 98.19 65 GLY B CA 1
ATOM 3250 C C . GLY B 1 65 ? 8.305 31.875 -4.957 1 98.19 65 GLY B C 1
ATOM 3251 O O . GLY B 1 65 ? 7.965 32.094 -6.125 1 98.19 65 G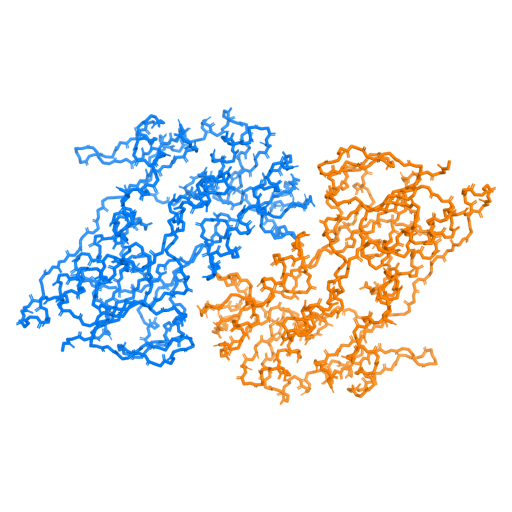LY B O 1
ATOM 3252 N N . ARG B 1 66 ? 8.719 30.672 -4.52 1 98.19 66 ARG B N 1
ATOM 3253 C CA . ARG B 1 66 ? 8.688 29.5 -5.402 1 98.19 66 ARG B CA 1
ATOM 3254 C C . ARG B 1 66 ? 8.258 28.25 -4.648 1 98.19 66 ARG B C 1
ATOM 3256 O O . ARG B 1 66 ? 8.438 28.156 -3.432 1 98.19 66 ARG B O 1
ATOM 3263 N N . VAL B 1 67 ? 7.68 27.406 -5.402 1 98.25 67 VAL B N 1
ATOM 3264 C CA . VAL B 1 67 ? 7.379 26.047 -4.93 1 98.25 67 VAL B CA 1
ATOM 3265 C C . VAL B 1 67 ? 8.398 25.062 -5.5 1 98.25 67 VAL B C 1
ATOM 3267 O O . VAL B 1 67 ? 8.609 25.016 -6.715 1 98.25 67 VAL B O 1
ATOM 3270 N N . VAL B 1 68 ? 9.062 24.359 -4.617 1 98 68 VAL B N 1
ATOM 3271 C CA . VAL B 1 68 ? 10.047 23.359 -4.992 1 98 68 VAL B CA 1
ATOM 3272 C C . VAL B 1 68 ? 9.461 21.953 -4.789 1 98 68 VAL B C 1
ATOM 3274 O O . VAL B 1 68 ? 9.125 21.578 -3.666 1 98 68 VAL B O 1
ATOM 3277 N N . HIS B 1 69 ? 9.344 21.281 -5.926 1 96.31 69 HIS B N 1
ATOM 3278 C CA . HIS B 1 69 ? 8.852 19.906 -5.855 1 96.31 69 HIS B CA 1
ATOM 3279 C C . HIS B 1 69 ? 9.969 18.953 -5.469 1 96.31 69 HIS B C 1
ATOM 3281 O O . HIS B 1 69 ? 10.852 18.656 -6.281 1 96.31 69 HIS B O 1
ATOM 3287 N N . GLY B 1 70 ? 9.922 18.453 -4.207 1 95.69 70 GLY B N 1
ATOM 3288 C CA . GLY B 1 70 ? 10.906 17.531 -3.662 1 95.69 70 GLY B CA 1
ATOM 3289 C C . GLY B 1 70 ? 10.586 17.078 -2.254 1 95.69 70 GLY B C 1
ATOM 3290 O O . GLY B 1 70 ? 9.727 17.656 -1.587 1 95.69 70 GLY B O 1
ATOM 3291 N N . THR B 1 71 ? 11.25 15.984 -1.858 1 95.75 71 THR B N 1
ATOM 3292 C CA . THR B 1 71 ? 11.086 15.422 -0.522 1 95.75 71 THR B CA 1
ATOM 3293 C C . THR B 1 71 ? 12.172 15.938 0.418 1 95.75 71 THR B C 1
ATOM 3295 O O . THR B 1 71 ? 13.359 15.938 0.065 1 95.75 71 THR B O 1
ATOM 3298 N N . ALA B 1 72 ? 11.773 16.5 1.577 1 97.5 72 ALA B N 1
ATOM 3299 C CA . ALA B 1 72 ? 12.766 16.828 2.6 1 97.5 72 ALA B CA 1
ATOM 3300 C C . ALA B 1 72 ? 13.422 15.57 3.158 1 97.5 72 ALA B C 1
ATOM 3302 O O . ALA B 1 72 ? 12.734 14.68 3.672 1 97.5 72 ALA B O 1
ATOM 3303 N N . LEU B 1 73 ? 14.711 15.531 3.096 1 96 73 LEU B N 1
ATOM 3304 C CA . LEU B 1 73 ? 15.445 14.328 3.479 1 96 73 LEU B CA 1
ATOM 3305 C C . LEU B 1 73 ? 16.125 14.508 4.828 1 96 73 LEU B C 1
ATOM 3307 O O . LEU B 1 73 ? 16.328 13.539 5.562 1 96 73 LEU B O 1
ATOM 3311 N N . ALA B 1 74 ? 16.5 15.766 5.113 1 96.31 74 ALA B N 1
ATOM 3312 C CA . ALA B 1 74 ? 17.172 16.094 6.359 1 96.31 74 ALA B CA 1
ATOM 3313 C C . ALA B 1 74 ? 17.094 17.594 6.652 1 96.31 74 ALA B C 1
ATOM 3315 O O . ALA B 1 74 ? 16.875 18.406 5.742 1 96.31 74 ALA B O 1
ATOM 3316 N N . VAL B 1 75 ? 17.203 17.906 7.91 1 97.81 75 VAL B N 1
ATOM 3317 C CA . VAL B 1 75 ? 17.234 19.297 8.352 1 97.81 75 VAL B CA 1
ATOM 3318 C C . VAL B 1 75 ? 18.484 19.531 9.203 1 97.81 75 VAL B C 1
ATOM 3320 O O . VAL B 1 75 ? 18.781 18.75 10.109 1 97.81 75 VAL B O 1
ATOM 3323 N N . HIS B 1 76 ? 19.25 20.547 8.914 1 97.25 76 HIS B N 1
ATOM 3324 C CA . HIS B 1 76 ? 20.391 21.031 9.68 1 97.25 76 HIS B CA 1
ATOM 3325 C C . HIS B 1 76 ? 20.234 22.516 10 1 97.25 76 HIS B C 1
ATOM 3327 O O . HIS B 1 76 ? 20.531 23.375 9.156 1 97.25 76 HIS B O 1
ATOM 3333 N N . GLY B 1 77 ? 19.922 22.812 11.25 1 97.75 77 GLY B N 1
ATOM 3334 C CA . GLY B 1 77 ? 19.547 24.188 11.531 1 97.75 77 GLY B CA 1
ATOM 3335 C C . GLY B 1 77 ? 18.344 24.656 10.719 1 97.75 77 GLY B C 1
ATOM 3336 O O . GLY B 1 77 ? 17.281 24.062 10.789 1 97.75 77 GLY B O 1
ATOM 3337 N N . THR B 1 78 ? 18.578 25.672 9.922 1 98.5 78 THR B N 1
ATOM 3338 C CA . THR B 1 78 ? 17.5 26.172 9.078 1 98.5 78 THR B CA 1
ATOM 3339 C C . THR B 1 78 ? 17.719 25.75 7.625 1 98.5 78 THR B C 1
ATOM 3341 O O . THR B 1 78 ? 17.078 26.297 6.719 1 98.5 78 THR B O 1
ATOM 3344 N N . THR B 1 79 ? 18.625 24.781 7.445 1 98.56 79 THR B N 1
ATOM 3345 C CA . THR B 1 79 ? 18.906 24.266 6.113 1 98.56 79 THR B CA 1
ATOM 3346 C C . THR B 1 79 ? 18.203 22.922 5.902 1 98.56 79 THR B C 1
ATOM 3348 O O . THR B 1 79 ? 18.25 22.047 6.77 1 98.56 79 THR B O 1
ATOM 3351 N N . VAL B 1 80 ? 17.547 22.797 4.754 1 98.44 80 VAL B N 1
ATOM 3352 C CA . VAL B 1 80 ? 16.828 21.562 4.445 1 98.44 80 VAL B CA 1
ATOM 3353 C C . VAL B 1 80 ? 17.453 20.875 3.23 1 98.44 80 VAL B C 1
ATOM 3355 O O . VAL B 1 80 ? 17.672 21.516 2.199 1 98.44 80 VAL B O 1
ATOM 3358 N N . GLU B 1 81 ? 17.812 19.594 3.365 1 97.88 81 GLU B N 1
ATOM 3359 C CA . GLU B 1 81 ? 18.188 18.781 2.211 1 97.88 81 GLU B CA 1
ATOM 3360 C C . GLU B 1 81 ? 16.969 18.297 1.447 1 97.88 81 GLU B C 1
ATOM 3362 O O . GLU B 1 81 ? 16.109 17.609 2.012 1 97.88 81 GLU B O 1
ATOM 3367 N N . VAL B 1 82 ? 16.859 18.703 0.168 1 97.38 82 VAL B N 1
ATOM 3368 C CA . VAL B 1 82 ? 15.664 18.406 -0.619 1 97.38 82 VAL B CA 1
ATOM 3369 C C . VAL B 1 82 ? 16.047 17.516 -1.802 1 97.38 82 VAL B C 1
ATOM 3371 O O . VAL B 1 82 ? 16.984 17.812 -2.537 1 97.38 82 VAL B O 1
ATOM 3374 N N . SER B 1 83 ? 15.336 16.375 -1.895 1 94.62 83 SER B N 1
ATOM 3375 C CA . SER B 1 83 ? 15.578 15.453 -3.002 1 94.62 83 SER B CA 1
ATOM 3376 C C . SER B 1 83 ? 15.523 16.172 -4.344 1 94.62 83 SER B C 1
ATOM 3378 O O . SER B 1 83 ? 14.625 16.984 -4.582 1 94.62 83 SER B O 1
ATOM 3380 N N . GLY B 1 84 ? 16.531 15.922 -5.16 1 92.19 84 GLY B N 1
ATOM 3381 C CA . GLY B 1 84 ? 16.562 16.5 -6.5 1 92.19 84 GLY B CA 1
ATOM 3382 C C . GLY B 1 84 ? 17.047 17.938 -6.52 1 92.19 84 GLY B C 1
ATOM 3383 O O . GLY B 1 84 ? 17.266 18.5 -7.59 1 92.19 84 GLY B O 1
ATOM 3384 N N . HIS B 1 85 ? 17.203 18.641 -5.348 1 95.62 85 HIS B N 1
ATOM 3385 C CA . HIS B 1 85 ? 17.531 20.062 -5.316 1 95.62 85 HIS B CA 1
ATOM 3386 C C . HIS B 1 85 ? 18.75 20.328 -4.43 1 95.62 85 HIS B C 1
ATOM 3388 O O . HIS B 1 85 ? 19.375 21.375 -4.52 1 95.62 85 HIS B O 1
ATOM 3394 N N . GLY B 1 86 ? 19.109 19.391 -3.586 1 94.5 86 GLY B N 1
ATOM 3395 C CA . GLY B 1 86 ? 20.172 19.625 -2.641 1 94.5 86 GLY B CA 1
ATOM 3396 C C . GLY B 1 86 ? 19.75 20.484 -1.46 1 94.5 86 GLY B C 1
ATOM 3397 O O . GLY B 1 86 ? 18.562 20.578 -1.154 1 94.5 86 GLY B O 1
ATOM 3398 N N . PRO B 1 87 ? 20.766 21.078 -0.776 1 98.06 87 PRO B N 1
ATOM 3399 C CA . PRO B 1 87 ? 20.453 21.875 0.412 1 98.06 87 PRO B CA 1
ATOM 3400 C C . PRO B 1 87 ? 19.844 23.234 0.069 1 98.06 87 PRO B C 1
ATOM 3402 O O . PRO B 1 87 ? 20.297 23.906 -0.863 1 98.06 87 PRO B O 1
ATOM 3405 N N . ILE B 1 88 ? 18.781 23.625 0.719 1 98.5 88 ILE B N 1
ATOM 3406 C CA . ILE B 1 88 ? 18.156 24.938 0.648 1 98.5 88 ILE B CA 1
ATOM 3407 C C . ILE B 1 88 ? 18.344 25.672 1.976 1 98.5 88 ILE B C 1
ATOM 3409 O O . ILE B 1 88 ? 17.781 25.266 2.998 1 98.5 88 ILE B O 1
ATOM 3413 N N . GLU B 1 89 ? 19.109 26.703 1.992 1 98.31 89 GLU B N 1
ATOM 3414 C CA . GLU B 1 89 ? 19.375 27.516 3.178 1 98.31 89 GLU B CA 1
ATOM 3415 C C . GLU B 1 89 ? 18.266 28.531 3.406 1 98.31 89 GLU B C 1
ATOM 3417 O O . GLU B 1 89 ? 17.656 29.031 2.451 1 98.31 89 GLU B O 1
ATOM 3422 N N . ALA B 1 90 ? 17.984 28.859 4.668 1 98.56 90 ALA B N 1
ATOM 3423 C CA . ALA B 1 90 ? 17 29.875 5.012 1 98.56 90 ALA B CA 1
ATOM 3424 C C . ALA B 1 90 ? 17.359 30.578 6.316 1 98.56 90 ALA B C 1
ATOM 3426 O O . ALA B 1 90 ? 18.188 30.078 7.09 1 98.56 90 ALA B O 1
ATOM 3427 N N . ASP B 1 91 ? 16.906 31.75 6.469 1 98.75 91 ASP B N 1
ATOM 3428 C CA . ASP B 1 91 ? 17 32.469 7.746 1 98.75 91 ASP B CA 1
ATOM 3429 C C . ASP B 1 91 ? 15.969 31.906 8.742 1 98.75 91 ASP B C 1
ATOM 3431 O O . ASP B 1 91 ? 16.25 31.828 9.938 1 98.75 91 ASP B O 1
ATOM 3435 N N . TYR B 1 92 ? 14.812 31.578 8.258 1 98.81 92 TYR B N 1
ATOM 3436 C CA . TYR B 1 92 ? 13.719 31 9.023 1 98.81 92 TYR B CA 1
ATOM 3437 C C . TYR B 1 92 ? 13.18 29.75 8.344 1 98.81 92 TYR B C 1
ATOM 3439 O O . TYR B 1 92 ? 13.039 29.719 7.121 1 98.81 92 TYR B O 1
ATOM 3447 N N . LEU B 1 93 ? 12.961 28.688 9.133 1 98.94 93 LEU B N 1
ATOM 3448 C CA . LEU B 1 93 ? 12.43 27.422 8.656 1 98.94 93 LEU B CA 1
ATOM 3449 C C . LEU B 1 93 ? 11.102 27.094 9.336 1 98.94 93 LEU B C 1
ATOM 3451 O O . LEU B 1 93 ? 10.977 27.234 10.555 1 98.94 93 LEU B O 1
ATOM 3455 N N . VAL B 1 94 ? 10.094 26.828 8.523 1 98.94 94 VAL B N 1
ATOM 3456 C CA . VAL B 1 94 ? 8.805 26.391 9.055 1 98.94 94 VAL B CA 1
ATOM 3457 C C . VAL B 1 94 ? 8.562 24.922 8.664 1 98.94 94 VAL B C 1
ATOM 3459 O O . VAL B 1 94 ? 8.516 24.594 7.48 1 98.94 94 VAL B O 1
ATOM 3462 N N . LEU B 1 95 ? 8.445 24.047 9.648 1 98.88 95 LEU B N 1
ATOM 3463 C CA . LEU B 1 95 ? 8.117 22.641 9.445 1 98.88 95 LEU B CA 1
ATOM 3464 C C . LEU B 1 95 ? 6.605 22.422 9.438 1 98.88 95 LEU B C 1
ATOM 3466 O O . LEU B 1 95 ? 5.938 22.672 10.445 1 98.88 95 LEU B O 1
ATOM 3470 N N . ALA B 1 96 ? 6.059 22 8.289 1 98.75 96 ALA B N 1
ATOM 3471 C CA . ALA B 1 96 ? 4.613 21.906 8.102 1 98.75 96 ALA B CA 1
ATOM 3472 C C . ALA B 1 96 ? 4.242 20.609 7.379 1 98.75 96 ALA B C 1
ATOM 3474 O O . ALA B 1 96 ? 3.371 20.609 6.504 1 98.75 96 ALA B O 1
ATOM 3475 N N . THR B 1 97 ? 4.867 19.453 7.695 1 97.06 97 THR B N 1
ATOM 3476 C CA . THR B 1 97 ? 4.719 18.234 6.922 1 97.06 97 THR B CA 1
ATOM 3477 C C . THR B 1 97 ? 3.527 17.422 7.422 1 97.06 97 THR B C 1
ATOM 3479 O O . THR B 1 97 ? 3.074 16.484 6.75 1 97.06 97 THR B O 1
ATOM 3482 N N . GLY B 1 98 ? 3.023 17.812 8.562 1 95.94 98 GLY B N 1
ATOM 3483 C CA . GLY B 1 98 ? 1.807 17.188 9.062 1 95.94 98 GLY B CA 1
ATOM 3484 C C . GLY B 1 98 ? 1.98 15.727 9.398 1 95.94 98 GLY B C 1
ATOM 3485 O O . GLY B 1 98 ? 2.918 15.352 10.109 1 95.94 98 GLY B O 1
ATOM 3486 N N . THR B 1 99 ? 0.981 14.945 9.047 1 93.56 99 THR B N 1
ATOM 3487 C CA . THR B 1 99 ? 0.954 13.531 9.383 1 93.56 99 THR B CA 1
ATOM 3488 C C . THR B 1 99 ? 0.855 12.672 8.125 1 93.56 99 THR B C 1
ATOM 3490 O O . THR B 1 99 ? 0.266 13.094 7.129 1 93.56 99 THR B O 1
ATOM 3493 N N . ASN B 1 100 ? 1.49 11.539 8.172 1 89.75 100 ASN B N 1
ATOM 3494 C CA . ASN B 1 100 ? 1.242 10.484 7.195 1 89.75 100 ASN B CA 1
ATOM 3495 C C . ASN B 1 100 ? 0.052 9.617 7.598 1 89.75 100 ASN B C 1
ATOM 3497 O O . ASN B 1 100 ? -0.16 9.359 8.781 1 89.75 100 ASN B O 1
ATOM 3501 N N . TYR B 1 101 ? -0.729 9.258 6.633 1 89.19 101 TYR B N 1
ATOM 3502 C CA . TYR B 1 101 ? -1.888 8.398 6.832 1 89.19 101 TYR B CA 1
ATOM 3503 C C . TYR B 1 101 ? -2.084 7.461 5.645 1 89.19 101 TYR B C 1
ATOM 3505 O O . TYR B 1 101 ? -1.779 7.82 4.508 1 89.19 101 TYR B O 1
ATOM 3513 N N . PRO B 1 102 ? -2.625 6.289 5.879 1 88.06 102 PRO B N 1
ATOM 3514 C CA . PRO B 1 102 ? -2.795 5.336 4.777 1 88.06 102 PRO B CA 1
ATOM 3515 C C . PRO B 1 102 ? -3.828 5.793 3.754 1 88.06 102 PRO B C 1
ATOM 3517 O O . PRO B 1 102 ? -4.758 6.531 4.094 1 88.06 102 PRO B O 1
ATOM 3520 N N . PHE B 1 103 ? -3.58 5.363 2.52 1 89.75 103 PHE B N 1
ATOM 3521 C CA . PHE B 1 103 ? -4.555 5.504 1.444 1 89.75 103 PHE B CA 1
ATOM 3522 C C . PHE B 1 103 ? -5.859 4.805 1.8 1 89.75 103 PHE B C 1
ATOM 3524 O O . PHE B 1 103 ? -5.848 3.719 2.383 1 89.75 103 PHE B O 1
ATOM 3531 N N . PRO B 1 104 ? -7.047 5.48 1.633 1 92 104 PRO B N 1
ATOM 3532 C CA . PRO B 1 104 ? -7.246 6.633 0.748 1 92 104 PRO B CA 1
ATOM 3533 C C . PRO B 1 104 ? -7.395 7.945 1.513 1 92 104 PRO B C 1
ATOM 3535 O O . PRO B 1 104 ? -7.684 8.984 0.914 1 92 104 PRO B O 1
ATOM 3538 N N . ALA B 1 105 ? -7.234 7.895 2.826 1 92 105 ALA B N 1
A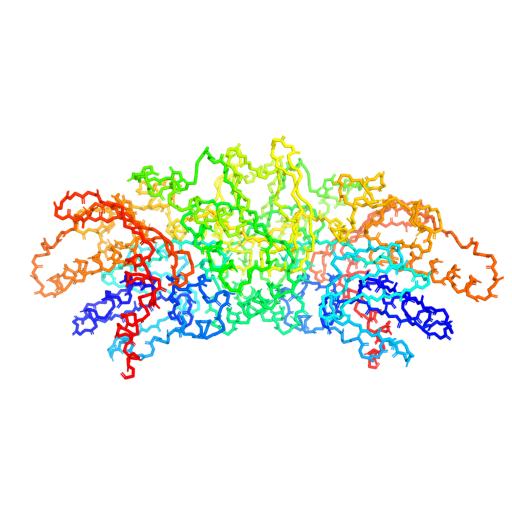TOM 3539 C CA . ALA B 1 105 ? -7.387 9.125 3.594 1 92 105 ALA B CA 1
ATOM 3540 C C . ALA B 1 105 ? -6.348 10.164 3.18 1 92 105 ALA B C 1
ATOM 3542 O O . ALA B 1 105 ? -6.648 11.359 3.102 1 92 105 ALA B O 1
ATOM 3543 N N . LYS B 1 106 ? -5.176 9.688 2.969 1 90.25 106 LYS B N 1
ATOM 3544 C CA . LYS B 1 106 ? -4.117 10.516 2.398 1 90.25 106 LYS B CA 1
ATOM 3545 C C . LYS B 1 106 ? -3.42 9.797 1.243 1 90.25 106 LYS B C 1
ATOM 3547 O O . LYS B 1 106 ? -3.295 8.57 1.25 1 90.25 106 LYS B O 1
ATOM 3552 N N . HIS B 1 107 ? -3.072 10.594 0.229 1 83.19 107 HIS B N 1
ATOM 3553 C CA . HIS B 1 107 ? -2.297 10.133 -0.917 1 83.19 107 HIS B CA 1
ATOM 3554 C C . HIS B 1 107 ? -0.811 10.414 -0.725 1 83.19 107 HIS B C 1
ATOM 3556 O O . HIS B 1 107 ? -0.415 11.562 -0.495 1 83.19 107 HIS B O 1
ATOM 3562 N N . LEU B 1 108 ? -0.029 9.367 -0.603 1 76.19 108 LEU B N 1
ATOM 3563 C CA . LEU B 1 108 ? 1.396 9.625 -0.423 1 76.19 108 LEU B CA 1
ATOM 3564 C C . LEU B 1 108 ? 2.121 9.617 -1.764 1 76.19 108 LEU B C 1
ATOM 3566 O O . LEU B 1 108 ? 3.334 9.836 -1.818 1 76.19 108 LEU B O 1
ATOM 3570 N N . GLU B 1 109 ? 1.257 9.484 -2.789 1 78.88 109 GLU B N 1
ATOM 3571 C CA . GLU B 1 109 ? 1.813 9.602 -4.133 1 78.88 109 GLU B CA 1
ATOM 3572 C C . GLU B 1 109 ? 2.207 11.047 -4.445 1 78.88 109 GLU B C 1
ATOM 3574 O O . GLU B 1 109 ? 1.404 11.961 -4.273 1 78.88 109 GLU B O 1
ATOM 3579 N N . SER B 1 110 ? 3.375 11.227 -4.918 1 85.81 110 SER B N 1
ATOM 3580 C CA . SER B 1 110 ? 3.857 12.562 -5.234 1 85.81 110 SER B CA 1
ATOM 3581 C C . SER B 1 110 ? 3.27 13.062 -6.551 1 85.81 110 SER B C 1
ATOM 3583 O O . SER B 1 110 ? 3.197 14.273 -6.785 1 85.81 110 SER B O 1
ATOM 3585 N N . SER B 1 111 ? 2.859 12.156 -7.406 1 88.38 111 SER B N 1
ATOM 3586 C CA . SER B 1 111 ? 2.322 12.492 -8.719 1 88.38 111 SER B CA 1
ATOM 3587 C C . SER B 1 111 ? 0.798 12.445 -8.727 1 88.38 111 SER B C 1
ATOM 3589 O O . SER B 1 111 ? 0.206 11.391 -8.492 1 88.38 111 SER B O 1
ATOM 3591 N N . ALA B 1 112 ? 0.19 13.562 -9.07 1 92.06 112 ALA B N 1
ATOM 3592 C CA . ALA B 1 112 ? -1.268 13.641 -9.133 1 92.06 112 ALA B CA 1
ATOM 3593 C C . ALA B 1 112 ? -1.826 12.656 -10.156 1 92.06 112 ALA B C 1
ATOM 3595 O O . ALA B 1 112 ? -2.896 12.078 -9.953 1 92.06 112 ALA B O 1
ATOM 3596 N N . ILE B 1 113 ? -1.113 12.461 -11.219 1 88.75 113 ILE B N 1
ATOM 3597 C CA . ILE B 1 113 ? -1.576 11.562 -12.273 1 88.75 113 ILE B CA 1
ATOM 3598 C C . ILE B 1 113 ? -1.678 10.141 -11.734 1 88.75 113 ILE B C 1
ATOM 3600 O O . ILE B 1 113 ? -2.676 9.453 -11.961 1 88.75 113 ILE B O 1
ATOM 3604 N N . ILE B 1 114 ? -0.71 9.727 -10.977 1 86 114 ILE B N 1
ATOM 3605 C CA . ILE B 1 114 ? -0.709 8.383 -10.406 1 86 114 ILE B CA 1
ATOM 3606 C C . ILE B 1 114 ? -1.768 8.289 -9.312 1 86 114 ILE B C 1
ATOM 3608 O O . ILE B 1 114 ? -2.498 7.301 -9.227 1 86 114 ILE B O 1
ATOM 3612 N N . ALA B 1 115 ? -1.82 9.344 -8.5 1 91.5 115 ALA B N 1
ATOM 3613 C CA . ALA B 1 115 ? -2.807 9.352 -7.422 1 91.5 115 ALA B CA 1
ATOM 3614 C C . ALA B 1 115 ? -4.227 9.258 -7.973 1 91.5 115 ALA B C 1
ATOM 3616 O O . ALA B 1 115 ? -5.035 8.461 -7.484 1 91.5 115 ALA B O 1
ATOM 3617 N N . LYS B 1 116 ? -4.508 10.023 -9.039 1 93.19 116 LYS B N 1
ATOM 3618 C CA . LYS B 1 116 ? -5.828 10.008 -9.656 1 93.19 116 LYS B CA 1
ATOM 3619 C C . LYS B 1 116 ? -6.148 8.633 -10.242 1 93.19 116 LYS B C 1
ATOM 3621 O O . LYS B 1 116 ? -7.27 8.141 -10.102 1 93.19 116 LYS B O 1
ATOM 3626 N N . ALA B 1 117 ? -5.176 8.07 -10.867 1 90.38 117 ALA B N 1
ATOM 3627 C CA . ALA B 1 117 ? -5.375 6.738 -11.438 1 90.38 117 ALA B CA 1
ATOM 3628 C C . ALA B 1 117 ? -5.676 5.715 -10.344 1 90.38 117 ALA B C 1
ATOM 3630 O O . ALA B 1 117 ? -6.527 4.84 -10.523 1 90.38 117 ALA B O 1
ATOM 3631 N N . ARG B 1 118 ? -4.965 5.797 -9.266 1 89.06 118 ARG B N 1
ATOM 3632 C CA . ARG B 1 118 ? -5.184 4.891 -8.148 1 89.06 118 ARG B CA 1
ATOM 3633 C C . ARG B 1 118 ? -6.586 5.062 -7.566 1 89.06 118 ARG B C 1
ATOM 3635 O O . ARG B 1 118 ? -7.258 4.078 -7.25 1 89.06 118 ARG B O 1
ATOM 3642 N N . ILE B 1 119 ? -7.039 6.305 -7.445 1 94.31 119 ILE B N 1
ATOM 3643 C CA . ILE B 1 119 ? -8.375 6.602 -6.938 1 94.31 119 ILE B CA 1
ATOM 3644 C C . ILE B 1 119 ? -9.43 6.031 -7.887 1 94.31 119 ILE B C 1
ATOM 3646 O O . ILE B 1 119 ? -10.391 5.402 -7.445 1 94.31 119 ILE B O 1
ATOM 3650 N N . GLU B 1 120 ? -9.219 6.262 -9.156 1 94.06 120 GLU B N 1
ATOM 3651 C CA . GLU B 1 120 ? -10.156 5.762 -10.156 1 94.06 120 GLU B CA 1
ATOM 3652 C C . GLU B 1 120 ? -10.258 4.238 -10.102 1 94.06 120 GLU B C 1
ATOM 3654 O O . GLU B 1 120 ? -11.359 3.684 -10.156 1 94.06 120 GLU B O 1
ATOM 3659 N N . ARG B 1 121 ? -9.172 3.633 -9.977 1 90.31 121 ARG B N 1
ATOM 3660 C CA . ARG B 1 121 ? -9.164 2.176 -9.898 1 90.31 121 ARG B CA 1
ATOM 3661 C C . ARG B 1 121 ? -9.883 1.686 -8.648 1 90.31 121 ARG B C 1
ATOM 3663 O O . ARG B 1 121 ? -10.664 0.734 -8.711 1 90.31 121 ARG B O 1
ATOM 3670 N N . MET B 1 122 ? -9.562 2.252 -7.598 1 93.12 122 MET B N 1
ATOM 3671 C CA . MET B 1 122 ? -10.227 1.89 -6.348 1 93.12 122 MET B CA 1
ATOM 3672 C C . MET B 1 122 ? -11.734 2.051 -6.469 1 93.12 122 MET B C 1
ATOM 3674 O O . MET B 1 122 ? -12.492 1.182 -6.035 1 93.12 122 MET B O 1
ATOM 3678 N N . ARG B 1 123 ? -12.164 3.123 -7.043 1 95.94 123 ARG B N 1
ATOM 3679 C CA . ARG B 1 123 ? -13.586 3.367 -7.23 1 95.94 123 ARG B CA 1
ATOM 3680 C C . ARG B 1 123 ? -14.211 2.303 -8.133 1 95.94 123 ARG B C 1
ATOM 3682 O O . ARG B 1 123 ? -15.297 1.795 -7.84 1 95.94 123 ARG B O 1
ATOM 3689 N N . SER B 1 124 ? -13.516 2.004 -9.211 1 94.06 124 SER B N 1
ATOM 3690 C CA . SER B 1 124 ? -13.984 0.952 -10.109 1 94.06 124 SER B CA 1
ATOM 3691 C C . SER B 1 124 ? -14.086 -0.387 -9.383 1 94.06 124 SER B C 1
ATOM 3693 O O . SER B 1 124 ? -15.031 -1.149 -9.609 1 94.06 124 SER B O 1
ATOM 3695 N N . ASN B 1 125 ? -13.102 -0.648 -8.57 1 94.56 125 ASN B N 1
ATOM 3696 C CA . ASN B 1 125 ? -13.109 -1.863 -7.762 1 94.56 125 ASN B CA 1
ATOM 3697 C C . ASN B 1 125 ? -14.281 -1.878 -6.785 1 94.56 125 ASN B C 1
ATOM 3699 O O . ASN B 1 125 ? -14.969 -2.895 -6.645 1 94.56 125 ASN B O 1
ATOM 3703 N N . LEU B 1 126 ? -14.578 -0.743 -6.16 1 97.06 126 LEU B N 1
ATOM 3704 C CA . LEU B 1 126 ? -15.711 -0.636 -5.246 1 97.06 126 LEU B CA 1
ATOM 3705 C C . LEU B 1 126 ? -17.016 -0.943 -5.965 1 97.06 126 LEU B C 1
ATOM 3707 O O . LEU B 1 126 ? -17.891 -1.626 -5.418 1 97.06 126 LEU B O 1
ATOM 3711 N N . ALA B 1 127 ? -17.109 -0.514 -7.172 1 96.12 127 ALA B N 1
ATOM 3712 C CA . ALA B 1 127 ? -18.344 -0.708 -7.945 1 96.12 127 ALA B CA 1
ATOM 3713 C C . ALA B 1 127 ? -18.594 -2.191 -8.203 1 96.12 127 ALA B C 1
ATOM 3715 O O . ALA B 1 127 ? -19.719 -2.586 -8.516 1 96.12 127 ALA B O 1
ATOM 3716 N N . GLN B 1 128 ? -17.578 -2.959 -8.055 1 94.62 128 GLN B N 1
ATOM 3717 C CA . GLN B 1 128 ? -17.688 -4.383 -8.352 1 94.62 128 GLN B CA 1
ATOM 3718 C C . GLN B 1 128 ? -17.641 -5.211 -7.066 1 94.62 128 GLN B C 1
ATOM 3720 O O . GLN B 1 128 ? -17.844 -6.43 -7.102 1 94.62 128 GLN B O 1
ATOM 3725 N N . ALA B 1 129 ? -17.359 -4.562 -5.961 1 96.06 129 ALA B N 1
ATOM 3726 C CA . ALA B 1 129 ? -17.234 -5.266 -4.688 1 96.06 129 ALA B CA 1
ATOM 3727 C C . ALA B 1 129 ? -18.594 -5.559 -4.074 1 96.06 129 ALA B C 1
ATOM 3729 O O . ALA B 1 129 ? -19.531 -4.781 -4.246 1 96.06 129 ALA B O 1
ATOM 3730 N N . GLY B 1 130 ? -18.719 -6.75 -3.428 1 96.19 130 GLY B N 1
ATOM 3731 C CA . GLY B 1 130 ? -19.891 -7.059 -2.639 1 96.19 130 GLY B CA 1
ATOM 3732 C C . GLY B 1 130 ? -19.703 -6.824 -1.153 1 96.19 130 GLY B C 1
ATOM 3733 O O . GLY B 1 130 ? -20.641 -6.469 -0.448 1 96.19 130 GLY B O 1
ATOM 3734 N N . ARG B 1 131 ? -18.578 -7.086 -0.652 1 97.5 131 ARG B N 1
ATOM 3735 C CA . ARG B 1 131 ? -18.234 -6.98 0.763 1 97.5 131 ARG B CA 1
ATOM 3736 C C . ARG B 1 131 ? -16.953 -6.188 0.957 1 97.5 131 ARG B C 1
ATOM 3738 O O . ARG B 1 131 ? -15.938 -6.473 0.31 1 97.5 131 ARG B O 1
ATOM 3745 N N . VAL B 1 132 ? -16.938 -5.137 1.86 1 98.5 132 VAL B N 1
ATOM 3746 C CA . VAL B 1 132 ? -15.773 -4.301 2.135 1 98.5 132 VAL B CA 1
ATOM 3747 C C . VAL B 1 132 ? -15.477 -4.305 3.633 1 98.5 132 VAL B C 1
ATOM 3749 O O . VAL B 1 132 ? -16.391 -4.203 4.457 1 98.5 132 VAL B O 1
ATOM 3752 N N . LEU B 1 133 ? -14.234 -4.508 3.979 1 98.62 133 LEU B N 1
ATOM 3753 C CA . LEU B 1 133 ? -13.758 -4.43 5.355 1 98.62 133 LEU B CA 1
ATOM 3754 C C . LEU B 1 133 ? -13.008 -3.127 5.602 1 98.62 133 LEU B C 1
ATOM 3756 O O . LEU B 1 133 ? -12.094 -2.785 4.852 1 98.62 133 LEU B O 1
ATOM 3760 N N . ILE B 1 134 ? -13.445 -2.352 6.559 1 98.69 134 ILE B N 1
ATOM 3761 C CA . ILE B 1 134 ? -12.719 -1.182 7.031 1 98.69 134 ILE B CA 1
ATOM 3762 C C . ILE B 1 134 ? -12.148 -1.456 8.422 1 98.69 134 ILE B C 1
ATOM 3764 O O . ILE B 1 134 ? -12.898 -1.766 9.359 1 98.69 134 ILE B O 1
ATOM 3768 N N . VAL B 1 135 ? -10.836 -1.355 8.562 1 97.94 135 VAL B N 1
ATOM 3769 C CA . VAL B 1 135 ? -10.188 -1.622 9.844 1 97.94 135 VAL B CA 1
ATOM 3770 C C . VAL B 1 135 ? -9.812 -0.305 10.516 1 97.94 135 VAL B C 1
ATOM 3772 O O . VAL B 1 135 ? -8.938 0.418 10.039 1 97.94 135 VAL B O 1
ATOM 3775 N N . GLY B 1 136 ? -10.43 0.004 11.625 1 97.12 136 GLY B N 1
ATOM 3776 C CA . GLY B 1 136 ? -10.336 1.271 12.328 1 97.12 136 GLY B CA 1
ATOM 3777 C C . GLY B 1 136 ? -11.617 2.084 12.273 1 97.12 136 GLY B C 1
ATOM 3778 O O . GLY B 1 136 ? -12.078 2.455 11.195 1 97.12 136 GLY B O 1
ATOM 3779 N N . ALA B 1 137 ? -12.125 2.33 13.445 1 97.62 137 ALA B N 1
ATOM 3780 C CA . ALA B 1 137 ? -13.367 3.092 13.508 1 97.62 137 ALA B CA 1
ATOM 3781 C C . ALA B 1 137 ? -13.156 4.434 14.203 1 97.62 137 ALA B C 1
ATOM 3783 O O . ALA B 1 137 ? -13.938 4.824 15.07 1 97.62 137 ALA B O 1
ATOM 3784 N N . GLY B 1 138 ? -12.016 5.039 13.898 1 95.38 138 GLY B N 1
ATOM 3785 C CA . GLY B 1 138 ? -11.859 6.461 14.164 1 95.38 138 GLY B CA 1
ATOM 3786 C C . GLY B 1 138 ? -12.586 7.332 13.156 1 95.38 138 GLY B C 1
ATOM 3787 O O . GLY B 1 138 ? -13.453 6.855 12.422 1 95.38 138 GLY B O 1
ATOM 3788 N N . ALA B 1 139 ? -12.234 8.578 13.117 1 93.81 139 ALA B N 1
ATOM 3789 C CA . ALA B 1 139 ? -12.906 9.531 12.234 1 93.81 139 ALA B CA 1
ATOM 3790 C C . ALA B 1 139 ? -12.805 9.102 10.773 1 93.81 139 ALA B C 1
ATOM 3792 O O . ALA B 1 139 ? -13.805 9.094 10.055 1 93.81 139 ALA B O 1
ATOM 3793 N N . VAL B 1 140 ? -11.633 8.641 10.359 1 95.12 140 VAL B N 1
ATOM 3794 C CA . VAL B 1 140 ? -11.359 8.297 8.969 1 95.12 140 VAL B CA 1
ATOM 3795 C C . VAL B 1 140 ? -12.195 7.082 8.562 1 95.12 140 VAL B C 1
ATOM 3797 O O . VAL B 1 140 ? -12.859 7.09 7.527 1 95.12 140 VAL B O 1
ATOM 3800 N N . GLY B 1 141 ? -12.18 6.055 9.391 1 97.81 141 GLY B N 1
ATOM 3801 C CA . GLY B 1 141 ? -12.945 4.855 9.086 1 97.81 141 GLY B CA 1
ATOM 3802 C C . GLY B 1 141 ? -14.445 5.105 9.031 1 97.81 141 GLY B C 1
ATOM 3803 O O . GLY B 1 141 ? -15.125 4.605 8.133 1 97.81 141 GLY B O 1
ATOM 3804 N N . ILE B 1 142 ? -14.914 5.883 9.953 1 97.88 142 ILE B N 1
ATOM 3805 C CA . ILE B 1 142 ? -16.328 6.203 10.031 1 97.88 142 ILE B CA 1
ATOM 3806 C C . ILE B 1 142 ? -16.75 7.004 8.805 1 97.88 142 ILE B C 1
ATOM 3808 O O . ILE B 1 142 ? -17.766 6.691 8.172 1 97.88 142 ILE B O 1
ATOM 3812 N N . GLU B 1 143 ? -15.984 7.988 8.5 1 97.81 143 GLU B N 1
ATOM 3813 C CA . GLU B 1 143 ? -16.312 8.797 7.328 1 97.81 143 GLU B CA 1
ATOM 3814 C C . GLU B 1 143 ? -16.25 7.961 6.051 1 97.81 143 GLU B C 1
ATOM 3816 O O . GLU B 1 143 ? -17.109 8.109 5.172 1 97.81 143 GLU B O 1
ATOM 3821 N N . LEU B 1 144 ? -15.273 7.086 5.953 1 98.25 144 LEU B N 1
ATOM 3822 C CA . LEU B 1 144 ? -15.156 6.234 4.777 1 98.25 144 LEU B CA 1
ATOM 3823 C C . LEU B 1 144 ? -16.359 5.312 4.652 1 98.25 144 LEU B C 1
ATOM 3825 O O . LEU B 1 144 ? -16.922 5.145 3.562 1 98.25 144 LEU B O 1
ATOM 3829 N N . ALA B 1 145 ? -16.766 4.707 5.785 1 98.56 145 ALA B N 1
ATOM 3830 C CA . ALA B 1 145 ? -17.969 3.871 5.785 1 98.56 145 ALA B CA 1
ATOM 3831 C C . ALA B 1 145 ? -19.172 4.652 5.285 1 98.56 145 ALA B C 1
ATOM 3833 O O . ALA B 1 145 ? -19.969 4.141 4.492 1 98.56 145 ALA B O 1
ATOM 3834 N N . GLY B 1 146 ? -19.25 5.898 5.789 1 98.31 146 GLY B N 1
ATOM 3835 C CA . GLY B 1 146 ? -20.344 6.762 5.336 1 98.31 146 GLY B CA 1
ATOM 3836 C C . GLY B 1 146 ? -20.297 7.039 3.846 1 98.31 146 GLY B C 1
ATOM 3837 O O . GLY B 1 146 ? -21.312 6.969 3.166 1 98.31 146 GLY B O 1
ATOM 3838 N N . GLU B 1 147 ? -19.125 7.367 3.326 1 98.31 147 GLU B N 1
ATOM 3839 C CA . GLU B 1 147 ? -18.953 7.641 1.9 1 98.31 147 GLU B CA 1
ATOM 3840 C C . GLU B 1 147 ? -19.312 6.418 1.062 1 98.31 147 GLU B C 1
ATOM 3842 O O . GLU B 1 147 ? -20.047 6.523 0.076 1 98.31 147 GLU B O 1
ATOM 3847 N N . ILE B 1 148 ? -18.812 5.227 1.455 1 98.5 148 ILE B N 1
ATOM 3848 C CA . ILE B 1 148 ? -19.016 4.004 0.686 1 98.5 148 ILE B CA 1
ATOM 3849 C C . ILE B 1 148 ? -20.5 3.639 0.677 1 98.5 148 ILE B C 1
ATOM 3851 O O . ILE B 1 148 ? -21.078 3.369 -0.382 1 98.5 148 ILE B O 1
ATOM 3855 N N . THR B 1 149 ? -21.172 3.699 1.849 1 98.19 149 THR B N 1
ATOM 3856 C CA . THR B 1 149 ? -22.562 3.264 1.932 1 98.19 149 THR B CA 1
ATOM 3857 C C . THR B 1 149 ? -23.484 4.262 1.238 1 98.19 149 THR B C 1
ATOM 3859 O O . THR B 1 149 ? -24.578 3.904 0.812 1 98.19 149 THR B O 1
ATOM 3862 N N . SER B 1 150 ? -23.047 5.508 1.162 1 97.38 150 SER B N 1
ATOM 3863 C CA . SER B 1 150 ? -23.828 6.496 0.428 1 97.38 150 SER B CA 1
ATOM 3864 C C . SER B 1 150 ? -23.703 6.289 -1.078 1 97.38 150 SER B C 1
ATOM 3866 O O . SER B 1 150 ? -24.703 6.355 -1.798 1 97.38 150 SER B O 1
ATOM 3868 N N . ALA B 1 151 ? -22.547 6.012 -1.574 1 97.56 151 ALA B N 1
ATOM 3869 C CA . ALA B 1 151 ? -22.297 5.906 -3.008 1 97.56 151 ALA B CA 1
ATOM 3870 C C . ALA B 1 151 ? -22.656 4.516 -3.525 1 97.56 151 ALA B C 1
ATOM 3872 O O . ALA B 1 151 ? -23.062 4.359 -4.676 1 97.56 151 ALA B O 1
ATOM 3873 N N . PHE B 1 152 ? -22.438 3.486 -2.717 1 97.81 152 PHE B N 1
ATOM 3874 C CA . PHE B 1 152 ? -22.656 2.088 -3.059 1 97.81 152 PHE B CA 1
ATOM 3875 C C . PHE B 1 152 ? -23.484 1.394 -1.983 1 97.81 152 PHE B C 1
ATOM 3877 O O . PHE B 1 152 ? -22.984 0.537 -1.257 1 97.81 152 PHE B O 1
ATOM 3884 N N . PRO B 1 153 ? -24.781 1.614 -1.977 1 96.94 153 PRO B N 1
ATOM 3885 C CA . PRO B 1 153 ? -25.625 1.153 -0.875 1 96.94 153 PRO B CA 1
ATOM 3886 C C . PRO B 1 153 ? -25.734 -0.368 -0.809 1 96.94 153 PRO B C 1
ATOM 3888 O O . PRO B 1 153 ? -26.141 -0.918 0.22 1 96.94 153 PRO B O 1
ATOM 3891 N N . ASP B 1 154 ? -25.359 -1.056 -1.85 1 97.06 154 ASP B N 1
ATOM 3892 C CA . ASP B 1 154 ? -25.5 -2.506 -1.889 1 97.06 154 ASP B CA 1
ATOM 3893 C C . ASP B 1 154 ? -24.266 -3.201 -1.321 1 97.06 154 ASP B C 1
ATOM 3895 O O . ASP B 1 154 ? -24.266 -4.422 -1.132 1 97.06 154 ASP B O 1
ATOM 3899 N N . ILE B 1 155 ? -23.203 -2.484 -1.07 1 97.81 155 ILE B N 1
ATOM 3900 C CA . ILE B 1 155 ? -22 -3.07 -0.511 1 97.81 155 ILE B CA 1
ATOM 3901 C C . ILE B 1 155 ? -22.203 -3.371 0.972 1 97.81 155 ILE B C 1
ATOM 3903 O O . ILE B 1 155 ? -22.688 -2.521 1.722 1 97.81 155 ILE B O 1
ATOM 3907 N N . ALA B 1 156 ? -21.953 -4.582 1.395 1 98.38 156 ALA B N 1
ATOM 3908 C CA . ALA B 1 156 ? -21.906 -4.918 2.814 1 98.38 156 ALA B CA 1
ATOM 3909 C C . ALA B 1 156 ? -20.594 -4.438 3.441 1 98.38 156 ALA B C 1
ATOM 3911 O O . ALA B 1 156 ? -19.516 -4.906 3.072 1 98.38 156 ALA B O 1
ATOM 3912 N N . VAL B 1 157 ? -20.688 -3.523 4.395 1 98.75 157 VAL B N 1
ATOM 3913 C CA . VAL B 1 157 ? -19.5 -2.945 5.004 1 98.75 157 VAL B CA 1
ATOM 3914 C C . VAL B 1 157 ? -19.344 -3.475 6.43 1 98.75 157 VAL B C 1
ATOM 3916 O O . VAL B 1 157 ? -20.297 -3.486 7.203 1 98.75 157 VAL B O 1
ATOM 3919 N N . THR B 1 158 ? -18.188 -3.996 6.738 1 98.81 158 THR B N 1
ATOM 3920 C CA . THR B 1 158 ? -17.781 -4.32 8.102 1 98.81 158 THR B CA 1
ATOM 3921 C C . THR B 1 158 ? -16.766 -3.311 8.609 1 98.81 158 THR B C 1
ATOM 3923 O O . THR B 1 158 ? -15.742 -3.061 7.957 1 98.81 158 THR B O 1
ATOM 3926 N N . LEU B 1 159 ? -17.078 -2.703 9.719 1 98.69 159 LEU B N 1
ATOM 3927 C CA . LEU B 1 159 ? -16.203 -1.764 10.406 1 98.69 159 LEU B CA 1
ATOM 3928 C C . LEU B 1 159 ? -15.633 -2.383 11.68 1 98.69 159 LEU B C 1
ATOM 3930 O O . LEU B 1 159 ? -16.391 -2.717 12.602 1 98.69 159 LEU B O 1
ATOM 3934 N N . LEU B 1 160 ? -14.32 -2.547 11.711 1 98.62 160 LEU B N 1
ATOM 3935 C CA . LEU B 1 160 ? -13.656 -3.236 12.812 1 98.62 160 LEU B CA 1
ATOM 3936 C C . LEU B 1 160 ? -12.828 -2.26 13.648 1 98.62 160 LEU B C 1
ATOM 3938 O O . LEU B 1 160 ? -12.07 -1.46 13.102 1 98.62 160 LEU B O 1
ATOM 3942 N N . GLU B 1 161 ? -13.008 -2.291 14.977 1 98.25 161 GLU B N 1
ATOM 3943 C CA . GLU B 1 161 ? -12.305 -1.421 15.906 1 98.25 161 GLU B CA 1
ATOM 3944 C C . GLU B 1 161 ? -11.758 -2.211 17.094 1 98.25 161 GLU B C 1
ATOM 3946 O O . GLU B 1 161 ? -12.484 -3.004 17.703 1 98.25 161 GLU B O 1
ATOM 3951 N N . THR B 1 162 ? -10.508 -1.995 17.375 1 96.69 162 THR B N 1
ATOM 3952 C CA . THR B 1 162 ? -9.859 -2.697 18.469 1 96.69 162 THR B CA 1
ATOM 3953 C C . THR B 1 162 ? -10.422 -2.24 19.812 1 96.69 162 THR B C 1
ATOM 3955 O O . THR B 1 162 ? -10.57 -3.043 20.734 1 96.69 162 THR B O 1
ATOM 3958 N N . ALA B 1 163 ? -10.711 -0.98 19.938 1 97 163 ALA B N 1
ATOM 3959 C CA . ALA B 1 163 ? -11.25 -0.437 21.188 1 97 163 ALA B CA 1
ATOM 3960 C C . ALA B 1 163 ? -12.688 -0.896 21.406 1 97 163 ALA B C 1
ATOM 3962 O O . ALA B 1 163 ? -13.312 -1.455 20.5 1 97 163 ALA B O 1
ATOM 3963 N N . ASP B 1 164 ? -13.18 -0.65 22.578 1 96.19 164 ASP B N 1
ATOM 3964 C CA . ASP B 1 164 ? -14.5 -1.129 22.969 1 96.19 164 ASP B CA 1
ATOM 3965 C C . ASP B 1 164 ? -15.602 -0.265 22.359 1 96.19 164 ASP B C 1
ATOM 3967 O O . ASP B 1 164 ? -16.781 -0.627 22.406 1 96.19 164 ASP B O 1
ATOM 3971 N N . ARG B 1 165 ? -15.211 0.864 21.781 1 96 165 ARG B N 1
ATOM 3972 C CA . ARG B 1 165 ? -16.172 1.781 21.188 1 96 165 ARG B CA 1
ATOM 3973 C C . ARG B 1 165 ? -15.57 2.494 19.969 1 96 165 ARG B C 1
ATOM 3975 O O . ARG B 1 165 ? -14.352 2.506 19.797 1 96 165 ARG B O 1
ATOM 3982 N N . ILE B 1 166 ? -16.438 2.979 19.078 1 96.31 166 ILE B N 1
ATOM 3983 C CA . ILE B 1 166 ? -15.969 3.773 17.953 1 96.31 166 ILE B CA 1
ATOM 3984 C C . ILE B 1 166 ? -15.445 5.117 18.453 1 96.31 166 ILE B C 1
ATOM 3986 O O . ILE B 1 166 ? -15.766 5.543 19.562 1 96.31 166 ILE B O 1
ATOM 3990 N N . ILE B 1 167 ? -14.609 5.781 17.672 1 93.06 167 ILE B N 1
ATOM 3991 C CA . ILE B 1 167 ? -13.953 7.043 18 1 93.06 167 ILE B CA 1
ATOM 3992 C C . ILE B 1 167 ? -13.406 6.984 19.422 1 93.06 167 ILE B C 1
ATOM 3994 O O . ILE B 1 167 ? -13.758 7.816 20.266 1 93.06 167 ILE B O 1
ATOM 3998 N N . PRO B 1 168 ? -12.531 6.043 19.578 1 90.56 168 PRO B N 1
ATOM 3999 C CA . PRO B 1 168 ? -12.094 5.777 20.953 1 90.56 168 PRO B CA 1
ATOM 4000 C C . PRO B 1 168 ? -11.32 6.945 21.562 1 90.56 168 PRO B C 1
ATOM 4002 O O . PRO B 1 168 ? -11.266 7.086 22.781 1 90.56 168 PRO B O 1
ATOM 4005 N N . GLU B 1 169 ? -10.688 7.711 20.688 1 80.81 169 GLU B N 1
ATOM 4006 C CA . GLU B 1 169 ? -9.859 8.797 21.203 1 80.81 169 GLU B CA 1
ATOM 4007 C C . GLU B 1 169 ? -10.625 10.117 21.219 1 80.81 169 GLU B C 1
ATOM 4009 O O . GLU B 1 169 ? -11.586 10.289 20.469 1 80.81 169 GLU B O 1
ATOM 4014 N N . GLY B 1 170 ? -10.344 10.844 22.125 1 78 170 GLY B N 1
ATOM 4015 C CA . GLY B 1 170 ? -10.914 12.18 22.219 1 78 170 GLY B CA 1
ATOM 4016 C C . GLY B 1 170 ? -12.008 12.289 23.266 1 78 170 GLY B C 1
ATOM 4017 O O . GLY B 1 170 ? -12.531 11.281 23.734 1 78 170 GLY B O 1
ATOM 4018 N N . ASP B 1 171 ? -12.273 13.477 23.625 1 83.88 171 ASP B N 1
ATOM 4019 C CA . ASP B 1 171 ? -13.328 13.82 24.578 1 83.88 171 ASP B CA 1
ATOM 4020 C C . ASP B 1 171 ? -14.648 14.094 23.875 1 83.88 171 ASP B C 1
ATOM 4022 O O . ASP B 1 171 ? -15.055 15.25 23.734 1 83.88 171 ASP B O 1
ATOM 4026 N N . TYR B 1 172 ? -15.25 12.984 23.469 1 89.56 172 TYR B N 1
ATOM 4027 C CA . TYR B 1 172 ? -16.5 13.117 22.703 1 89.56 172 TYR B CA 1
ATOM 4028 C C . TYR B 1 172 ? -17.688 12.609 23.516 1 89.56 172 TYR B C 1
ATOM 4030 O O . TYR B 1 172 ? -17.547 11.641 24.281 1 89.56 172 TYR B O 1
ATOM 4038 N N . LYS B 1 173 ? -18.766 13.273 23.359 1 92.56 173 LYS B N 1
ATOM 4039 C CA . LYS B 1 173 ? -20 12.883 24.047 1 92.56 173 LYS B CA 1
ATOM 4040 C C . LYS B 1 173 ? -20.516 11.547 23.516 1 92.56 173 LYS B C 1
ATOM 4042 O O . LYS B 1 173 ? -20.438 11.273 22.312 1 92.56 173 LYS B O 1
ATOM 4047 N N . GLU B 1 174 ? -21.078 10.812 24.453 1 94.62 174 GLU B N 1
ATOM 4048 C CA . GLU B 1 174 ? -21.656 9.523 24.078 1 94.62 174 GLU B CA 1
ATOM 4049 C C . GLU B 1 174 ? -22.781 9.695 23.047 1 94.62 174 GLU B C 1
ATOM 4051 O O . GLU B 1 174 ? -22.969 8.836 22.188 1 94.62 174 GLU B O 1
ATOM 4056 N N . GLU B 1 175 ? -23.453 10.797 23.156 1 95.44 175 GLU B N 1
ATOM 4057 C CA . GLU B 1 175 ? -24.531 11.109 22.219 1 95.44 175 GLU B CA 1
ATOM 4058 C C . GLU B 1 175 ? -24.016 11.109 20.781 1 95.44 175 GLU B C 1
ATOM 4060 O O . GLU B 1 175 ? -24.719 10.688 19.859 1 95.44 175 GLU B O 1
ATOM 4065 N N . MET B 1 176 ? -22.906 11.609 20.562 1 94.38 176 MET B N 1
ATOM 4066 C CA . MET B 1 176 ? -22.281 11.656 19.234 1 94.38 176 MET B CA 1
ATOM 4067 C C . MET B 1 176 ? -22.016 10.242 18.703 1 94.38 176 MET B C 1
ATOM 4069 O O . MET B 1 176 ? -22.344 9.93 17.562 1 94.38 176 MET B O 1
ATOM 4073 N N . ARG B 1 177 ? -21.469 9.398 19.547 1 95.81 177 ARG B N 1
ATOM 4074 C CA . ARG B 1 177 ? -21.188 8.016 19.188 1 95.81 177 ARG B CA 1
ATOM 4075 C C . ARG B 1 177 ? -22.453 7.254 18.859 1 95.81 177 ARG B C 1
ATOM 4077 O O . ARG B 1 177 ? -22.516 6.52 17.859 1 95.81 177 ARG B O 1
ATOM 4084 N N . GLN B 1 178 ? -23.438 7.449 19.672 1 96.81 178 GLN B N 1
ATOM 4085 C CA . GLN B 1 178 ? -24.719 6.762 19.453 1 96.81 178 GLN B CA 1
ATOM 4086 C C . GLN B 1 178 ? -25.359 7.184 18.141 1 96.81 178 GLN B C 1
ATOM 4088 O O . GLN B 1 178 ? -25.922 6.352 17.422 1 96.81 178 GLN B O 1
ATOM 4093 N N . ALA B 1 179 ? -25.25 8.445 17.875 1 97.56 179 ALA B N 1
ATOM 4094 C CA . ALA B 1 179 ? -25.812 8.953 16.625 1 97.56 179 ALA B CA 1
ATOM 4095 C C . ALA B 1 179 ? -25.125 8.32 15.422 1 97.56 179 ALA B C 1
ATOM 4097 O O . ALA B 1 179 ? -25.797 7.914 14.469 1 97.56 179 ALA B O 1
ATOM 4098 N N . ILE B 1 180 ? -23.859 8.211 15.438 1 98.12 180 ILE B N 1
ATOM 4099 C CA . ILE B 1 180 ? -23.078 7.652 14.344 1 98.12 180 ILE B CA 1
ATOM 4100 C C . ILE B 1 180 ? -23.375 6.164 14.195 1 98.12 180 ILE B C 1
ATOM 4102 O O . ILE B 1 180 ? -23.641 5.688 13.086 1 98.12 180 ILE B O 1
ATOM 4106 N N . VAL B 1 181 ? -23.438 5.449 15.328 1 98.25 181 VAL B N 1
ATOM 4107 C CA . VAL B 1 181 ? -23.703 4.012 15.328 1 98.25 181 VAL B CA 1
ATOM 4108 C C . VAL B 1 181 ? -25.078 3.74 14.742 1 98.25 181 VAL B C 1
ATOM 4110 O O . VAL B 1 181 ? -25.25 2.867 13.883 1 98.25 181 VAL B O 1
ATOM 4113 N N . SER B 1 182 ? -26.016 4.492 15.219 1 98.25 182 SER B N 1
ATOM 4114 C CA . SER B 1 182 ? -27.391 4.305 14.75 1 98.25 182 SER B CA 1
ATOM 4115 C C . SER B 1 182 ? -27.484 4.496 13.242 1 98.25 182 SER B C 1
ATOM 4117 O O . SER B 1 182 ? -28.125 3.693 12.555 1 98.25 182 SER B O 1
ATOM 4119 N N . GLN B 1 183 ? -26.859 5.508 12.727 1 98.38 183 GLN B N 1
ATOM 4120 C CA . GLN B 1 183 ? -26.922 5.797 11.297 1 98.38 183 GLN B CA 1
ATOM 4121 C C . GLN B 1 183 ? -26.203 4.715 10.492 1 98.38 183 GLN B C 1
ATOM 4123 O O . GLN B 1 183 ? -26.719 4.266 9.461 1 98.38 183 GLN B O 1
ATOM 4128 N N . LEU B 1 184 ? -25.031 4.281 10.945 1 98.38 184 LEU B N 1
ATOM 4129 C CA . LEU B 1 184 ? -24.266 3.268 10.227 1 98.38 184 LEU B CA 1
ATOM 4130 C C . LEU B 1 184 ? -25 1.929 10.242 1 98.38 184 LEU B C 1
ATOM 4132 O O . LEU B 1 184 ? -25.047 1.235 9.219 1 98.38 184 LEU B O 1
ATOM 4136 N N . ARG B 1 185 ? -25.594 1.597 11.383 1 98.31 185 ARG B N 1
ATOM 4137 C CA . ARG B 1 185 ? -26.391 0.371 11.445 1 98.31 185 ARG B CA 1
ATOM 4138 C C . ARG B 1 185 ? -27.609 0.451 10.531 1 98.31 185 ARG B C 1
ATOM 4140 O O . ARG B 1 185 ? -27.969 -0.537 9.891 1 98.31 185 ARG B O 1
ATOM 4147 N N . GLY B 1 186 ? -28.172 1.599 10.516 1 97.88 186 GLY B N 1
ATOM 4148 C CA . GLY B 1 186 ? -29.297 1.816 9.609 1 97.88 186 GLY B CA 1
ATOM 4149 C C . GLY B 1 186 ? -28.938 1.614 8.148 1 97.88 186 GLY B C 1
ATOM 4150 O O . GLY B 1 186 ? -29.797 1.279 7.336 1 97.88 186 GLY B O 1
ATOM 4151 N N . ARG B 1 187 ? -27.641 1.776 7.844 1 97.69 187 ARG B N 1
ATOM 4152 C CA . ARG B 1 187 ? -27.141 1.603 6.484 1 97.69 187 ARG B CA 1
ATOM 4153 C C . ARG B 1 187 ? -26.641 0.18 6.262 1 97.69 187 ARG B C 1
ATOM 4155 O O . ARG B 1 187 ? -26.094 -0.131 5.207 1 97.69 187 ARG B O 1
ATOM 4162 N N . GLY B 1 188 ? -26.766 -0.599 7.312 1 97.69 188 GLY B N 1
ATOM 4163 C CA . GLY B 1 188 ? -26.391 -2.002 7.191 1 97.69 188 GLY B CA 1
ATOM 4164 C C . GLY B 1 188 ? -24.953 -2.273 7.539 1 97.69 188 GLY B C 1
ATOM 4165 O O . GLY B 1 188 ? -24.438 -3.375 7.305 1 97.69 188 GLY B O 1
ATOM 4166 N N . VAL B 1 189 ? -24.25 -1.346 8.094 1 98.75 189 VAL B N 1
ATOM 4167 C CA . VAL B 1 189 ? -22.844 -1.529 8.445 1 98.75 189 VAL B CA 1
ATOM 4168 C C . VAL B 1 189 ? -22.734 -2.42 9.688 1 98.75 189 VAL B C 1
ATOM 4170 O O . VAL B 1 189 ? -23.406 -2.184 10.688 1 98.75 189 VAL B O 1
ATOM 4173 N N . GLU B 1 190 ? -22 -3.479 9.562 1 98.75 190 GLU B N 1
ATOM 4174 C CA . GLU B 1 190 ? -21.641 -4.266 10.734 1 98.75 190 GLU B CA 1
ATOM 4175 C C . GLU B 1 190 ? -20.484 -3.629 11.492 1 98.75 190 GLU B C 1
ATOM 4177 O O . GLU B 1 190 ? -19.391 -3.471 10.953 1 98.75 190 GLU B O 1
ATOM 4182 N N . ILE B 1 191 ? -20.766 -3.277 12.758 1 98.69 191 ILE B N 1
ATOM 4183 C CA . ILE B 1 191 ? -19.75 -2.646 13.586 1 98.69 191 ILE B CA 1
ATOM 4184 C C . ILE B 1 191 ? -19.25 -3.639 14.633 1 98.69 191 ILE B C 1
ATOM 4186 O O . ILE B 1 191 ? -20.016 -4.125 15.461 1 98.69 191 ILE B O 1
ATOM 4190 N N . ILE B 1 192 ? -17.984 -3.977 14.531 1 98.44 192 ILE B N 1
ATOM 4191 C CA . ILE B 1 192 ? -17.328 -4.871 15.484 1 98.44 192 ILE B CA 1
ATOM 4192 C C . ILE B 1 192 ? -16.312 -4.09 16.312 1 98.44 192 ILE B C 1
ATOM 4194 O O . ILE B 1 192 ? -15.32 -3.592 15.797 1 98.44 192 ILE B O 1
ATOM 4198 N N . THR B 1 193 ? -16.578 -3.969 17.641 1 98.06 193 THR B N 1
ATOM 4199 C CA . THR B 1 193 ? -15.641 -3.293 18.531 1 98.06 193 THR B CA 1
ATOM 4200 C C . THR B 1 193 ? -15 -4.285 19.5 1 98.06 193 THR B C 1
ATOM 4202 O O . THR B 1 193 ? -15.445 -5.434 19.609 1 98.06 193 THR B O 1
ATOM 4205 N N . GLY B 1 194 ? -13.898 -3.904 20.062 1 97.56 194 GLY B N 1
ATOM 4206 C CA . GLY B 1 194 ? -13.227 -4.742 21.047 1 97.56 194 GLY B CA 1
ATOM 4207 C C . GLY B 1 194 ? -12.508 -5.926 20.422 1 97.56 194 GLY B C 1
ATOM 4208 O O . GLY B 1 194 ? -12.328 -6.957 21.078 1 97.56 194 GLY B O 1
ATOM 4209 N N . ASP B 1 195 ? -12.188 -5.848 19.156 1 97.44 195 ASP B N 1
ATOM 4210 C CA . ASP B 1 195 ? -11.523 -6.926 18.438 1 97.44 195 ASP B CA 1
ATOM 4211 C C . ASP B 1 195 ? -10.555 -6.375 17.391 1 97.44 195 ASP B C 1
ATOM 4213 O O . ASP B 1 195 ? -10.594 -5.188 17.062 1 97.44 195 ASP B O 1
ATOM 4217 N N . LYS B 1 196 ? -9.609 -7.113 17.031 1 96.25 196 LYS B N 1
ATOM 4218 C CA . LYS B 1 196 ? -8.633 -6.707 16.016 1 96.25 196 LYS B CA 1
ATOM 4219 C C . LYS B 1 196 ? -8.289 -7.871 15.094 1 96.25 196 LYS B C 1
ATOM 4221 O O . LYS B 1 196 ? -8.516 -9.031 15.43 1 96.25 196 LYS B O 1
ATOM 4226 N N . LEU B 1 197 ? -7.766 -7.602 13.93 1 94.19 197 LEU B N 1
ATOM 4227 C CA . LEU B 1 197 ? -7.348 -8.648 13.008 1 94.19 197 LEU B CA 1
ATOM 4228 C C . LEU B 1 197 ? -6.176 -9.438 13.57 1 94.19 197 LEU B C 1
ATOM 4230 O O . LEU B 1 197 ? -5.27 -8.867 14.18 1 94.19 197 LEU B O 1
ATOM 4234 N N . ALA B 1 198 ? -6.164 -10.672 13.367 1 90.12 198 ALA B N 1
ATOM 4235 C CA . ALA B 1 198 ? -5.02 -11.508 13.727 1 90.12 198 ALA B CA 1
ATOM 4236 C C . ALA B 1 198 ? -3.842 -11.258 12.789 1 90.12 198 ALA B C 1
ATOM 4238 O O . ALA B 1 198 ? -2.684 -11.422 13.18 1 90.12 198 ALA B O 1
ATOM 4239 N N . TYR B 1 199 ? -4.098 -10.953 11.602 1 83.94 199 TYR B N 1
ATOM 4240 C CA . TYR B 1 199 ? -3.15 -10.602 10.555 1 83.94 199 TYR B CA 1
ATOM 4241 C C . TYR B 1 199 ? -3.812 -9.734 9.492 1 83.94 199 TYR B C 1
ATOM 4243 O O . TYR B 1 199 ? -5.039 -9.734 9.359 1 83.94 199 TYR B O 1
ATOM 4251 N N . LEU B 1 200 ? -3 -8.984 8.75 1 86.12 200 LEU B N 1
ATOM 4252 C CA . LEU B 1 200 ? -3.537 -8.125 7.703 1 86.12 200 LEU B CA 1
ATOM 4253 C C . LEU B 1 200 ? -3.971 -8.945 6.492 1 86.12 200 LEU B C 1
ATOM 4255 O O . LEU B 1 200 ? -3.404 -10.008 6.219 1 86.12 200 LEU B O 1
ATOM 4259 N N . PRO B 1 201 ? -5.004 -8.422 5.77 1 88.06 201 PRO B N 1
ATOM 4260 C CA . PRO B 1 201 ? -5.316 -9.07 4.492 1 88.06 201 PRO B CA 1
ATOM 4261 C C . PRO B 1 201 ? -4.113 -9.148 3.557 1 88.06 201 PRO B C 1
ATOM 4263 O O . PRO B 1 201 ? -3.289 -8.227 3.533 1 88.06 201 PRO B O 1
ATOM 4266 N N . PRO B 1 202 ? -4.027 -10.172 2.832 1 82.81 202 PRO B N 1
ATOM 4267 C CA . PRO B 1 202 ? -2.867 -10.367 1.956 1 82.81 202 PRO B CA 1
ATOM 4268 C C . PRO B 1 202 ? -2.986 -9.594 0.645 1 82.81 202 PRO B C 1
ATOM 4270 O O . PRO B 1 202 ? -2.418 -10 -0.371 1 82.81 202 PRO B O 1
ATOM 4273 N N . VAL B 1 203 ? -3.844 -8.625 0.589 1 86.44 203 VAL B N 1
ATOM 4274 C CA . VAL B 1 203 ? -4.105 -7.812 -0.596 1 86.44 203 VAL B CA 1
ATOM 4275 C C . VAL B 1 203 ? -3.961 -6.332 -0.252 1 86.44 203 VAL B C 1
ATOM 4277 O O . VAL B 1 203 ? -4.219 -5.926 0.883 1 86.44 203 VAL B O 1
ATOM 4280 N N . ASP B 1 204 ? -3.492 -5.527 -1.263 1 85.44 204 ASP B N 1
ATOM 4281 C CA . ASP B 1 204 ? -3.326 -4.098 -1.033 1 85.44 204 ASP B CA 1
ATOM 4282 C C . ASP B 1 204 ? -4.672 -3.42 -0.795 1 85.44 204 ASP B C 1
ATOM 4284 O O . ASP B 1 204 ? -5.699 -3.871 -1.306 1 85.44 204 ASP B O 1
ATOM 4288 N N . VAL B 1 205 ? -4.645 -2.373 -0.096 1 89.56 205 VAL B N 1
ATOM 4289 C CA . VAL B 1 205 ? -5.824 -1.555 0.154 1 89.56 205 VAL B CA 1
ATOM 4290 C C . VAL B 1 205 ? -6.422 -1.089 -1.172 1 89.56 205 VAL B C 1
ATOM 4292 O O . VAL B 1 205 ? -5.691 -0.691 -2.082 1 89.56 205 VAL B O 1
ATOM 4295 N N . GLY B 1 206 ? -7.699 -1.186 -1.292 1 92.12 206 GLY B N 1
ATOM 4296 C CA . GLY B 1 206 ? -8.406 -0.65 -2.443 1 92.12 206 GLY B CA 1
ATOM 4297 C C . GLY B 1 206 ? -8.367 -1.57 -3.648 1 92.12 206 GLY B C 1
ATOM 4298 O O . GLY B 1 206 ? -8.867 -1.221 -4.719 1 92.12 206 GLY B O 1
ATOM 4299 N N . VAL B 1 207 ? -7.77 -2.721 -3.525 1 91.12 207 VAL B N 1
ATOM 4300 C CA . VAL B 1 207 ? -7.684 -3.676 -4.625 1 91.12 207 VAL B CA 1
ATOM 4301 C C . VAL B 1 207 ? -8.789 -4.723 -4.488 1 91.12 207 VAL B C 1
ATOM 4303 O O . VAL B 1 207 ? -9.047 -5.219 -3.391 1 91.12 207 VAL B O 1
ATOM 4306 N N . LEU B 1 208 ? -9.461 -4.953 -5.605 1 94.31 208 LEU B N 1
ATOM 4307 C CA . LEU B 1 208 ? -10.516 -5.957 -5.629 1 94.31 208 LEU B CA 1
ATOM 4308 C C . LEU B 1 208 ? -9.93 -7.363 -5.707 1 94.31 208 LEU B C 1
ATOM 4310 O O . LEU B 1 208 ? -9.445 -7.781 -6.762 1 94.31 208 LEU B O 1
ATOM 4314 N N . SER B 1 209 ? -9.938 -8.062 -4.641 1 92.75 209 SER B N 1
ATOM 4315 C CA . SER B 1 209 ? -9.469 -9.438 -4.488 1 92.75 209 SER B CA 1
ATOM 4316 C C . SER B 1 209 ? -10.047 -10.078 -3.234 1 92.75 209 SER B C 1
ATOM 4318 O O . SER B 1 209 ? -9.633 -9.758 -2.117 1 92.75 209 SER B O 1
ATOM 4320 N N . PRO B 1 210 ? -10.984 -11.008 -3.453 1 93.94 210 PRO B N 1
ATOM 4321 C CA . PRO B 1 210 ? -11.586 -11.617 -2.27 1 93.94 210 PRO B CA 1
ATOM 4322 C C . PRO B 1 210 ? -10.555 -12.25 -1.338 1 93.94 210 PRO B C 1
ATOM 4324 O O . PRO B 1 210 ? -9.57 -12.82 -1.804 1 93.94 210 PRO B O 1
ATOM 4327 N N . PHE B 1 211 ? -10.844 -12.086 -0.069 1 91.94 211 PHE B N 1
ATOM 4328 C CA . PHE B 1 211 ? -9.961 -12.664 0.941 1 91.94 211 PHE B CA 1
ATOM 4329 C C . PHE B 1 211 ? -10.75 -13.039 2.193 1 91.94 211 PHE B C 1
ATOM 4331 O O . PHE B 1 211 ? -11.922 -12.695 2.322 1 91.94 211 PHE B O 1
ATOM 4338 N N . ARG B 1 212 ? -10.117 -13.82 2.994 1 91.38 212 ARG B N 1
ATOM 4339 C CA . ARG B 1 212 ? -10.602 -14.188 4.324 1 91.38 212 ARG B CA 1
ATOM 4340 C C . ARG B 1 212 ? -9.555 -13.875 5.387 1 91.38 212 ARG B C 1
ATOM 4342 O O . ARG B 1 212 ? -8.359 -14.086 5.172 1 91.38 212 ARG B O 1
ATOM 4349 N N . VAL B 1 213 ? -10.039 -13.281 6.484 1 91.38 213 VAL B N 1
ATOM 4350 C CA . VAL B 1 213 ? -9.156 -13.008 7.613 1 91.38 213 VAL B CA 1
ATOM 4351 C C . VAL B 1 213 ? -9.867 -13.344 8.922 1 91.38 213 VAL B C 1
ATOM 4353 O O . VAL B 1 213 ? -11.102 -13.422 8.961 1 91.38 213 VAL B O 1
ATOM 4356 N N . ASP B 1 214 ? -9.07 -13.547 9.922 1 92.56 214 ASP B N 1
ATOM 4357 C CA . ASP B 1 214 ? -9.617 -13.812 11.25 1 92.56 214 ASP B CA 1
ATOM 4358 C C . ASP B 1 214 ? -9.266 -12.688 12.219 1 92.56 214 ASP B C 1
ATOM 4360 O O . ASP B 1 214 ? -8.227 -12.039 12.086 1 92.56 214 ASP B O 1
ATOM 4364 N N . THR B 1 215 ? -10.203 -12.445 13.148 1 96 215 THR B N 1
ATOM 4365 C CA . THR B 1 215 ? -9.875 -11.555 14.25 1 96 215 THR B CA 1
ATOM 4366 C C . THR B 1 215 ? -9.195 -12.32 15.383 1 96 215 THR B C 1
ATOM 4368 O O . THR B 1 215 ? -9.148 -13.555 15.359 1 96 215 THR B O 1
ATOM 4371 N N . LYS B 1 216 ? -8.664 -11.617 16.281 1 94.5 216 LYS B N 1
ATOM 4372 C CA . LYS B 1 216 ? -8.008 -12.242 17.438 1 94.5 216 LYS B CA 1
ATOM 4373 C C . LYS B 1 216 ? -9 -13.031 18.281 1 94.5 216 LYS B C 1
ATOM 4375 O O . LYS B 1 216 ? -8.641 -14.039 18.875 1 94.5 216 LYS B O 1
ATOM 4380 N N . SER B 1 217 ? -10.234 -12.609 18.266 1 96 217 SER B N 1
ATOM 4381 C CA . SER B 1 217 ? -11.266 -13.32 19.016 1 96 217 SER B CA 1
ATOM 4382 C C . SER B 1 217 ? -11.75 -14.555 18.266 1 96 217 SER B C 1
ATOM 4384 O O . SER B 1 217 ? -12.555 -15.328 18.797 1 96 217 SER B O 1
ATOM 4386 N N . GLY B 1 218 ? -11.328 -14.727 17.031 1 94.12 218 GLY B N 1
ATOM 4387 C CA . GLY B 1 218 ? -11.672 -15.922 16.297 1 94.12 218 GLY B CA 1
ATOM 4388 C C . GLY B 1 218 ? -12.805 -15.703 15.305 1 94.12 218 GLY B C 1
ATOM 4389 O O . GLY B 1 218 ? -13.266 -16.656 14.664 1 94.12 218 GLY B O 1
ATOM 4390 N N . ARG B 1 219 ? -13.234 -14.516 15.156 1 95 219 ARG B N 1
ATOM 4391 C CA . ARG B 1 219 ? -14.266 -14.203 14.172 1 95 219 ARG B CA 1
ATOM 4392 C C . ARG B 1 219 ? -13.688 -14.211 12.758 1 95 219 ARG B C 1
ATOM 4394 O O . ARG B 1 219 ? -12.68 -13.562 12.5 1 95 219 ARG B O 1
ATOM 4401 N N . ARG B 1 220 ? -14.32 -15 11.875 1 92.62 220 ARG B N 1
ATOM 4402 C CA . ARG B 1 220 ? -13.922 -15.008 10.477 1 92.62 220 ARG B CA 1
ATOM 4403 C C . ARG B 1 220 ? -14.602 -13.883 9.703 1 92.62 220 ARG B C 1
ATOM 4405 O O . ARG B 1 220 ? -15.812 -13.68 9.82 1 92.62 220 ARG B O 1
ATOM 4412 N N . ILE B 1 221 ? -13.891 -13.125 8.953 1 95.31 221 ILE B N 1
ATOM 4413 C CA . ILE B 1 221 ? -14.391 -12.047 8.109 1 95.31 221 ILE B CA 1
ATOM 4414 C C . ILE B 1 221 ? -14.023 -12.305 6.652 1 95.31 221 ILE B C 1
ATOM 4416 O O . ILE B 1 221 ? -12.859 -12.594 6.34 1 95.31 221 ILE B O 1
ATOM 4420 N N . GLU B 1 222 ? -14.977 -12.328 5.805 1 94.12 222 GLU B N 1
ATOM 4421 C CA . GLU B 1 222 ? -14.773 -12.422 4.363 1 94.12 222 GLU B CA 1
ATOM 4422 C C . GLU B 1 222 ? -15.086 -11.102 3.674 1 94.12 222 GLU B C 1
ATOM 4424 O O . GLU B 1 222 ? -16.094 -10.453 3.98 1 94.12 222 GLU B O 1
ATOM 4429 N N . ALA B 1 223 ? -14.227 -10.648 2.789 1 96.5 223 ALA B N 1
ATOM 4430 C CA . ALA B 1 223 ? -14.43 -9.398 2.055 1 96.5 223 ALA B CA 1
ATOM 4431 C C . ALA B 1 223 ? -13.766 -9.453 0.684 1 96.5 223 ALA B C 1
ATOM 4433 O O . ALA B 1 223 ? -12.953 -10.344 0.416 1 96.5 223 ALA B O 1
ATOM 4434 N N . ASP B 1 224 ? -14.18 -8.578 -0.183 1 96.38 224 ASP B N 1
ATOM 4435 C CA . ASP B 1 224 ? -13.625 -8.461 -1.527 1 96.38 224 ASP B CA 1
ATOM 4436 C C . ASP B 1 224 ? -12.562 -7.367 -1.588 1 96.38 224 ASP B C 1
ATOM 4438 O O . ASP B 1 224 ? -11.703 -7.371 -2.475 1 96.38 224 ASP B O 1
ATOM 4442 N N . MET B 1 225 ? -12.695 -6.395 -0.727 1 96.38 225 MET B N 1
ATOM 4443 C CA . MET B 1 225 ? -11.805 -5.242 -0.611 1 96.38 225 MET B CA 1
ATOM 4444 C C . MET B 1 225 ? -11.656 -4.812 0.845 1 96.38 225 MET B C 1
ATOM 4446 O O . MET B 1 225 ? -12.523 -5.102 1.673 1 96.38 225 MET B O 1
ATOM 4450 N N . TRP B 1 226 ? -10.531 -4.141 1.112 1 96.56 226 TRP B N 1
ATOM 4451 C CA . TRP B 1 226 ? -10.398 -3.625 2.471 1 96.56 226 TRP B CA 1
ATOM 4452 C C . TRP B 1 226 ? -9.68 -2.283 2.479 1 96.56 226 TRP B C 1
ATOM 4454 O O . TRP B 1 226 ? -9.109 -1.871 1.464 1 96.56 226 TRP B O 1
ATOM 4464 N N . PHE B 1 227 ? -9.859 -1.592 3.635 1 96.94 227 PHE B N 1
ATOM 4465 C CA . PHE B 1 227 ? -9.203 -0.309 3.869 1 96.94 227 PHE B CA 1
ATOM 4466 C C . PHE B 1 227 ? -8.617 -0.248 5.273 1 96.94 227 PHE B C 1
ATOM 4468 O O . PHE B 1 227 ? -9.234 -0.735 6.23 1 96.94 227 PHE B O 1
ATOM 4475 N N . ARG B 1 228 ? -7.445 0.346 5.312 1 93.31 228 ARG B N 1
ATOM 4476 C CA . ARG B 1 228 ? -6.789 0.606 6.59 1 93.31 228 ARG B CA 1
ATOM 4477 C C . ARG B 1 228 ? -7.074 2.023 7.074 1 93.31 228 ARG B C 1
ATOM 4479 O O . ARG B 1 228 ? -6.645 2.996 6.453 1 93.31 228 ARG B O 1
ATOM 4486 N N . ALA B 1 229 ? -7.824 2.125 8.18 1 95.31 229 ALA B N 1
ATOM 4487 C CA . ALA B 1 229 ? -8.203 3.434 8.703 1 95.31 229 ALA B CA 1
ATOM 4488 C C . ALA B 1 229 ? -7.598 3.658 10.086 1 95.31 229 ALA B C 1
ATOM 4490 O O . ALA B 1 229 ? -8.289 4.078 11.016 1 95.31 229 ALA B O 1
ATOM 4491 N N . TYR B 1 230 ? -6.316 3.291 10.188 1 90.38 230 TYR B N 1
ATOM 4492 C CA . TYR B 1 230 ? -5.492 3.539 11.359 1 90.38 230 TYR B CA 1
ATOM 4493 C C . TYR B 1 230 ? -4.023 3.672 10.977 1 90.38 230 TYR B C 1
ATOM 4495 O O . TYR B 1 230 ? -3.643 3.389 9.836 1 90.38 230 TYR B O 1
ATOM 4503 N N . GLY B 1 231 ? -3.266 4.18 11.898 1 85.38 231 GLY B N 1
ATOM 4504 C CA . GLY B 1 231 ? -1.824 4.172 11.703 1 85.38 231 GLY B CA 1
ATOM 4505 C C . GLY B 1 231 ? -1.271 5.52 11.281 1 85.38 231 GLY B C 1
ATOM 4506 O O . GLY B 1 231 ? -0.255 5.59 10.586 1 85.38 231 GLY B O 1
ATOM 4507 N N . SER B 1 232 ? -1.89 6.602 11.641 1 87.31 232 SER B N 1
ATOM 4508 C CA . SER B 1 232 ? -1.371 7.945 11.398 1 87.31 232 SER B CA 1
ATOM 4509 C C . SER B 1 232 ? -0.088 8.195 12.188 1 87.31 232 SER B C 1
ATOM 4511 O O . SER B 1 232 ? 0.072 7.688 13.297 1 87.31 232 SER B O 1
ATOM 4513 N N . ALA B 1 233 ? 0.842 8.867 11.617 1 89.31 233 ALA B N 1
ATOM 4514 C CA . ALA B 1 233 ? 2.082 9.25 12.289 1 89.31 233 ALA B CA 1
ATOM 4515 C C . ALA B 1 233 ? 2.559 10.617 11.82 1 89.31 233 ALA B C 1
ATOM 4517 O O . ALA B 1 233 ? 2.482 10.938 10.633 1 89.31 233 ALA B O 1
ATOM 4518 N N . ALA B 1 234 ? 3.066 11.359 12.828 1 94.75 234 ALA B N 1
ATOM 4519 C CA . ALA B 1 234 ? 3.646 12.648 12.453 1 94.75 234 ALA B CA 1
ATOM 4520 C C . ALA B 1 234 ? 4.785 12.469 11.453 1 94.75 234 ALA B C 1
ATOM 4522 O O . ALA B 1 234 ? 5.605 11.555 11.594 1 94.75 234 ALA B O 1
ATOM 4523 N N . ALA B 1 235 ? 4.82 13.242 10.406 1 94.25 235 ALA B N 1
ATOM 4524 C CA . ALA B 1 235 ? 5.805 13.125 9.336 1 94.25 235 ALA B CA 1
ATOM 4525 C C . ALA B 1 235 ? 7.086 13.875 9.68 1 94.25 235 ALA B C 1
ATOM 4527 O O . ALA B 1 235 ? 7.418 14.875 9.039 1 94.25 235 ALA B O 1
ATOM 4528 N N . THR B 1 236 ? 7.844 13.359 10.672 1 96.5 236 THR B N 1
ATOM 4529 C CA . THR B 1 236 ? 9.023 14.055 11.18 1 96.5 236 THR B CA 1
ATOM 4530 C C . THR B 1 236 ? 10.273 13.211 10.977 1 96.5 236 THR B C 1
ATOM 4532 O O . THR B 1 236 ? 11.305 13.453 11.602 1 96.5 236 THR B O 1
ATOM 4535 N N . GLY B 1 237 ? 10.156 12.219 10.109 1 93.44 237 GLY B N 1
ATOM 4536 C CA . GLY B 1 237 ? 11.258 11.289 9.914 1 93.44 237 GLY B CA 1
ATOM 4537 C C . GLY B 1 237 ? 12.508 11.953 9.375 1 93.44 237 GLY B C 1
ATOM 4538 O O . GLY B 1 237 ? 13.617 11.43 9.539 1 93.44 237 GLY B O 1
ATOM 4539 N N . TYR B 1 238 ? 12.383 13.133 8.758 1 95.81 238 TYR B N 1
ATOM 4540 C CA . TYR B 1 238 ? 13.508 13.844 8.141 1 95.81 238 TYR B CA 1
ATOM 4541 C C . TYR B 1 238 ? 14.281 14.641 9.18 1 95.81 238 TYR B C 1
ATOM 4543 O O . TYR B 1 238 ? 15.344 15.188 8.883 1 95.81 238 TYR B O 1
ATOM 4551 N N . LEU B 1 239 ? 13.75 14.656 10.43 1 97 239 LEU B N 1
ATOM 4552 C CA . LEU B 1 239 ? 14.453 15.344 11.516 1 97 239 LEU B CA 1
ATOM 4553 C C . LEU B 1 239 ? 15.469 14.414 12.172 1 97 239 LEU B C 1
ATOM 4555 O O . LEU B 1 239 ? 15.133 13.297 12.562 1 97 239 LEU B O 1
ATOM 4559 N N . GLY B 1 240 ? 16.641 14.883 12.328 1 92.81 240 GLY B N 1
ATOM 4560 C CA . GLY B 1 240 ? 17.75 14.062 12.773 1 92.81 240 GLY B CA 1
ATOM 4561 C C . GLY B 1 240 ? 17.844 13.938 14.281 1 92.81 240 GLY B C 1
ATOM 4562 O O . GLY B 1 240 ? 16.859 14.18 14.984 1 92.81 240 GLY B O 1
ATOM 4563 N N . THR B 1 241 ? 18.984 13.562 14.742 1 91 241 THR B N 1
ATOM 4564 C CA . THR B 1 241 ? 19.219 13.219 16.141 1 91 241 THR B CA 1
ATOM 4565 C C . THR B 1 241 ? 19.109 14.461 17.031 1 91 241 THR B C 1
ATOM 4567 O O . THR B 1 241 ? 18.797 14.359 18.219 1 91 241 THR B O 1
ATOM 4570 N N . ASP B 1 242 ? 19.359 15.602 16.484 1 93.81 242 ASP B N 1
ATOM 4571 C CA . ASP B 1 242 ? 19.312 16.828 17.281 1 93.81 242 ASP B CA 1
ATOM 4572 C C . ASP B 1 242 ? 17.891 17.141 17.719 1 93.81 242 ASP B C 1
ATOM 4574 O O . ASP B 1 242 ? 17.672 18 18.578 1 93.81 242 ASP B O 1
ATOM 4578 N N . TYR B 1 243 ? 16.906 16.391 17.188 1 96.38 243 TYR B N 1
ATOM 4579 C CA . TYR B 1 243 ? 15.523 16.609 17.562 1 96.38 243 TYR B CA 1
ATOM 4580 C C . TYR B 1 243 ? 15.062 15.555 18.562 1 96.38 243 TYR B C 1
ATOM 4582 O O . TYR B 1 243 ? 13.93 15.602 19.047 1 96.38 243 TYR B O 1
ATOM 4590 N N . GLU B 1 244 ? 15.844 14.594 18.938 1 93.56 244 GLU B N 1
ATOM 4591 C CA . GLU B 1 244 ? 15.453 13.43 19.719 1 93.56 244 GLU B CA 1
ATOM 4592 C C . GLU B 1 244 ? 14.867 13.836 21.062 1 93.56 244 GLU B C 1
ATOM 4594 O O . GLU B 1 244 ? 13.875 13.273 21.516 1 93.56 244 GLU B O 1
ATOM 4599 N N . GLU B 1 245 ? 15.43 14.883 21.641 1 95.5 245 GLU B N 1
ATOM 4600 C CA . GLU B 1 245 ? 15.031 15.273 22.984 1 95.5 245 GLU B CA 1
ATOM 4601 C C . GLU B 1 245 ? 13.656 15.938 22.984 1 95.5 245 GLU B C 1
ATOM 4603 O O . GLU B 1 245 ? 12.977 15.969 24.016 1 95.5 245 GLU B O 1
ATOM 4608 N N . ILE B 1 246 ? 13.281 16.406 21.844 1 97.06 246 ILE B N 1
ATOM 4609 C CA . ILE B 1 246 ? 12.031 17.156 21.812 1 97.06 246 ILE B CA 1
ATOM 4610 C C . ILE B 1 246 ? 10.992 16.406 21 1 97.06 246 ILE B C 1
ATOM 4612 O O . ILE B 1 246 ? 9.883 16.891 20.781 1 97.06 246 ILE B O 1
ATOM 4616 N N . ARG B 1 247 ? 11.305 15.297 20.484 1 95.44 247 ARG B N 1
ATOM 4617 C CA . ARG B 1 247 ? 10.398 14.438 19.734 1 95.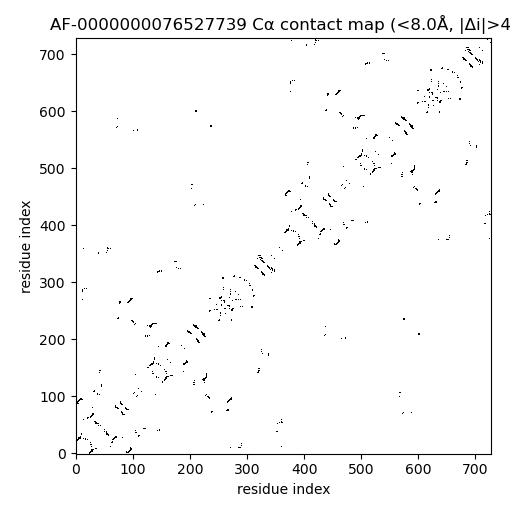44 247 ARG B CA 1
ATOM 4618 C C . ARG B 1 247 ? 9.703 13.438 20.656 1 95.44 247 ARG B C 1
ATOM 4620 O O . ARG B 1 247 ? 10.352 12.766 21.453 1 95.44 247 ARG B O 1
ATOM 4627 N N . HIS B 1 248 ? 8.398 13.422 20.547 1 94.31 248 HIS B N 1
ATOM 4628 C CA . HIS B 1 248 ? 7.609 12.477 21.328 1 94.31 248 HIS B CA 1
ATOM 4629 C C . HIS B 1 248 ? 7.559 11.109 20.641 1 94.31 248 HIS B C 1
ATOM 4631 O O . HIS B 1 248 ? 7.992 10.961 19.5 1 94.31 248 HIS B O 1
ATOM 4637 N N . TYR B 1 249 ? 7.027 10.109 21.312 1 85 249 TYR B N 1
ATOM 4638 C CA . TYR B 1 249 ? 6.941 8.742 20.828 1 85 249 TYR B CA 1
ATOM 4639 C C . TYR B 1 249 ? 6.07 8.672 19.578 1 85 249 TYR B C 1
ATOM 4641 O O . TYR B 1 249 ? 6.332 7.867 18.672 1 85 249 TYR B O 1
ATOM 4649 N N . ASN B 1 250 ? 5.137 9.586 19.469 1 85.75 250 ASN B N 1
ATOM 4650 C CA . ASN B 1 250 ? 4.227 9.562 18.328 1 85.75 250 ASN B CA 1
ATOM 4651 C C . ASN B 1 250 ? 4.777 10.367 17.156 1 85.75 250 ASN B C 1
ATOM 4653 O O . ASN B 1 250 ? 4.09 10.555 16.156 1 85.75 250 ASN B O 1
ATOM 4657 N N . GLY B 1 251 ? 5.996 10.93 17.344 1 91.44 251 GLY B N 1
ATOM 4658 C CA . GLY B 1 251 ? 6.691 11.633 16.281 1 91.44 251 GLY B CA 1
ATOM 4659 C C . GLY B 1 251 ? 6.512 13.133 16.328 1 91.44 251 GLY B C 1
ATOM 4660 O O . GLY B 1 251 ? 7.227 13.875 15.656 1 91.44 251 GLY B O 1
ATOM 4661 N N . THR B 1 252 ? 5.555 13.609 17.156 1 96.88 252 THR B N 1
ATOM 4662 C CA . THR B 1 252 ? 5.348 15.055 17.234 1 96.88 252 THR B CA 1
ATOM 4663 C C . THR B 1 252 ? 6.52 15.727 17.938 1 96.88 252 THR B C 1
ATOM 4665 O O . THR B 1 252 ? 7.242 15.094 18.703 1 96.88 252 THR B O 1
ATOM 4668 N N . ILE B 1 253 ? 6.715 16.969 17.672 1 98.12 253 ILE B N 1
ATOM 4669 C CA . ILE B 1 253 ? 7.859 17.672 18.25 1 98.12 253 ILE B CA 1
ATOM 4670 C C . ILE B 1 253 ? 7.371 18.828 19.109 1 98.12 253 ILE B C 1
ATOM 4672 O O . ILE B 1 253 ? 6.324 19.422 18.828 1 98.12 253 ILE B O 1
ATOM 4676 N N . ARG B 1 254 ? 8.07 19.188 20.094 1 98.62 254 ARG B N 1
ATOM 4677 C CA . ARG B 1 254 ? 7.703 20.203 21.078 1 98.62 254 ARG B CA 1
ATOM 4678 C C . ARG B 1 254 ? 7.867 21.609 20.484 1 98.62 254 ARG B C 1
ATOM 4680 O O . ARG B 1 254 ? 8.898 21.922 19.891 1 98.62 254 ARG B O 1
ATOM 4687 N N . VAL B 1 255 ? 6.891 22.422 20.672 1 98.75 255 VAL B N 1
ATOM 4688 C CA . VAL B 1 255 ? 6.922 23.844 20.328 1 98.75 255 VAL B CA 1
ATOM 4689 C C . VAL B 1 255 ? 6.473 24.688 21.516 1 98.75 255 VAL B C 1
ATOM 4691 O O . VAL B 1 255 ? 5.824 24.172 22.438 1 98.75 255 VAL B O 1
ATOM 4694 N N . ASP B 1 256 ? 6.867 25.922 21.547 1 98.31 256 ASP B N 1
ATOM 4695 C CA . ASP B 1 256 ? 6.391 26.844 22.578 1 98.31 256 ASP B CA 1
ATOM 4696 C C . ASP B 1 256 ? 5.102 27.531 22.141 1 98.31 256 ASP B C 1
ATOM 4698 O O . ASP B 1 256 ? 4.484 27.141 21.156 1 98.31 256 ASP B O 1
ATOM 4702 N N . ASP B 1 257 ? 4.648 28.562 22.859 1 97.88 257 ASP B N 1
ATOM 4703 C CA . ASP B 1 257 ? 3.359 29.203 22.625 1 97.88 257 ASP B CA 1
ATOM 4704 C C . ASP B 1 257 ? 3.418 30.109 21.391 1 97.88 257 ASP B C 1
ATOM 4706 O O . ASP B 1 257 ? 2.385 30.562 20.906 1 97.88 257 ASP B O 1
ATOM 4710 N N . GLN B 1 258 ? 4.586 30.359 20.875 1 98.62 258 GLN B N 1
ATOM 4711 C CA . GLN B 1 258 ? 4.734 31.078 19.625 1 98.62 258 GLN B CA 1
ATOM 4712 C C . GLN B 1 258 ? 4.965 30.125 18.453 1 98.62 258 GLN B C 1
ATOM 4714 O O . GLN B 1 258 ? 5.18 30.547 17.328 1 98.62 258 GLN B O 1
ATOM 4719 N N . LEU B 1 259 ? 4.992 28.781 18.75 1 98.81 259 LEU B N 1
ATOM 4720 C CA . LEU B 1 259 ? 5.141 27.672 17.812 1 98.81 259 LEU B CA 1
ATOM 4721 C C . LEU B 1 259 ? 6.578 27.562 17.312 1 98.81 259 LEU B C 1
ATOM 4723 O O . LEU B 1 259 ? 6.828 27.047 16.219 1 98.81 259 LEU B O 1
ATOM 4727 N N . ARG B 1 260 ? 7.551 28.172 18.078 1 98.75 260 ARG B N 1
ATOM 4728 C CA . ARG B 1 260 ? 8.969 27.938 17.844 1 98.75 260 ARG B CA 1
ATOM 4729 C C . ARG B 1 260 ? 9.367 26.531 18.281 1 98.75 260 ARG B C 1
ATOM 4731 O O . ARG B 1 260 ? 8.93 26.062 19.344 1 98.75 260 ARG B O 1
ATOM 4738 N N . VAL B 1 261 ? 10.125 25.859 17.438 1 98.81 261 VAL B N 1
ATOM 4739 C CA . VAL B 1 261 ? 10.625 24.547 17.844 1 98.81 261 VAL B CA 1
ATOM 4740 C C . VAL B 1 261 ? 11.617 24.703 18.984 1 98.81 261 VAL B C 1
ATOM 4742 O O . VAL B 1 261 ? 12.609 25.422 18.859 1 98.81 261 VAL B O 1
ATOM 4745 N N . VAL B 1 262 ? 11.383 24 20.047 1 98.56 262 VAL B N 1
ATOM 4746 C CA . VAL B 1 262 ? 12.203 24.125 21.25 1 98.56 262 VAL B CA 1
ATOM 4747 C C . VAL B 1 262 ? 13.648 23.766 20.938 1 98.56 262 VAL B C 1
ATOM 4749 O O . VAL B 1 262 ? 13.914 22.766 20.25 1 98.56 262 VAL B O 1
ATOM 4752 N N . ASP B 1 263 ? 14.586 24.656 21.297 1 97.5 263 ASP B N 1
ATOM 4753 C CA . ASP B 1 263 ? 16.031 24.469 21.219 1 97.5 263 ASP B CA 1
ATOM 4754 C C . ASP B 1 263 ? 16.531 24.484 19.781 1 97.5 263 ASP B C 1
ATOM 4756 O O . ASP B 1 263 ? 17.609 23.969 19.469 1 97.5 263 ASP B O 1
ATOM 4760 N N . HIS B 1 264 ? 15.758 24.969 18.844 1 98.25 264 HIS B N 1
ATOM 4761 C CA . HIS B 1 264 ? 16.141 25.094 17.453 1 98.25 264 HIS B CA 1
ATOM 4762 C C . HIS B 1 264 ? 15.859 26.5 16.922 1 98.25 264 HIS B C 1
ATOM 4764 O O . HIS B 1 264 ? 14.836 26.734 16.297 1 98.25 264 HIS B O 1
ATOM 4770 N N . PRO B 1 265 ? 16.812 27.406 17.219 1 97.81 265 PRO B N 1
ATOM 4771 C CA . PRO B 1 265 ? 16.609 28.797 16.812 1 97.81 265 PRO B CA 1
ATOM 4772 C C . PRO B 1 265 ? 16.328 28.953 15.312 1 97.81 265 PRO B C 1
ATOM 4774 O O . PRO B 1 265 ? 16.953 28.281 14.492 1 97.81 265 PRO B O 1
ATOM 4777 N N . GLY B 1 266 ? 15.281 29.734 15.016 1 98.19 266 GLY B N 1
ATOM 4778 C CA . GLY B 1 266 ? 14.945 30.031 13.633 1 98.19 266 GLY B CA 1
ATOM 4779 C C . GLY B 1 266 ? 14.008 29.016 13.016 1 98.19 266 GLY B C 1
ATOM 4780 O O . GLY B 1 266 ? 13.609 29.141 11.859 1 98.19 266 GLY B O 1
ATOM 4781 N N . VAL B 1 267 ? 13.648 27.969 13.805 1 98.88 267 VAL B N 1
ATOM 4782 C CA . VAL B 1 267 ? 12.789 26.906 13.297 1 98.88 267 VAL B CA 1
ATOM 4783 C C . VAL B 1 267 ? 11.43 26.953 13.992 1 98.88 267 VAL B C 1
ATOM 4785 O O . VAL B 1 267 ? 11.352 27.031 15.219 1 98.88 267 VAL B O 1
ATOM 4788 N N . TRP B 1 268 ? 10.414 27.047 13.211 1 98.88 268 TRP B N 1
ATOM 4789 C CA . TRP B 1 268 ? 9.023 26.953 13.648 1 98.88 268 TRP B CA 1
ATOM 4790 C C . TRP B 1 268 ? 8.375 25.672 13.141 1 98.88 268 TRP B C 1
ATOM 4792 O O . TRP B 1 268 ? 8.852 25.062 12.18 1 98.88 268 TRP B O 1
ATOM 4802 N N . ALA B 1 269 ? 7.332 25.172 13.789 1 98.88 269 ALA B N 1
ATOM 4803 C CA . ALA B 1 269 ? 6.531 24.047 13.328 1 98.88 269 ALA B CA 1
ATOM 4804 C C . ALA B 1 269 ? 5.039 24.328 13.484 1 98.88 269 ALA B C 1
ATOM 4806 O O . ALA B 1 269 ? 4.617 24.969 14.453 1 98.88 269 ALA B O 1
ATOM 4807 N N . ILE B 1 270 ? 4.25 23.875 12.523 1 98.75 270 ILE B N 1
ATOM 4808 C CA . ILE B 1 270 ? 2.818 24.141 12.555 1 98.75 270 ILE B CA 1
ATOM 4809 C C . ILE B 1 270 ? 2.047 22.891 12.156 1 98.75 270 ILE B C 1
ATOM 4811 O O . ILE B 1 270 ? 2.543 22.062 11.375 1 98.75 270 ILE B O 1
ATOM 4815 N N . GLY B 1 271 ? 0.833 22.734 12.703 1 97.69 271 GLY B N 1
ATOM 4816 C CA . GLY B 1 271 ? -0.06 21.656 12.328 1 97.69 271 GLY B CA 1
ATOM 4817 C C . GLY B 1 271 ? 0.208 20.375 13.086 1 97.69 271 GLY B C 1
ATOM 4818 O O . GLY B 1 271 ? 0.54 20.406 14.273 1 97.69 271 GLY B O 1
ATOM 4819 N N . ASP B 1 272 ? 0.06 19.266 12.414 1 96.38 272 ASP B N 1
ATOM 4820 C CA . ASP B 1 272 ? -0.026 17.953 13.047 1 96.38 272 ASP B CA 1
ATOM 4821 C C . ASP B 1 272 ? 1.335 17.516 13.578 1 96.38 272 ASP B C 1
ATOM 4823 O O . ASP B 1 272 ? 1.415 16.625 14.43 1 96.38 272 ASP B O 1
ATOM 4827 N N . ILE B 1 273 ? 2.393 18.109 13.133 1 97.75 273 ILE B N 1
ATOM 4828 C CA . ILE B 1 273 ? 3.707 17.656 13.57 1 97.75 273 ILE B CA 1
ATOM 4829 C C . ILE B 1 273 ? 3.99 18.172 14.977 1 97.75 273 ILE B C 1
ATOM 4831 O O . ILE B 1 273 ? 4.941 17.734 15.633 1 97.75 273 ILE B O 1
ATOM 4835 N N . THR B 1 274 ? 3.199 19.172 15.43 1 98.25 274 THR B N 1
ATOM 4836 C CA . THR B 1 274 ? 3.455 19.797 16.719 1 98.25 274 THR B CA 1
ATOM 4837 C C . THR B 1 274 ? 2.838 18.969 17.844 1 98.25 274 THR B C 1
ATOM 4839 O O . THR B 1 274 ? 1.93 18.172 17.609 1 98.25 274 THR B O 1
ATOM 4842 N N . ASP B 1 275 ? 3.287 19.141 19 1 97.12 275 ASP B N 1
ATOM 4843 C CA . ASP B 1 275 ? 2.727 18.453 20.156 1 97.12 275 ASP B CA 1
ATOM 4844 C C . ASP B 1 275 ? 1.626 19.297 20.812 1 97.12 275 ASP B C 1
ATOM 4846 O O . ASP B 1 275 ? 1.261 19.062 21.953 1 97.12 275 ASP B O 1
ATOM 4850 N N . VAL B 1 276 ? 1.176 20.406 20.078 1 96.06 276 VAL B N 1
ATOM 4851 C CA . VAL B 1 276 ? 0.051 21.172 20.594 1 96.06 276 VAL B CA 1
ATOM 4852 C C . VAL B 1 276 ? -1.124 20.25 20.891 1 96.06 276 VAL B C 1
ATOM 4854 O O . VAL B 1 276 ? -1.534 19.469 20.016 1 96.06 276 VAL B O 1
ATOM 4857 N N . ARG B 1 277 ? -1.654 20.281 22.016 1 90.19 277 ARG B N 1
ATOM 4858 C CA . ARG B 1 277 ? -2.695 19.359 22.453 1 90.19 277 ARG B CA 1
ATOM 4859 C C . ARG B 1 277 ? -4.066 19.797 21.953 1 90.19 277 ARG B C 1
ATOM 4861 O O . ARG B 1 277 ? -4.824 20.438 22.688 1 90.19 277 ARG B O 1
ATOM 4868 N N . GLU B 1 278 ? -4.328 19.469 20.859 1 88.38 278 GLU B N 1
ATOM 4869 C CA . GLU B 1 278 ? -5.609 19.75 20.203 1 88.38 278 GLU B CA 1
ATOM 4870 C C . GLU B 1 278 ? -5.879 18.75 19.078 1 88.38 278 GLU B C 1
ATOM 4872 O O . GLU B 1 278 ? -4.992 17.984 18.688 1 88.38 278 GLU B O 1
ATOM 4877 N N . SER B 1 279 ? -7.16 18.719 18.656 1 84.62 279 SER B N 1
ATOM 4878 C CA . SER B 1 279 ? -7.461 17.906 17.484 1 84.62 279 SER B CA 1
ATOM 4879 C C . SER B 1 279 ? -6.695 18.391 16.266 1 84.62 279 SER B C 1
ATOM 4881 O O . SER B 1 279 ? -6.578 19.594 16.047 1 84.62 279 SER B O 1
ATOM 4883 N N . LYS B 1 280 ? -6.062 17.484 15.602 1 87.56 280 LYS B N 1
ATOM 4884 C CA . LYS B 1 280 ? -5.27 17.828 14.422 1 87.56 280 LYS B CA 1
ATOM 4885 C C . LYS B 1 280 ? -6.164 18.094 13.219 1 87.56 280 LYS B C 1
ATOM 4887 O O . LYS B 1 280 ? -6.617 17.156 12.555 1 87.56 280 LYS B O 1
ATOM 4892 N N . ARG B 1 281 ? -6.445 19.344 12.977 1 88.5 281 ARG B N 1
ATOM 4893 C CA . ARG B 1 281 ? -7.387 19.797 11.953 1 88.5 281 ARG B CA 1
ATOM 4894 C C . ARG B 1 281 ? -6.738 20.812 11.023 1 88.5 281 ARG B C 1
ATOM 4896 O O . ARG B 1 28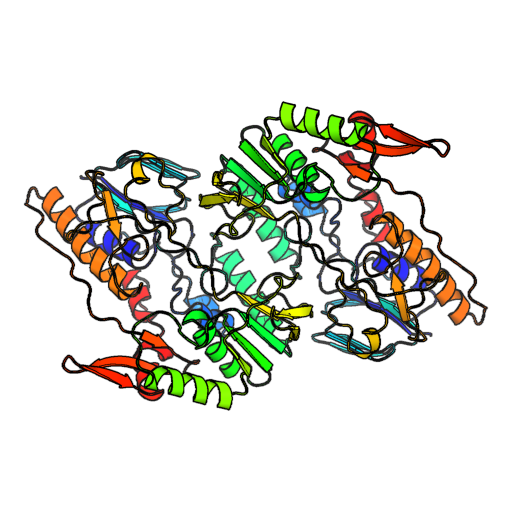1 ? -5.812 21.531 11.422 1 88.5 281 ARG B O 1
ATOM 4903 N N . ALA B 1 282 ? -7.34 20.891 9.852 1 90.88 282 ALA B N 1
ATOM 4904 C CA . ALA B 1 282 ? -6.852 21.844 8.867 1 90.88 282 ALA B CA 1
ATOM 4905 C C . ALA B 1 282 ? -6.984 23.281 9.383 1 90.88 282 ALA B C 1
ATOM 4907 O O . ALA B 1 282 ? -6.094 24.109 9.164 1 90.88 282 ALA B O 1
ATOM 4908 N N . ASP B 1 283 ? -8.055 23.547 10.055 1 90.19 283 ASP B N 1
ATOM 4909 C CA . ASP B 1 283 ? -8.266 24.906 10.539 1 90.19 283 ASP B CA 1
ATOM 4910 C C . ASP B 1 283 ? -7.27 25.25 11.641 1 90.19 283 ASP B C 1
ATOM 4912 O O . ASP B 1 283 ? -6.832 26.406 11.75 1 90.19 283 ASP B O 1
ATOM 4916 N N . ALA B 1 284 ? -6.941 24.312 12.484 1 93.56 284 ALA B N 1
ATOM 4917 C CA . ALA B 1 284 ? -5.902 24.531 13.492 1 93.56 284 ALA B CA 1
ATOM 4918 C C . ALA B 1 284 ? -4.555 24.812 12.836 1 93.56 284 ALA B C 1
ATOM 4920 O O . ALA B 1 284 ? -3.834 25.719 13.25 1 93.56 284 ALA B O 1
ATOM 4921 N N . ALA B 1 285 ? -4.203 24.031 11.828 1 95.94 285 ALA B N 1
ATOM 4922 C CA . ALA B 1 285 ? -2.953 24.234 11.102 1 95.94 285 ALA B CA 1
ATOM 4923 C C . ALA B 1 285 ? -2.889 25.656 10.516 1 95.94 285 ALA B C 1
ATOM 4925 O O . ALA B 1 285 ? -1.84 26.297 10.555 1 95.94 285 ALA B O 1
ATOM 4926 N N . ARG B 1 286 ? -3.992 26.109 10.016 1 95.69 286 ARG B N 1
ATOM 4927 C CA . ARG B 1 286 ? -4.051 27.453 9.453 1 95.69 286 ARG B CA 1
ATOM 4928 C C . ARG B 1 286 ? -3.885 28.516 10.539 1 95.69 286 ARG B C 1
ATOM 4930 O O . ARG B 1 286 ? -3.221 29.531 10.328 1 95.69 286 ARG B O 1
ATOM 4937 N N . ALA B 1 287 ? -4.52 28.281 11.641 1 96.44 287 ALA B N 1
ATOM 4938 C CA . ALA B 1 287 ? -4.367 29.203 12.758 1 96.44 287 ALA B CA 1
ATOM 4939 C C . ALA B 1 287 ? -2.916 29.266 13.219 1 96.44 287 ALA B C 1
ATOM 4941 O O . ALA B 1 287 ? -2.396 30.359 13.492 1 96.44 287 ALA B O 1
ATOM 4942 N N . HIS B 1 288 ? -2.279 28.109 13.312 1 98.62 288 HIS B N 1
ATOM 4943 C CA . HIS B 1 288 ? -0.849 28.078 13.602 1 98.62 288 HIS B CA 1
ATOM 4944 C C . HIS B 1 288 ? -0.067 28.922 12.602 1 98.62 288 HIS B C 1
ATOM 4946 O O . HIS B 1 288 ? 0.793 29.703 12.992 1 98.62 288 HIS B O 1
ATOM 4952 N N . ALA B 1 289 ? -0.414 28.734 11.375 1 98.69 289 ALA B N 1
ATOM 4953 C CA . ALA B 1 289 ? 0.284 29.406 10.273 1 98.69 289 ALA B CA 1
ATOM 4954 C C . ALA B 1 289 ? 0.209 30.922 10.414 1 98.69 289 ALA B C 1
ATOM 4956 O O . ALA B 1 289 ? 1.199 31.625 10.188 1 98.69 289 ALA B O 1
ATOM 4957 N N . GLN B 1 290 ? -0.938 31.391 10.789 1 98.31 290 GLN B N 1
ATOM 4958 C CA . GLN B 1 290 ? -1.13 32.812 10.945 1 98.31 290 GLN B CA 1
ATOM 4959 C C . GLN B 1 290 ? -0.246 33.375 12.055 1 98.31 290 GLN B C 1
ATOM 4961 O O . GLN B 1 290 ? 0.359 34.438 11.906 1 98.31 290 GLN B O 1
ATOM 4966 N N . VAL B 1 291 ? -0.15 32.688 13.117 1 98.81 291 VAL B N 1
ATOM 4967 C CA . VAL B 1 291 ? 0.684 33.094 14.242 1 98.81 291 VAL B CA 1
ATOM 4968 C C . VAL B 1 291 ? 2.148 33.125 13.812 1 98.81 291 VAL B C 1
ATOM 4970 O O . VAL B 1 291 ? 2.844 34.125 14.031 1 98.81 291 VAL B O 1
ATOM 4973 N N . VAL B 1 292 ? 2.592 32.094 13.188 1 98.88 292 VAL B N 1
ATOM 4974 C CA . VAL B 1 292 ? 3.99 31.953 12.797 1 98.88 292 VAL B CA 1
ATOM 4975 C C . VAL B 1 292 ? 4.336 33 11.734 1 98.88 292 VAL B C 1
ATOM 4977 O O . VAL B 1 292 ? 5.391 33.625 11.797 1 98.88 292 VAL B O 1
ATOM 4980 N N . ALA B 1 293 ? 3.422 33.188 10.766 1 98.88 293 ALA B N 1
ATOM 4981 C CA . ALA B 1 293 ? 3.656 34.188 9.719 1 98.88 293 ALA B CA 1
ATOM 4982 C C . ALA B 1 293 ? 3.799 35.562 10.312 1 98.88 293 ALA B C 1
ATOM 4984 O O . ALA B 1 293 ? 4.691 36.344 9.922 1 98.88 293 ALA B O 1
ATOM 4985 N N . ARG B 1 294 ? 2.939 35.906 11.227 1 98.75 294 ARG B N 1
ATOM 4986 C CA . ARG B 1 294 ? 2.996 37.188 11.875 1 98.75 294 ARG B CA 1
ATOM 4987 C C . ARG B 1 294 ? 4.316 37.375 12.617 1 98.75 294 ARG B C 1
ATOM 4989 O O . ARG B 1 294 ? 4.949 38.438 12.516 1 98.75 294 ARG B O 1
ATOM 4996 N N . ASN B 1 295 ? 4.703 36.406 13.344 1 98.88 295 ASN B N 1
ATOM 4997 C CA . ASN B 1 295 ? 5.934 36.5 14.125 1 98.88 295 ASN B CA 1
ATOM 4998 C C . ASN B 1 295 ? 7.16 36.625 13.227 1 98.88 295 ASN B C 1
ATOM 5000 O O . ASN B 1 295 ? 8.062 37.406 13.5 1 98.88 295 ASN B O 1
ATOM 5004 N N . ILE B 1 296 ? 7.215 35.812 12.156 1 98.81 296 ILE B N 1
ATOM 5005 C CA . ILE B 1 296 ? 8.344 35.875 11.234 1 98.81 296 ILE B CA 1
ATOM 5006 C C . ILE B 1 296 ? 8.367 37.219 10.539 1 98.81 296 ILE B C 1
ATOM 5008 O O . ILE B 1 296 ? 9.43 37.844 10.398 1 98.81 296 ILE B O 1
ATOM 5012 N N . ALA B 1 297 ? 7.203 37.719 10.133 1 98.75 297 ALA B N 1
ATOM 5013 C CA . ALA B 1 297 ? 7.121 39.062 9.516 1 98.75 297 ALA B CA 1
ATOM 5014 C C . ALA B 1 297 ? 7.641 40.125 10.469 1 98.75 297 ALA B C 1
ATOM 5016 O O . ALA B 1 297 ? 8.352 41.031 10.047 1 98.75 297 ALA B O 1
ATOM 5017 N N . ASP B 1 298 ? 7.246 40.031 11.711 1 98.62 298 ASP B N 1
ATOM 5018 C CA . ASP B 1 298 ? 7.723 40.969 12.711 1 98.62 298 ASP B CA 1
ATOM 5019 C C . ASP B 1 298 ? 9.242 40.938 12.844 1 98.62 298 ASP B C 1
ATOM 5021 O O . ASP B 1 298 ? 9.906 41.969 12.859 1 98.62 298 ASP B O 1
ATOM 5025 N N . LEU B 1 299 ? 9.789 39.781 12.867 1 98.44 299 LEU B N 1
ATOM 5026 C CA . LEU B 1 299 ? 11.234 39.625 12.961 1 98.44 299 LEU B CA 1
ATOM 5027 C C . LEU B 1 299 ? 11.93 40.25 11.75 1 98.44 299 LEU B C 1
ATOM 5029 O O . LEU B 1 299 ? 12.945 40.938 11.898 1 98.44 299 LEU B O 1
ATOM 5033 N N . ILE B 1 300 ? 11.352 39.969 10.609 1 98.25 300 ILE B N 1
ATOM 5034 C CA . ILE B 1 300 ? 11.914 40.5 9.367 1 98.25 300 ILE B CA 1
ATOM 5035 C C . ILE B 1 300 ? 11.891 42.031 9.398 1 98.25 300 ILE B C 1
ATOM 5037 O O . ILE B 1 300 ? 12.828 42.688 8.922 1 98.25 300 ILE B O 1
ATOM 5041 N N . ALA B 1 301 ? 10.906 42.562 10.008 1 97.62 301 ALA B N 1
ATOM 5042 C CA . ALA B 1 301 ? 10.742 44 10.078 1 97.62 301 ALA B CA 1
ATOM 5043 C C . ALA B 1 301 ? 11.523 44.594 11.25 1 97.62 301 ALA B C 1
ATOM 5045 O O . ALA B 1 301 ? 11.484 45.812 11.484 1 97.62 301 ALA B O 1
ATOM 5046 N N . GLY B 1 302 ? 12.18 43.75 11.984 1 97.25 302 GLY B N 1
ATOM 5047 C CA . GLY B 1 302 ? 12.961 44.25 13.117 1 97.25 302 GLY B CA 1
ATOM 5048 C C . GLY B 1 302 ? 12.117 44.469 14.359 1 97.25 302 GLY B C 1
ATOM 5049 O O . GLY B 1 302 ? 12.531 45.219 15.258 1 97.25 302 GLY B O 1
ATOM 5050 N N . ARG B 1 303 ? 10.938 43.906 14.375 1 98.12 303 ARG B N 1
ATOM 5051 C CA . ARG B 1 303 ? 10.047 44.031 15.531 1 98.12 303 ARG B CA 1
ATOM 5052 C C . ARG B 1 303 ? 10.102 42.781 16.391 1 98.12 303 ARG B C 1
ATOM 5054 O O . ARG B 1 303 ? 10.586 41.719 15.938 1 98.12 303 ARG B O 1
ATOM 5061 N N . GLN B 1 304 ? 9.625 42.969 17.609 1 97.19 304 GLN B N 1
ATOM 5062 C CA . GLN B 1 304 ? 9.547 41.812 18.516 1 97.19 304 GLN B CA 1
ATOM 5063 C C . GLN B 1 304 ? 8.328 40.969 18.203 1 97.19 304 GLN B C 1
ATOM 5065 O O . GLN B 1 304 ? 7.199 41.438 18.172 1 97.19 304 GLN B O 1
ATOM 5070 N N . PRO B 1 305 ? 8.57 39.688 17.875 1 97.19 305 PRO B N 1
ATOM 5071 C CA . PRO B 1 305 ? 7.414 38.812 17.672 1 97.19 305 PRO B CA 1
ATOM 5072 C C . PRO B 1 305 ? 6.613 38.594 18.953 1 97.19 305 PRO B C 1
ATOM 5074 O O . PRO B 1 305 ? 7.188 38.219 20 1 97.19 305 PRO B O 1
ATOM 5077 N N . THR B 1 306 ? 5.27 38.781 18.891 1 97.12 306 THR B N 1
ATOM 5078 C CA . THR B 1 306 ? 4.484 38.688 20.109 1 97.12 306 THR B CA 1
ATOM 5079 C C . THR B 1 306 ? 3.295 37.75 19.938 1 97.12 306 THR B C 1
ATOM 5081 O O . THR B 1 306 ? 2.598 37.438 20.906 1 97.12 306 THR B O 1
ATOM 5084 N N . ALA B 1 307 ? 3.004 37.344 18.734 1 98.31 307 ALA B N 1
ATOM 5085 C CA . ALA B 1 307 ? 1.834 36.5 18.5 1 98.31 307 ALA B CA 1
ATOM 5086 C C . ALA B 1 307 ? 1.996 35.125 19.188 1 98.31 307 ALA B C 1
ATOM 5088 O O . ALA B 1 307 ? 3.078 34.531 19.156 1 98.31 307 ALA B O 1
ATOM 5089 N N . THR B 1 308 ? 0.943 34.688 19.828 1 98.5 308 THR B N 1
ATOM 5090 C CA . THR B 1 308 ? 0.917 33.375 20.484 1 98.5 308 THR B CA 1
ATOM 5091 C C . THR B 1 308 ? -0.31 32.594 20.047 1 98.5 308 THR B C 1
ATOM 5093 O O . THR B 1 308 ? -1.269 33.156 19.516 1 98.5 308 THR B O 1
ATOM 5096 N N . TYR B 1 309 ? -0.196 31.281 20.188 1 97.88 309 TYR B N 1
ATOM 5097 C CA . TYR B 1 309 ? -1.304 30.375 19.875 1 97.88 309 TYR B CA 1
ATOM 5098 C C . TYR B 1 309 ? -1.79 29.656 21.125 1 97.88 309 TYR B C 1
ATOM 5100 O O . TYR B 1 309 ? -0.984 29.188 21.938 1 97.88 309 TYR B O 1
ATOM 5108 N N . ARG B 1 310 ? -3.094 29.609 21.297 1 95.06 310 ARG B N 1
ATOM 5109 C CA . ARG B 1 310 ? -3.768 28.812 22.328 1 95.06 310 ARG B CA 1
ATOM 5110 C C . ARG B 1 310 ? -4.789 27.859 21.703 1 95.06 310 ARG B C 1
ATOM 5112 O O . ARG B 1 310 ? -5.699 28.297 21 1 95.06 310 ARG B O 1
ATOM 5119 N N . PRO B 1 311 ? -4.559 26.594 21.969 1 91.69 311 PRO B N 1
ATOM 5120 C CA . PRO B 1 311 ? -5.492 25.641 21.359 1 91.69 311 PRO B CA 1
ATOM 5121 C C . PRO B 1 311 ? -6.922 25.812 21.859 1 91.69 311 PRO B C 1
ATOM 5123 O O . PRO B 1 311 ? -7.133 26.188 23.016 1 91.69 311 PRO B O 1
ATOM 5126 N N . GLY B 1 312 ? -7.848 25.688 20.969 1 80.81 312 GLY B N 1
ATOM 5127 C CA . GLY B 1 312 ? -9.258 25.703 21.328 1 80.81 312 GLY B CA 1
ATOM 5128 C C . GLY B 1 312 ? -9.781 24.344 21.75 1 80.81 312 GLY B C 1
ATOM 5129 O O . GLY B 1 312 ? -9.031 23.375 21.812 1 80.81 312 GLY B O 1
ATOM 5130 N N . PRO B 1 313 ? -11.102 24.359 22.172 1 80.19 313 PRO B N 1
ATOM 5131 C CA . PRO B 1 313 ? -11.711 23.094 22.547 1 80.19 313 PRO B CA 1
ATOM 5132 C C . PRO B 1 313 ? -11.781 22.094 21.406 1 80.19 313 PRO B C 1
ATOM 5134 O O . PRO B 1 313 ? -11.797 22.484 20.234 1 80.19 313 PRO B O 1
ATOM 5137 N N . GLU B 1 314 ? -11.82 20.859 21.812 1 79.25 314 GLU B N 1
ATOM 5138 C CA . GLU B 1 314 ? -11.883 19.781 20.828 1 79.25 314 GLU B CA 1
ATOM 5139 C C . GLU B 1 314 ? -13.219 19.766 20.109 1 79.25 314 GLU B C 1
ATOM 5141 O O . GLU B 1 314 ? -14.273 19.922 20.734 1 79.25 314 GLU B O 1
ATOM 5146 N N . MET B 1 315 ? -13.18 19.828 18.891 1 83.88 315 MET B N 1
ATOM 5147 C CA . MET B 1 315 ? -14.344 19.688 18.016 1 83.88 315 MET B CA 1
ATOM 5148 C C . MET B 1 315 ? -14.133 18.547 17.016 1 83.88 315 MET B C 1
ATOM 5150 O O . MET B 1 315 ? -13 18.156 16.75 1 83.88 315 MET B O 1
ATOM 5154 N N . VAL B 1 316 ? -15.258 17.922 16.625 1 88.75 316 VAL B N 1
ATOM 5155 C CA . VAL B 1 316 ? -15.195 16.906 15.578 1 88.75 316 VAL B CA 1
ATOM 5156 C C . VAL B 1 316 ? -16.438 16.984 14.695 1 88.75 316 VAL B C 1
ATOM 5158 O O . VAL B 1 316 ? -17.547 17.234 15.195 1 88.75 316 VAL B O 1
ATOM 5161 N N . VAL B 1 317 ? -16.266 17.031 13.492 1 92.62 317 VAL B N 1
ATOM 5162 C CA . VAL B 1 317 ? -17.328 16.969 12.5 1 92.62 317 VAL B CA 1
ATOM 5163 C C . VAL B 1 317 ? -17.188 15.695 11.672 1 92.62 317 VAL B C 1
ATOM 5165 O O . VAL B 1 317 ? -16.219 15.547 10.922 1 92.62 317 VAL B O 1
ATOM 5168 N N . LEU B 1 318 ? -18.125 14.758 11.773 1 94.88 318 LEU B N 1
ATOM 5169 C CA . LEU B 1 318 ? -18.031 13.453 11.133 1 94.88 318 LEU B CA 1
ATOM 5170 C C . LEU B 1 318 ? -19.172 13.258 10.125 1 94.88 318 LEU B C 1
ATOM 5172 O O . LEU B 1 318 ? -20.234 12.75 10.469 1 94.88 318 LEU B O 1
ATOM 5176 N N . PRO B 1 319 ? -18.891 13.625 8.938 1 96.25 319 PRO B N 1
ATOM 5177 C CA . PRO B 1 319 ? -19.922 13.359 7.918 1 96.25 319 PRO B CA 1
ATOM 5178 C C . PRO B 1 319 ? -20.016 11.883 7.559 1 96.25 319 PRO B C 1
ATOM 5180 O O . PRO B 1 319 ? -19.016 11.172 7.555 1 96.25 319 PRO B O 1
ATOM 5183 N N . LEU B 1 320 ? -21.172 11.398 7.367 1 97.56 320 LEU B N 1
ATOM 5184 C CA . LEU B 1 320 ? -21.453 10.117 6.73 1 97.56 320 LEU B CA 1
ATOM 5185 C C . LEU B 1 320 ? -22.047 10.328 5.336 1 97.56 320 LEU B C 1
ATOM 5187 O O . LEU B 1 320 ? -23.266 10.312 5.168 1 97.56 320 LEU B O 1
ATOM 5191 N N . GLY B 1 321 ? -21.094 10.453 4.371 1 95.81 321 GLY B N 1
ATOM 5192 C CA . GLY B 1 321 ? -21.547 10.883 3.061 1 95.81 321 GLY B CA 1
ATOM 5193 C C . GLY B 1 321 ? -22.016 12.328 3.035 1 95.81 321 GLY B C 1
ATOM 5194 O O . GLY B 1 321 ? -21.656 13.109 3.922 1 95.81 321 GLY B O 1
ATOM 5195 N N . PRO B 1 322 ? -22.734 12.68 1.95 1 93.44 322 PRO B N 1
ATOM 5196 C CA . PRO B 1 322 ? -23.125 14.086 1.777 1 93.44 322 PRO B CA 1
ATOM 5197 C C . PRO B 1 322 ? -24.266 14.5 2.719 1 93.44 322 PRO B C 1
ATOM 5199 O O . PRO B 1 322 ? -24.469 15.695 2.949 1 93.44 322 PRO B O 1
ATOM 5202 N N . ASP B 1 323 ? -25 13.539 3.297 1 92.44 323 ASP B N 1
ATOM 5203 C CA . ASP B 1 323 ? -26.25 13.938 3.936 1 92.44 323 ASP B CA 1
ATOM 5204 C C . ASP B 1 323 ? -26.359 13.367 5.348 1 92.44 323 ASP B C 1
ATOM 5206 O O . ASP B 1 323 ? -27.391 13.5 6 1 92.44 323 ASP B O 1
ATOM 5210 N N . GLY B 1 324 ? -25.375 12.727 5.836 1 95.5 324 GLY B N 1
ATOM 5211 C CA . GLY B 1 324 ? -25.422 12.109 7.156 1 95.5 324 GLY B CA 1
ATOM 5212 C C . GLY B 1 324 ? -24.312 12.586 8.07 1 95.5 324 GLY B C 1
ATOM 5213 O O . GLY B 1 324 ? -23.594 13.547 7.746 1 95.5 324 GLY B O 1
ATOM 5214 N N . GLY B 1 325 ? -24.297 12.023 9.258 1 97.5 325 GLY B N 1
ATOM 5215 C CA . GLY B 1 325 ? -23.203 12.297 10.18 1 97.5 325 GLY B CA 1
ATOM 5216 C C . GLY B 1 325 ? -23.656 12.961 11.469 1 97.5 325 GLY B C 1
ATOM 5217 O O . GLY B 1 325 ? -24.859 13.047 11.734 1 97.5 325 GLY B O 1
ATOM 5218 N N . ALA B 1 326 ? -22.734 13.273 12.234 1 97.56 326 ALA B N 1
ATOM 5219 C CA . ALA B 1 326 ? -22.891 14.008 13.492 1 97.56 326 ALA B CA 1
ATOM 5220 C C . ALA B 1 326 ? -21.625 14.805 13.82 1 97.56 326 ALA B C 1
ATOM 5222 O O . ALA B 1 326 ? -20.547 14.508 13.312 1 97.56 326 ALA B O 1
ATOM 5223 N N . ALA B 1 327 ? -21.875 15.836 14.633 1 95.44 327 ALA B N 1
ATOM 5224 C CA . ALA B 1 327 ? -20.734 16.688 15 1 95.44 327 ALA B CA 1
ATOM 5225 C C . ALA B 1 327 ? -20.844 17.109 16.469 1 95.44 327 ALA B C 1
ATOM 5227 O O . ALA B 1 327 ? -21.938 17.25 17.016 1 95.44 327 ALA B O 1
ATOM 5228 N N . GLN B 1 328 ? -19.766 17.109 17.078 1 93.81 328 GLN B N 1
ATOM 5229 C CA . GLN B 1 328 ? -19.625 17.781 18.359 1 93.81 328 GLN B CA 1
ATOM 5230 C C . GLN B 1 328 ? -18.938 19.141 18.188 1 93.81 328 GLN B C 1
ATOM 5232 O O . GLN B 1 328 ? -17.781 19.203 17.766 1 93.81 328 GLN B O 1
ATOM 5237 N N . ILE B 1 329 ? -19.703 20.188 18.484 1 91.88 329 ILE B N 1
ATOM 5238 C CA . ILE B 1 329 ? -19.203 21.547 18.297 1 91.88 329 ILE B CA 1
ATOM 5239 C C . ILE B 1 329 ? -19.422 22.359 19.562 1 91.88 329 ILE B C 1
ATOM 5241 O O . ILE B 1 329 ? -20 21.875 20.531 1 91.88 329 ILE B O 1
ATOM 5245 N N . MET B 1 330 ? -18.859 23.562 19.547 1 88.62 330 MET B N 1
ATOM 5246 C CA . MET B 1 330 ? -19.078 24.484 20.656 1 88.62 330 MET B CA 1
ATOM 5247 C C . MET B 1 330 ? -20.172 25.484 20.328 1 88.62 330 MET B C 1
ATOM 5249 O O . MET B 1 330 ? -20.156 26.125 19.266 1 88.62 330 MET B O 1
ATOM 5253 N N . ARG B 1 331 ? -21.156 25.453 21.141 1 89.44 331 ARG B N 1
ATOM 5254 C CA . ARG B 1 331 ? -22.219 26.469 21.062 1 89.44 331 ARG B CA 1
ATOM 5255 C C . ARG B 1 331 ? -22.344 27.219 22.391 1 89.44 331 ARG B C 1
ATOM 5257 O O . ARG B 1 331 ? -22.719 26.625 23.406 1 89.44 331 ARG B O 1
ATOM 5264 N N . GLU B 1 332 ? -22.078 28.531 22.359 1 90 332 GLU B N 1
ATOM 5265 C CA . GLU B 1 332 ? -22.141 29.375 23.531 1 90 332 GLU B CA 1
ATOM 5266 C C . GLU B 1 332 ? -21.312 28.812 24.672 1 90 332 GLU B C 1
ATOM 5268 O O . GLU B 1 332 ? -21.797 28.688 25.812 1 90 332 GLU B O 1
ATOM 5273 N N . GLY B 1 333 ? -20.172 28.281 24.328 1 86.12 333 GLY B N 1
ATOM 5274 C CA . GLY B 1 333 ? -19.188 27.828 25.312 1 86.12 333 GLY B CA 1
ATOM 5275 C C . GLY B 1 333 ? -19.453 26.422 25.812 1 86.12 333 GLY B C 1
ATOM 5276 O O . GLY B 1 333 ? -18.703 25.906 26.656 1 86.12 333 GLY B O 1
ATOM 5277 N N . VAL B 1 334 ? -20.516 25.875 25.234 1 89.19 334 VAL B N 1
ATOM 5278 C CA . VAL B 1 334 ? -20.828 24.531 25.672 1 89.19 334 VAL B CA 1
ATOM 5279 C C . VAL B 1 334 ? -20.719 23.562 24.484 1 89.19 334 VAL B C 1
ATOM 5281 O O . VAL B 1 334 ? -21.062 23.922 23.359 1 89.19 334 VAL B O 1
ATOM 5284 N N . ARG B 1 335 ? -20.297 22.344 24.844 1 91 335 ARG B N 1
ATOM 5285 C CA . ARG B 1 335 ? -20.219 21.297 23.812 1 91 335 ARG B CA 1
ATOM 5286 C C . ARG B 1 335 ? -21.609 20.75 23.5 1 91 335 ARG B C 1
ATOM 5288 O O . ARG B 1 335 ? -22.328 20.328 24.406 1 91 335 ARG B O 1
ATOM 5295 N N . VAL B 1 336 ? -21.922 20.766 22.219 1 94.31 336 VAL B N 1
ATOM 5296 C CA . VAL B 1 336 ? -23.203 20.203 21.797 1 94.31 336 VAL B CA 1
ATOM 5297 C C . VAL B 1 336 ? -23 19.219 20.656 1 94.31 336 VAL B C 1
ATOM 5299 O O . VAL B 1 336 ? -22.016 19.328 19.906 1 94.31 336 VAL B O 1
ATOM 5302 N N . VAL B 1 337 ? -23.891 18.266 20.609 1 96.31 337 VAL B N 1
ATOM 5303 C CA . VAL B 1 337 ? -23.906 17.328 19.484 1 96.31 337 VAL B CA 1
ATOM 5304 C C . VAL B 1 337 ? -25.016 17.734 18.5 1 96.31 337 VAL B C 1
ATOM 5306 O O . VAL B 1 337 ? -26.156 17.969 18.906 1 96.31 337 VAL B O 1
ATOM 5309 N N . VAL B 1 338 ? -24.578 17.875 17.234 1 95.88 338 VAL B N 1
ATOM 5310 C CA . VAL B 1 338 ? -25.562 18.25 16.219 1 95.88 338 VAL B CA 1
ATOM 5311 C C . VAL B 1 338 ? -25.734 17.109 15.219 1 95.88 338 VAL B C 1
ATOM 5313 O O . VAL B 1 338 ? -24.812 16.297 15.031 1 95.88 338 VAL B O 1
ATOM 5316 N N . GLY B 1 339 ? -26.906 17.094 14.57 1 95.06 339 GLY B N 1
ATOM 5317 C CA . GLY B 1 339 ? -27.297 15.977 13.727 1 95.06 339 GLY B CA 1
ATOM 5318 C C . GLY B 1 339 ? -26.828 16.125 12.289 1 95.06 339 GLY B C 1
ATOM 5319 O O . GLY B 1 339 ? -25.953 16.938 12 1 95.06 339 GLY B O 1
ATOM 5320 N N . PRO B 1 340 ? -27.406 15.266 11.438 1 95.56 340 PRO B N 1
ATOM 5321 C CA . PRO B 1 340 ? -26.953 15.133 10.055 1 95.56 340 PRO B CA 1
ATOM 5322 C C . PRO B 1 340 ? -27.062 16.438 9.266 1 95.56 340 PRO B C 1
ATOM 5324 O O . PRO B 1 340 ? -26.141 16.781 8.523 1 95.56 340 PRO B O 1
ATOM 5327 N N . GLU B 1 341 ? -28.109 17.141 9.414 1 94.75 341 GLU B N 1
ATOM 5328 C CA . GLU B 1 341 ? -28.328 18.344 8.625 1 94.75 341 GLU B CA 1
ATOM 5329 C C . GLU B 1 341 ? -27.25 19.391 8.898 1 94.75 341 GLU B C 1
ATOM 5331 O O . GLU B 1 341 ? -26.656 19.938 7.969 1 94.75 341 GLU B O 1
ATOM 5336 N N . GLU B 1 342 ? -27.016 19.578 10.102 1 94.38 342 GLU B N 1
ATOM 5337 C CA . GLU B 1 342 ? -26.016 20.578 10.469 1 94.38 342 GLU B CA 1
ATOM 5338 C C . GLU B 1 342 ? -24.609 20.078 10.156 1 94.38 342 GLU B C 1
ATOM 5340 O O . GLU B 1 342 ? -23.75 20.844 9.711 1 94.38 342 GLU B O 1
ATOM 5345 N N . THR B 1 343 ? -24.375 18.828 10.398 1 94.31 343 THR B N 1
ATOM 5346 C CA . THR B 1 343 ? -23.078 18.234 10.062 1 94.31 343 THR B CA 1
ATOM 5347 C C . THR B 1 343 ? -22.781 18.375 8.578 1 94.31 343 THR B C 1
ATOM 5349 O O . THR B 1 343 ? -21.672 18.75 8.188 1 94.31 343 THR B O 1
ATOM 5352 N N . SER B 1 344 ? -23.766 18.172 7.727 1 93.06 344 SER B N 1
ATOM 5353 C CA . SER B 1 344 ? -23.625 18.297 6.281 1 93.06 344 SER B CA 1
ATOM 5354 C C . SER B 1 344 ? -23.312 19.734 5.883 1 93.06 344 SER B C 1
ATOM 5356 O O . SER B 1 344 ? -22.484 19.984 5.012 1 93.06 344 SER B O 1
ATOM 5358 N N . ARG B 1 345 ? -23.844 20.656 6.562 1 90.38 345 ARG B N 1
ATOM 5359 C CA . ARG B 1 345 ? -23.625 22.078 6.273 1 90.38 345 ARG B CA 1
ATOM 5360 C C . ARG B 1 345 ? -22.219 22.5 6.672 1 90.38 345 ARG B C 1
ATOM 5362 O O . ARG B 1 345 ? -21.578 23.281 5.969 1 90.38 345 ARG B O 1
ATOM 5369 N N . ILE B 1 346 ? -21.797 22.016 7.758 1 87.81 346 ILE B N 1
ATOM 5370 C CA . ILE B 1 346 ? -20.5 22.391 8.289 1 87.81 346 ILE B CA 1
ATOM 5371 C C . ILE B 1 346 ? -19.391 21.797 7.418 1 87.81 346 ILE B C 1
ATOM 5373 O O . ILE B 1 346 ? -18.422 22.469 7.09 1 87.81 346 ILE B O 1
ATOM 5377 N N . LYS B 1 347 ? -19.469 20.562 6.98 1 87.56 347 LYS B N 1
ATOM 5378 C CA . LYS B 1 347 ? -18.359 19.875 6.328 1 87.56 347 LYS B CA 1
ATOM 5379 C C . LYS B 1 347 ? -18.844 19.016 5.16 1 87.56 347 LYS B C 1
ATOM 5381 O O . LYS B 1 347 ? -18.281 19.062 4.07 1 87.56 347 LYS B O 1
ATOM 5386 N N . GLY B 1 348 ? -19.938 18.438 5.285 1 85.19 348 GLY B N 1
ATOM 5387 C CA . GLY B 1 348 ? -20.344 17.375 4.395 1 85.19 348 GLY B CA 1
ATOM 5388 C C . GLY B 1 348 ? -20.609 17.844 2.977 1 85.19 348 GLY B C 1
ATOM 5389 O O . GLY B 1 348 ? -20.312 17.125 2.016 1 85.19 348 GLY B O 1
ATOM 5390 N N . GLU B 1 349 ? -21.031 19.062 2.84 1 81.19 349 GLU B N 1
ATOM 5391 C CA . GLU B 1 349 ? -21.453 19.547 1.53 1 81.19 349 GLU B CA 1
ATOM 5392 C C . GLU B 1 349 ? -20.25 20 0.699 1 81.19 349 GLU B C 1
ATOM 5394 O O . GLU B 1 349 ? -20.156 19.656 -0.481 1 81.19 349 GLU B O 1
ATOM 5399 N N . ASP B 1 350 ? -19.328 20.672 1.323 1 84.62 350 ASP B N 1
ATOM 5400 C CA . ASP B 1 350 ? -18.281 21.344 0.533 1 84.62 350 ASP B CA 1
ATOM 5401 C C . ASP B 1 350 ? -16.906 20.766 0.851 1 84.62 350 ASP B C 1
ATOM 5403 O O . ASP B 1 350 ? -15.977 20.891 0.05 1 84.62 350 ASP B O 1
ATOM 5407 N N . LEU B 1 351 ? -16.797 20.203 1.943 1 88.25 351 LEU B N 1
ATOM 5408 C CA . LEU B 1 351 ? -15.562 19.594 2.395 1 88.25 351 LEU B CA 1
ATOM 5409 C C . LEU B 1 351 ? -14.391 20.562 2.293 1 88.25 351 LEU B C 1
ATOM 5411 O O . LEU B 1 351 ? -13.297 20.188 1.868 1 88.25 351 LEU B O 1
ATOM 5415 N N . PHE B 1 352 ? -14.688 21.906 2.502 1 85.19 352 PHE B N 1
ATOM 5416 C CA . PHE B 1 352 ? -13.758 23.016 2.611 1 85.19 352 PHE B CA 1
ATOM 5417 C C . PHE B 1 352 ? -13.062 23.281 1.282 1 85.19 352 PHE B C 1
ATOM 5419 O O . PHE B 1 352 ? -11.977 23.859 1.248 1 85.19 352 PHE B O 1
ATOM 5426 N N . LEU B 1 353 ? -13.547 22.766 0.206 1 86.69 353 LEU B N 1
ATOM 5427 C CA . LEU B 1 353 ? -12.93 22.891 -1.11 1 86.69 353 LEU B CA 1
ATOM 5428 C C . LEU B 1 353 ? -12.867 24.359 -1.542 1 86.69 353 LEU B C 1
ATOM 5430 O O . LEU B 1 353 ? -11.836 24.812 -2.057 1 86.69 353 LEU B O 1
ATOM 5434 N N . ASP B 1 354 ? -13.898 25.094 -1.308 1 85.06 354 ASP B N 1
ATOM 5435 C CA . ASP B 1 354 ? -13.945 26.484 -1.744 1 85.06 354 ASP B CA 1
ATOM 5436 C C . ASP B 1 354 ? -12.867 27.312 -1.046 1 85.06 354 ASP B C 1
ATOM 5438 O O . ASP B 1 354 ? -12.211 28.141 -1.679 1 85.06 354 ASP B O 1
ATOM 5442 N N . PHE B 1 355 ? -12.727 27.047 0.153 1 82.44 355 PHE B N 1
ATOM 5443 C CA . PHE B 1 355 ? -11.727 27.766 0.936 1 82.44 355 PHE B CA 1
ATOM 5444 C C . PHE B 1 355 ? -10.328 27.5 0.399 1 82.44 355 PHE B C 1
ATOM 5446 O O . PHE B 1 355 ? -9.547 28.438 0.198 1 82.44 355 PHE B O 1
ATOM 5453 N N . VAL B 1 356 ? -10.008 26.266 0.158 1 90.12 356 VAL B N 1
ATOM 5454 C CA . VAL B 1 356 ? -8.672 25.875 -0.286 1 90.12 356 VAL B CA 1
ATOM 5455 C C . VAL B 1 356 ? -8.406 26.438 -1.683 1 90.12 356 VAL B C 1
ATOM 5457 O O . VAL B 1 356 ? -7.309 26.906 -1.973 1 90.12 356 VAL B O 1
ATOM 5460 N N . ARG B 1 357 ? -9.422 26.406 -2.496 1 91.25 357 ARG B N 1
ATOM 5461 C CA . ARG B 1 357 ? -9.273 26.938 -3.848 1 91.25 357 ARG B CA 1
ATOM 5462 C C . ARG B 1 357 ? -8.977 28.422 -3.818 1 91.25 357 ARG B C 1
ATOM 5464 O O . ARG B 1 357 ? -8.141 28.906 -4.586 1 91.25 357 ARG B O 1
ATOM 5471 N N . GLU B 1 358 ? -9.617 29.078 -2.914 1 88.69 358 GLU B N 1
ATOM 5472 C CA . GLU B 1 358 ? -9.344 30.516 -2.748 1 88.69 358 GLU B CA 1
ATOM 5473 C C . GLU B 1 358 ? -7.91 30.75 -2.277 1 88.69 358 GLU B C 1
ATOM 5475 O O . GLU B 1 358 ? -7.211 31.609 -2.811 1 88.69 358 GLU B O 1
ATOM 5480 N N . GLU B 1 359 ? -7.539 29.969 -1.325 1 89.88 359 GLU B N 1
ATOM 5481 C CA . GLU B 1 359 ? -6.195 30.094 -0.775 1 89.88 359 GLU B CA 1
ATOM 5482 C C . GLU B 1 359 ? -5.133 29.844 -1.845 1 89.88 359 GLU B C 1
ATOM 5484 O O . GLU B 1 359 ? -4.082 30.484 -1.846 1 89.88 359 GLU B O 1
ATOM 5489 N N . LEU B 1 360 ? -5.383 29 -2.803 1 93.75 360 LEU B N 1
ATOM 5490 C CA . LEU B 1 360 ? -4.414 28.609 -3.818 1 93.75 360 LEU B CA 1
ATOM 5491 C C . LEU B 1 360 ? -4.566 29.453 -5.074 1 93.75 360 LEU B C 1
ATOM 5493 O O . LEU B 1 360 ? -3.867 29.234 -6.066 1 93.75 360 LEU B O 1
ATOM 5497 N N . GLY B 1 361 ? -5.5 30.406 -5.078 1 89.06 361 GLY B N 1
ATOM 5498 C CA . GLY B 1 361 ? -5.648 31.359 -6.152 1 89.06 361 GLY B CA 1
ATOM 5499 C C . GLY B 1 361 ? -6.422 30.828 -7.34 1 89.06 361 GLY B C 1
ATOM 5500 O O . GLY B 1 361 ? -6.246 31.297 -8.469 1 89.06 361 GLY B O 1
ATOM 5501 N N . VAL B 1 362 ? -7.117 29.703 -7.25 1 84.75 362 VAL B N 1
ATOM 5502 C CA . VAL B 1 362 ? -7.816 29.078 -8.375 1 84.75 362 VAL B CA 1
ATOM 5503 C C . VAL B 1 362 ? -9.32 29.281 -8.219 1 84.75 362 VAL B C 1
ATOM 5505 O O . VAL B 1 362 ? -10.117 28.531 -8.789 1 84.75 362 VAL B O 1
ATOM 5508 N N . SER B 1 363 ? -9.766 30.25 -7.531 1 72.62 363 SER B N 1
ATOM 5509 C CA . SER B 1 363 ? -11.195 30.5 -7.367 1 72.62 363 SER B CA 1
ATOM 5510 C C . SER B 1 363 ? -11.828 30.938 -8.68 1 72.62 363 SER B C 1
ATOM 5512 O O . SER B 1 363 ? -11.18 31.594 -9.5 1 72.62 363 SER B O 1
ATOM 5514 N N . GLU B 1 364 ? -12.773 30.188 -9.523 1 53.47 364 GLU B N 1
ATOM 5515 C CA . GLU B 1 364 ? -13.516 30.719 -10.656 1 53.47 364 GLU B CA 1
ATOM 5516 C C . GLU B 1 364 ? -14.18 32.062 -10.305 1 53.47 364 GLU B C 1
ATOM 5518 O O . GLU B 1 364 ? -14.508 32.312 -9.141 1 53.47 364 GLU B O 1
#

Foldseek 3Di:
DFEEEEEADELLRLLLQQLCQVQHQYEYEHQAQFYFLLLCLLLLLQDVVSLVLRTHGLVQSHDRYDYHHFDFQADDQQWTQTPPPGIDHGLFYEYEHAKDDDPPSDDPDRYSVVNSVLSVLLNVLLQVWAEEEEEAQALQSLQNLLSSCVNPLRHAYEYEEQAQFGNPDDDDDPVQRVQSVVVSVVSNYHYHYNKAWPDDWPDDASDQQWDWTAIPVGDIDITRHYYYGDDMATPQNNYDPVQVVQADPRQAGEADQLQAGPPRPNYGYFFNSHPQPEPGDSVRRNVSSVSNSQQVSCVSVVHHRDRGDDYDGYKDQRASAQQFHKIWDDDPNDTDIDTRHVSNVVARHCNCSQVVCVSSPNHD/DFEEEEEADELLRLLLQQLCQVQHAYEYEHQAQFYFLLLCLLLLLQDVVSLVLRTHGLVQSHDRYDYHHFDFQADDQQWTQTPPPGIDHGLFYEYEHAKDDDPPSDDPDRYSVVNSVLSVLLNVLLQVWAEEEEEAQALQSLQNLLSSCVNPLRHAYEYEEQAQFGNPDDDDDVVQRVQSVVVSVVSNYHYHYNKAWPDDWPDDASDQQWDWTAIPVGDIDITRHYYYGDDMATPQNNYDPVQVVQADPRQAGEADQLQAGPPRPNYGYFFNSHPQPEPGDSVRRNVSSVSNSQQVSCVSVVHHRDRGDDDDDYKDQRASALQFHKIFDDDPNDTDIDTRHVSNVVARHCSCSQVVCVSSPNHD

Sequence (728 aa):
MARVTIVGGGYGGITVAKALDDVAQVTLVEQKDTFVNHAAALRAAVDAQWAERIFIPYDRLLTNGRVVHGTALAVHGTTVEVSGHGPIEADYLVLATGTNYPFPAKHLESSAIIAKARIERMRSNLAQAGRVLIVGAGAVGIELAGEITSAFPDIAVTLLETADRIIPEGDYKEEMRQAIVSQLRGRGVEIITGDKLAYLPPVDVGVLSPFRVDTKSGRRIEADMWFRAYGSAAATGYLGTDYEEIRHYNGTIRVDDQLRVVDHPGVWAIGDITDVRESKRADAARAHAQVVARNIADLIAGRQPTATYRPGPEMVVLPLGPDGGAAQIMREGVRVVVGPEETSRIKGEDLFLDFVREELGVSEMARVTIVGGGYGGITVAKALDDVAQVTLVEQKDTFVNHAAALRAAVDAQWAERIFIPYDRLLTNGRVVHGTALAVHGTTVEVSGHGPIEADYLVLATGTNYPFPAKHLESSAIIAKARIERMRSNLAQAGRVLIVGAGAVGIELAGEITSAFPDIAVTLLETADRIIPEGDYKEEMRQAIVSQLRGRGVEIITGDKLAYLPPVDVGVLSPFRVDTKSGRRIEADMWFRAYGSAAATGYLGTDYEEIRHYNGTIRVDDQLRVVDHPGVWAIGDITDVRESKRADAARAHAQVVARNIADLIAGRQPTATYRPGPEMVVLPLGPDGGAAQIMREGVRVVVGPEETSRIKGEDLFLDFVREELGVSE

Solvent-accessible surface area (backbone atoms only — not comparable to full-atom values): 36610 Å² total; per-residue (Å²): 118,57,31,34,34,30,40,20,56,46,62,24,23,48,46,27,47,47,70,35,24,86,75,29,46,29,36,38,32,17,52,37,70,39,34,67,47,48,78,33,26,47,52,18,39,62,31,73,70,43,46,58,65,32,56,40,62,57,80,54,41,48,90,70,31,48,76,43,74,24,38,63,58,34,54,57,83,34,26,37,32,26,41,99,68,45,74,45,77,30,66,31,21,36,44,21,54,21,57,31,42,44,54,64,55,28,79,82,55,38,43,59,70,59,43,44,50,51,37,51,48,26,32,56,30,54,76,63,40,56,26,36,36,32,41,24,34,32,71,62,22,46,29,39,52,21,22,46,44,64,71,40,63,80,39,42,38,36,37,34,16,57,45,82,46,69,47,70,72,74,95,67,60,66,67,45,53,50,53,44,50,53,53,41,45,74,63,56,37,44,77,44,53,57,36,44,67,64,56,78,70,61,60,62,67,46,38,67,54,33,34,70,41,39,29,69,84,64,52,78,46,73,27,22,30,39,38,52,32,58,62,66,32,27,53,43,37,26,54,50,75,92,42,53,90,45,40,46,96,64,38,19,31,45,50,50,54,54,29,36,30,68,97,37,82,50,28,31,44,31,39,47,28,31,57,69,83,49,64,80,41,61,67,53,8,33,53,40,16,54,31,41,34,52,26,52,51,26,48,74,71,72,42,81,59,75,50,63,64,75,78,63,82,77,59,48,74,43,30,29,25,62,68,22,32,26,18,39,42,77,54,95,88,34,82,41,72,42,50,23,69,58,21,10,69,74,38,28,68,60,37,62,47,67,59,52,32,49,69,29,56,63,59,129,119,58,31,35,34,29,40,21,55,47,62,23,24,48,46,27,48,46,68,35,24,86,75,30,46,29,36,37,33,16,52,39,70,39,34,65,46,47,78,34,26,47,52,16,41,64,31,73,70,45,45,57,64,32,56,40,63,59,81,54,41,50,89,70,30,48,77,43,75,24,39,64,58,33,55,58,84,34,27,35,32,26,42,99,70,45,74,46,77,29,66,32,22,36,44,21,53,20,57,32,42,44,55,63,56,30,78,82,55,40,44,59,68,60,44,45,50,52,36,50,48,28,31,57,31,54,74,62,41,56,25,35,36,31,41,24,33,34,69,63,22,44,28,39,52,21,22,44,43,64,68,39,63,80,38,43,37,38,37,33,16,56,44,81,47,68,47,71,69,72,97,67,59,66,67,45,53,51,52,43,50,53,52,41,45,74,63,57,39,43,76,44,54,57,37,45,67,66,56,79,70,62,61,62,67,47,38,67,54,32,35,69,42,40,28,68,84,63,51,78,47,70,28,22,29,39,38,51,34,59,64,67,31,27,52,44,36,26,55,50,76,92,42,53,90,46,40,47,96,65,38,20,31,45,51,51,54,54,29,37,30,69,98,36,81,50,27,32,42,30,40,44,29,30,57,70,84,51,65,81,42,62,67,53,8,33,52,40,17,51,32,40,34,51,25,52,50,26,46,74,71,72,40,81,58,75,51,64,64,74,79,64,82,78,59,48,76,44,30,28,25,61,70,22,33,26,19,40,39,77,55,94,90,34,82,41,71,42,48,24,69,57,20,10,69,74,37,28,68,59,37,61,45,68,60,52,32,48,69,30,55,63,61,130

InterPro domains:
  IPR023753 FAD/NAD(P)-binding domain [PF07992] (3-288)
  IPR036188 FAD/NAD(P)-binding domain superfamily [SSF51905] (1-298)

pLDDT: mean 94.46, std 5.12, range [53.47, 98.94]

Organism: NCBI:txid131109

Secondary structure (DSSP, 8-state):
--EEEEE--SHHHHHHHHHHTTTSEEEEEESSSSEE-GGGHHHHTT-HHHHHHTEE-STTT-SSSEEEE--EEEEETTEEEETTTEEE--SEEEE---EE--TTTS---S-HHHHHHHHHHHHHHHHH-SEEEEE--SHHHHHHHHHHHHH-TTSEEEEE-SSSSSS-SS---HHHHHHHHHHHHHTT-EEE-S--BSS--SS-TT----EEEEBTT--EEEESEEEE----EES-TT--GGGGGGB-TTS-B-B-TT-BBTT-TTEEE-GGGB--SS---HHHHHHHHHHHHHHHHHHHTTPPP----------EEEEETTTEEEEEEEETTEEEEE-HHHHIIIIITTTTHHHHHHHTT---/--EEEEE--SHHHHHHHHHHTTTSEEEEEESSSSEE-GGGHHHHTT-HHHHHHTEE-STTT-SSSEEEE--EEEEETTEEEETTTEEE--SEEEE---EE--TTTS---S-HHHHHHHHHHHHHHHHH-SEEEEE--SHHHHHHHHHHHHH-TTSEEEEE-SSSSSS-SS---HHHHHHHHHHHHHTT-EEE-S--BSS--SS-TT----EEEEBTT--EEEESEEEE----EES-TT--GGGGGGB-TTS-B-B-TT-BBTT-TTEEE-GGGB--SS---HHHHHHHHHHHHHHHHHHHTTPPP----------EEEEETTTEEEEEEEETTEEEEE-HHHHIIIIITTTTHHHHHHHTT---

Nearest PDB structures (foldseek):
  8jsc-assembly1_C  TM=9.348E-01  e=5.375E-33  Homo sapiens
  7xpi-assembly1_A  TM=8.772E-01  e=4.973E-31  Gallus gallus
  8c0z-assembly1_E  TM=7.637E-01  e=4.535E-17  Aromatoleum aromaticum
  6aon-assembly1_B  TM=7.044E-01  e=5.788E-16  Bordetella pertussis Tohama I
  8k40-assembly1_B  TM=7.065E-01  e=2.127E-15  Gelidibacter salicanalis